Protein AF-A0A223MAS4-F1 (afdb_monomer_lite)

Foldseek 3Di:
DPLPVPDPVVVDDPCVVVVVVVLCVVQVPFDLVCQLQVVVVQQPRPSSCVNCVVSVVPLLFDPVDPDPVNRPPSDPVCCVPPVTDDPVVSVPDPPCSVVSNVCVVVVPDPDPDDDDDDDDDPPDPDDDPPVVVLVVVLVVLVVVCVVPQDDPNDRPSVCSCVVCVVVDDDDPPVPPQPLFFQQLQAKAWFPLLCVLVVADADPDDRDGTSVVNVVVQVVDDCSQWDADPNRTHGHHYHDDDLLCQQPDPDPVPSFDPSPVDIDIDGDPSNVVVVCVVCVVDDDDDDDDDDDDPPDDPVVVQVVVLVVCCVPPNVDSDRPDDDQLGQDPPCSSSNSSVNVVVVVVVVCVVVCVVVVVVVVVLVLLLLLLVLLVVCLVCLQVVLVCVVVPDDLVNVLVVCLVVLLCCLVVVLQVVVVCVLVVVVVVCVVVVSRGRDDDPSNDDDVVVSVCSRPVSSVVSSVSSSVSSCVPVVDHSVCSNVSPLLQDPDPVLVVQLVVCVPPDPVVSVVSRVCSSCVSVVVSVVSVVVVVVVVVCVVVVPPCPVVVVVCVVCVPVQAPDDDPPPDPPPDDDDDDPDPPVCVVRHDDDDPDDDDDDDDDDDDDDDPPCVVPPPDDDPPDDDDDDDDDDDDDDDDD

Organism: Mesomycoplasma hyopneumoniae (NCBI:txid2099)

InterPro domains:
  IPR003838 ABC3 transporter permease, C-terminal [PF02687] (354-472)

Secondary structure (DSSP, 8-state):
---TTS-GGGTT-HHHHHHHHHHHHHH-S--HHHHHTTGGGGTTSHHHHHH-THHHHHHHS-TT--SHHHHT--SHHHIIIIISPPHHHHHH--STHHHHHHHHHH-----TT--------TT-S---HHHHHHHHHHHHHHHHHTT-S-BTTB-HHHHHHHHHHHH-----------TTBGGGGEEEE-HHHHHHTT-----SPPPSBHHHHHHHHHHS-GGGEEEETTEEEEEEEE---GGGSS---BTTBSS--TTT---EE--HHHHHHHHHH-TTSPP------PPPTT--HHHHHHHHHHHHHHHT-SS-------TTSPPSS-HHHHHHHHHHHHHHHHHHHHHHHHHHHHHHHHHHHHHHHHHHHHHHTHHHHHHHHHTT--HHHHHHHHHHHHHHIIIIIHHHHHHHHHHHHHHHHHHHGGG------TT---HHHHHHHHHHHHHHHHHHHHHHHHHHH-S-HHHHHS-GGGS---HHHHHHHHHTTTS-HHHHHHHHHHHHTHHHHHHHHHHHHHHHHHHHHHHHHTTHHHHHHHHHHHT---S-----S-S-S---------TTTGGGTS---SS--------------TTSTTT-SSS-S------------------

Sequence (631 aa):
MENFLLNPKFSDSAFKKRFLSLLVQEFASINPLLSGLNLESLGLSQFFAAQLVQIPLWFTTNPEAKSEEGQNNFNLAFILQNRLPKISQIVSDSSNKSTEFIKLLVNRRPNKNYIPPFWFNKNVNEVSLDYYRLRSISDFLSEKGKENPEFFGINVAKFYDQFFSKIIVARLANNSINLNNASGYVVKVNKSYLEKNKKEVYQGKIPDSASDIEKLIELLDPKYILNAGGLKYIIVGTDFSIDYLYPVIDEKNVKLDGQNQVLAYVNKFGFDKARFSYQSNPIKNYFLIRLKPGTNREKFRADIDNFIAKNFASNSSQHTFFTNEIDHLNPERALRIQVGTNIIETFSKTNIYLSLFLSILVLFAIAFIIKRYISTNNKVLGILRAQGYSLFEIASSFLSIGFIIAFLGGSLGFLAGFFGKIPLYNLISQFWEFDINIYNFEPISFIFSLIIPFFVISVLIYLVIFWNLRQKPYHLLSGINEINTSKFAQKVAKLFWKSKIVNKFSISLVINSIWKIISLIIAIVIVQFVLIFSLSSYNIFQNSIKKTYQNRHYAYKINLFSPTKEGAHLLFIMQKILGKIFMFPPGKILKLIIIPLIISVPEIQAFLGLIPKTAWSIQKLEIRLSFRVQV

pLDDT: mean 70.6, std 21.09, range [19.83, 96.0]

Radius of gyration: 47.37 Å; chains: 1; bounding box: 133×71×114 Å

Structure (mmCIF, N/CA/C/O backbone):
data_AF-A0A223MAS4-F1
#
_entry.id   AF-A0A223MAS4-F1
#
loop_
_atom_site.group_PDB
_atom_site.id
_atom_site.type_symbol
_atom_site.label_atom_id
_atom_site.label_alt_id
_atom_site.label_comp_id
_atom_site.label_asym_id
_atom_site.label_entity_id
_atom_site.label_seq_id
_atom_site.pdbx_PDB_ins_code
_atom_site.Cartn_x
_atom_site.Cartn_y
_atom_site.Cartn_z
_atom_site.occupancy
_atom_site.B_iso_or_equiv
_atom_site.auth_seq_id
_atom_site.auth_comp_id
_atom_site.auth_asym_id
_atom_site.auth_atom_id
_atom_site.pdbx_PDB_model_num
ATOM 1 N N . MET A 1 1 ? 94.299 6.447 -38.149 1.00 34.16 1 MET A N 1
ATOM 2 C CA . MET A 1 1 ? 94.220 6.192 -39.602 1.00 34.16 1 MET A CA 1
ATOM 3 C C . MET A 1 1 ? 94.296 7.536 -40.294 1.00 34.16 1 MET A C 1
ATOM 5 O O . MET A 1 1 ? 93.450 8.376 -40.019 1.00 34.16 1 MET A O 1
ATOM 9 N N . GLU A 1 2 ? 95.326 7.783 -41.101 1.00 36.59 2 GLU A N 1
ATOM 10 C CA . GLU A 1 2 ? 95.356 8.967 -41.965 1.00 36.59 2 GLU A CA 1
ATOM 11 C C . GLU A 1 2 ? 94.114 8.944 -42.864 1.00 36.59 2 GLU A C 1
ATOM 13 O O . GLU A 1 2 ? 93.834 7.934 -43.512 1.00 36.59 2 GLU A O 1
ATOM 18 N N . ASN A 1 3 ? 93.334 10.030 -42.865 1.00 45.28 3 ASN A N 1
ATOM 19 C CA . ASN A 1 3 ? 92.152 10.169 -43.712 1.00 45.28 3 ASN A CA 1
ATOM 20 C C . ASN A 1 3 ? 92.591 10.197 -45.182 1.00 45.28 3 ASN A C 1
ATOM 22 O O . ASN A 1 3 ? 92.841 11.259 -45.753 1.00 45.28 3 ASN A O 1
ATOM 26 N N . PHE A 1 4 ? 92.660 9.014 -45.794 1.00 46.56 4 PHE A N 1
ATOM 27 C CA . PHE A 1 4 ? 93.111 8.784 -47.170 1.00 46.56 4 PHE A CA 1
ATOM 28 C C . PHE A 1 4 ? 92.369 9.648 -48.212 1.00 46.56 4 PHE A C 1
ATOM 30 O O . PHE A 1 4 ? 92.889 9.899 -49.294 1.00 46.56 4 PHE A O 1
ATOM 37 N N . LEU A 1 5 ? 91.172 10.148 -47.881 1.00 45.12 5 LEU A N 1
ATOM 38 C CA . LEU A 1 5 ? 90.309 10.938 -48.765 1.00 45.12 5 LEU A CA 1
ATOM 39 C C . LEU A 1 5 ? 90.515 12.464 -48.689 1.00 45.12 5 LEU A C 1
ATOM 41 O O . LEU A 1 5 ? 90.049 13.173 -49.584 1.00 45.12 5 LEU A O 1
ATOM 45 N N . LEU A 1 6 ? 91.210 12.977 -47.665 1.00 47.38 6 LEU A N 1
ATOM 46 C CA . LEU A 1 6 ? 91.422 14.421 -47.447 1.00 47.38 6 LEU A CA 1
ATOM 47 C C . LEU A 1 6 ? 92.856 14.884 -47.759 1.00 47.38 6 LEU A C 1
ATOM 49 O O . LEU A 1 6 ? 93.184 16.049 -47.548 1.00 47.38 6 LEU A O 1
ATOM 53 N N . ASN A 1 7 ? 93.711 14.002 -48.284 1.00 50.34 7 ASN A N 1
ATOM 54 C CA . ASN A 1 7 ? 95.076 14.358 -48.660 1.00 50.34 7 ASN A CA 1
ATOM 55 C C . ASN A 1 7 ? 95.081 15.193 -49.965 1.00 50.34 7 ASN A C 1
ATOM 57 O O . ASN A 1 7 ? 94.622 14.696 -51.002 1.00 50.34 7 ASN A O 1
ATOM 61 N N . PRO A 1 8 ? 95.605 16.436 -49.967 1.00 50.44 8 PRO A N 1
ATOM 62 C CA . PRO A 1 8 ? 95.578 17.315 -51.139 1.00 50.44 8 PRO A CA 1
ATOM 63 C C . PRO A 1 8 ? 96.387 16.782 -52.333 1.00 50.44 8 PRO A C 1
ATOM 65 O O . PRO A 1 8 ? 96.134 17.195 -53.458 1.00 50.44 8 PRO A O 1
ATOM 68 N N . LYS A 1 9 ? 97.293 15.809 -52.137 1.00 49.47 9 LYS A N 1
ATOM 69 C CA . LYS A 1 9 ? 98.032 15.161 -53.240 1.00 49.47 9 LYS A CA 1
ATOM 70 C C . LYS A 1 9 ? 97.175 14.238 -54.128 1.00 49.47 9 LYS A C 1
ATOM 72 O O . LYS A 1 9 ? 97.653 13.790 -55.163 1.00 49.47 9 LYS A O 1
ATOM 77 N N . PHE A 1 10 ? 95.923 13.962 -53.753 1.00 48.50 10 PHE A N 1
ATOM 78 C CA . PHE A 1 10 ? 94.989 13.095 -54.493 1.00 48.50 10 PHE A CA 1
ATOM 79 C C . PHE A 1 10 ? 93.880 13.867 -55.250 1.00 48.50 10 PHE A C 1
ATOM 81 O O . PHE A 1 10 ? 92.895 13.258 -55.681 1.00 48.50 10 PHE A O 1
ATOM 88 N N . SER A 1 11 ? 93.993 15.197 -55.400 1.00 47.25 11 SER A N 1
ATOM 89 C CA . SER A 1 11 ? 92.884 16.070 -55.833 1.00 47.25 11 SER A CA 1
ATOM 90 C C . SER A 1 11 ? 92.370 15.845 -57.260 1.00 47.25 11 SER A C 1
ATOM 92 O O . SER A 1 11 ? 91.169 16.006 -57.463 1.00 47.25 11 SER A O 1
ATOM 94 N N . ASP A 1 12 ? 93.201 15.397 -58.209 1.00 53.41 12 ASP A N 1
ATOM 95 C CA . ASP A 1 12 ? 92.856 15.426 -59.647 1.00 53.41 12 ASP A CA 1
ATOM 96 C C . ASP A 1 12 ? 92.832 14.066 -60.368 1.00 53.41 12 ASP A C 1
ATOM 98 O O . ASP A 1 12 ? 92.763 13.999 -61.596 1.00 53.41 12 ASP A O 1
ATOM 102 N N . SER A 1 13 ? 92.831 12.945 -59.639 1.00 57.94 13 SER A N 1
ATOM 103 C CA . SER A 1 13 ? 92.795 11.623 -60.286 1.00 57.94 13 SER A CA 1
ATOM 104 C C . SER A 1 13 ? 91.407 11.278 -60.864 1.00 57.94 13 SER A C 1
ATOM 106 O O . SER A 1 13 ? 90.377 11.395 -60.194 1.00 57.94 13 SER A O 1
ATOM 108 N N . ALA A 1 14 ? 91.365 10.768 -62.103 1.00 56.75 14 ALA A N 1
ATOM 109 C CA . ALA A 1 14 ? 90.142 10.252 -62.741 1.00 56.75 14 ALA A CA 1
ATOM 110 C C . ALA A 1 14 ? 89.480 9.116 -61.932 1.00 56.75 14 ALA A C 1
ATOM 112 O O . ALA A 1 14 ? 88.259 8.950 -61.954 1.00 56.75 14 ALA A O 1
ATOM 113 N N . PHE A 1 15 ? 90.283 8.385 -61.152 1.00 59.38 15 PHE A N 1
ATOM 114 C CA . PHE A 1 15 ? 89.825 7.376 -60.204 1.00 59.38 15 PHE A CA 1
ATOM 115 C C . PHE A 1 15 ? 88.912 7.970 -59.123 1.00 59.38 15 PHE A C 1
ATOM 117 O O . PHE A 1 15 ? 87.847 7.416 -58.877 1.00 59.38 15 PHE A O 1
ATOM 124 N N . LYS A 1 16 ? 89.248 9.136 -58.546 1.00 59.47 16 LYS A N 1
ATOM 125 C CA . LYS A 1 16 ? 88.410 9.805 -57.535 1.00 59.47 16 LYS A CA 1
ATOM 126 C C . LYS A 1 16 ? 87.048 10.204 -58.098 1.00 59.47 16 LYS A C 1
ATOM 128 O O . LYS A 1 16 ? 86.040 9.947 -57.452 1.00 59.47 16 LYS A O 1
ATOM 133 N N . LYS A 1 17 ? 86.995 10.781 -59.306 1.00 55.88 17 LYS A N 1
ATOM 134 C CA . LYS A 1 17 ? 85.723 11.173 -59.947 1.00 55.88 17 LYS A CA 1
ATOM 135 C C . LYS A 1 17 ? 84.840 9.959 -60.251 1.00 55.88 17 LYS A C 1
ATOM 137 O O . LYS A 1 17 ? 83.646 10.014 -59.979 1.00 55.88 17 LYS A O 1
ATOM 142 N N . ARG A 1 18 ? 85.428 8.855 -60.733 1.00 59.91 18 ARG A N 1
ATOM 143 C CA . ARG A 1 18 ? 84.712 7.595 -61.002 1.00 59.91 18 ARG A CA 1
ATOM 144 C C . ARG A 1 18 ? 84.276 6.873 -59.721 1.00 59.91 18 ARG A C 1
ATOM 146 O O . ARG A 1 18 ? 83.180 6.329 -59.666 1.00 59.91 18 ARG A O 1
ATOM 153 N N . PHE A 1 19 ? 85.106 6.889 -58.683 1.00 62.75 19 PHE A N 1
ATOM 154 C CA . PHE A 1 19 ? 84.788 6.321 -57.373 1.00 62.75 19 PHE A CA 1
ATOM 155 C C . PHE A 1 19 ? 83.674 7.114 -56.674 1.00 62.75 19 PHE A C 1
ATOM 157 O O . PHE A 1 19 ? 82.715 6.522 -56.189 1.00 62.75 19 PHE A O 1
ATOM 164 N N . LEU A 1 20 ? 83.732 8.452 -56.702 1.00 60.16 20 LEU A N 1
ATOM 165 C CA . LEU A 1 20 ? 82.648 9.307 -56.208 1.00 60.16 20 LEU A CA 1
ATOM 166 C C . LEU A 1 20 ? 81.366 9.145 -57.026 1.00 60.16 20 LEU A C 1
ATOM 168 O O . LEU A 1 20 ? 80.302 9.095 -56.425 1.00 60.16 20 LEU A O 1
ATOM 172 N N . SER A 1 21 ? 81.431 9.028 -58.357 1.00 59.34 21 SER A N 1
ATOM 173 C CA . SER A 1 21 ? 80.222 8.815 -59.162 1.00 59.34 21 SER A CA 1
ATOM 174 C C . SER A 1 21 ? 79.576 7.457 -58.890 1.00 59.34 21 SER A C 1
ATOM 176 O O . SER A 1 21 ? 78.355 7.384 -58.844 1.00 59.34 21 SER A O 1
ATOM 178 N N . LEU A 1 22 ? 80.373 6.403 -58.664 1.00 61.56 22 LEU A N 1
ATOM 179 C CA . LEU A 1 22 ? 79.868 5.082 -58.274 1.00 61.56 22 LEU A CA 1
ATOM 180 C C . LEU A 1 22 ? 79.261 5.106 -56.866 1.00 61.56 22 LEU A C 1
ATOM 182 O O . LEU A 1 22 ? 78.155 4.615 -56.692 1.00 61.56 22 LEU A O 1
ATOM 186 N N . LEU A 1 23 ? 79.906 5.760 -55.892 1.00 58.69 23 LEU A N 1
ATOM 187 C CA . LEU A 1 23 ? 79.343 5.929 -54.546 1.00 58.69 23 LEU A CA 1
ATOM 188 C C . LEU A 1 23 ? 78.060 6.765 -54.543 1.00 58.69 23 LEU A C 1
ATOM 190 O O . LEU A 1 23 ? 77.120 6.437 -53.829 1.00 58.69 23 LEU A O 1
ATOM 194 N N . VAL A 1 24 ? 77.997 7.841 -55.332 1.00 61.44 24 VAL A N 1
ATOM 195 C CA . VAL A 1 24 ? 76.760 8.612 -55.503 1.00 61.44 24 VAL A CA 1
ATOM 196 C C . VAL A 1 24 ? 75.696 7.733 -56.155 1.00 61.44 24 VAL A C 1
ATOM 198 O O . VAL A 1 24 ? 74.573 7.715 -55.682 1.00 61.44 24 VAL A O 1
ATOM 201 N N . GLN A 1 25 ? 76.025 6.954 -57.185 1.00 62.78 25 GLN A N 1
ATOM 202 C CA . GLN A 1 25 ? 75.059 6.073 -57.844 1.00 62.78 25 GLN A CA 1
ATOM 203 C C . GLN A 1 25 ? 74.547 4.949 -56.924 1.00 62.78 25 GLN A C 1
ATOM 205 O O . GLN A 1 25 ? 73.371 4.599 -56.994 1.00 62.78 25 GLN A O 1
ATOM 210 N N . GLU A 1 26 ? 75.401 4.411 -56.054 1.00 59.41 26 GLU A N 1
ATOM 211 C CA . GLU A 1 26 ? 75.083 3.299 -55.151 1.00 59.41 26 GLU A CA 1
ATOM 212 C C . GLU A 1 26 ? 74.383 3.759 -53.858 1.00 59.41 26 GLU A C 1
ATOM 214 O O . GLU A 1 26 ? 73.524 3.048 -53.342 1.00 59.41 26 GLU A O 1
ATOM 219 N N . PHE A 1 27 ? 74.672 4.975 -53.371 1.00 57.72 27 PHE A N 1
ATOM 220 C CA . PHE A 1 27 ? 74.132 5.518 -52.113 1.00 57.72 27 PHE A CA 1
ATOM 221 C C . PHE A 1 27 ? 73.220 6.753 -52.274 1.00 57.72 27 PHE A C 1
ATOM 223 O O . PHE A 1 27 ? 72.847 7.368 -51.273 1.00 57.72 27 PHE A O 1
ATOM 230 N N . ALA A 1 28 ? 72.821 7.127 -53.499 1.00 56.38 28 ALA A N 1
ATOM 231 C CA . ALA A 1 28 ? 71.838 8.197 -53.746 1.00 56.38 28 ALA A CA 1
ATOM 232 C C . ALA A 1 28 ? 70.390 7.799 -53.418 1.00 56.38 28 ALA A C 1
ATOM 234 O O . ALA A 1 28 ? 69.512 8.665 -53.394 1.00 56.38 28 ALA A O 1
ATOM 235 N N . SER A 1 29 ? 70.104 6.517 -53.169 1.00 58.31 29 SER A N 1
ATOM 236 C CA . SER A 1 29 ? 68.770 6.100 -52.741 1.00 58.31 29 SER A CA 1
ATOM 237 C C . SER A 1 29 ? 68.496 6.582 -51.317 1.00 58.31 29 SER A C 1
ATOM 239 O O . SER A 1 29 ? 69.119 6.127 -50.359 1.00 58.31 29 SER A O 1
ATOM 241 N N . ILE A 1 30 ? 67.540 7.497 -51.185 1.00 59.22 30 ILE A N 1
ATOM 242 C CA . ILE A 1 30 ? 67.088 8.053 -49.908 1.00 59.22 30 ILE A CA 1
ATOM 243 C C . ILE A 1 30 ? 66.493 6.918 -49.071 1.00 59.22 30 ILE A C 1
ATOM 245 O O . ILE A 1 30 ? 65.546 6.255 -49.501 1.00 59.22 30 ILE A O 1
ATOM 249 N N . ASN A 1 31 ? 67.043 6.679 -47.878 1.00 65.81 31 ASN A N 1
ATOM 250 C CA . ASN A 1 31 ? 66.487 5.679 -46.976 1.00 65.81 31 ASN A CA 1
ATOM 251 C C . ASN A 1 31 ? 65.218 6.268 -46.344 1.00 65.81 31 ASN A C 1
ATOM 253 O O . ASN A 1 31 ? 65.321 7.214 -45.557 1.00 65.81 31 ASN A O 1
ATOM 257 N N . PRO A 1 32 ? 64.028 5.696 -46.602 1.00 62.03 32 PRO A N 1
ATOM 258 C CA . PRO A 1 32 ? 62.778 6.283 -46.135 1.00 62.03 32 PRO A CA 1
ATOM 259 C C . PRO A 1 32 ? 62.740 6.450 -44.611 1.00 62.03 32 PRO A C 1
ATOM 261 O O . PRO A 1 32 ? 62.094 7.369 -44.118 1.00 62.03 32 PRO A O 1
ATOM 264 N N . LEU A 1 33 ? 63.441 5.586 -43.853 1.00 63.94 33 LEU A N 1
ATOM 265 C CA . LEU A 1 33 ? 63.500 5.651 -42.382 1.00 63.94 33 LEU A CA 1
ATOM 266 C C . LEU A 1 33 ? 64.269 6.874 -41.901 1.00 63.94 33 LEU A C 1
ATOM 268 O O . LEU A 1 33 ? 63.837 7.535 -40.959 1.00 63.94 33 LEU A O 1
ATOM 272 N N . LEU A 1 34 ? 65.386 7.185 -42.555 1.00 69.38 34 LEU A N 1
ATOM 273 C CA . LEU A 1 34 ? 66.193 8.351 -42.216 1.00 69.38 34 LEU A CA 1
ATOM 274 C C . LEU A 1 34 ? 65.465 9.637 -42.613 1.00 69.38 34 LEU A C 1
ATOM 276 O O . LEU A 1 34 ? 65.485 10.606 -41.857 1.00 69.38 34 LEU A O 1
ATOM 280 N N . SER A 1 35 ? 64.764 9.622 -43.747 1.00 66.75 35 SER A N 1
ATOM 281 C CA . SER A 1 35 ? 63.985 10.763 -44.226 1.00 66.75 35 SER A CA 1
ATOM 282 C C . SER A 1 35 ? 62.738 11.031 -43.369 1.00 66.75 35 SER A C 1
ATOM 284 O O . SER A 1 35 ? 62.521 12.153 -42.910 1.00 66.75 35 SER A O 1
ATOM 286 N N . GLY A 1 36 ? 61.955 9.991 -43.050 1.00 65.00 36 GLY A N 1
ATOM 287 C CA . GLY A 1 36 ? 60.736 10.095 -42.235 1.00 65.00 36 GLY A CA 1
ATOM 288 C C . GLY A 1 36 ? 60.991 10.489 -40.775 1.00 65.00 36 GLY A C 1
ATOM 289 O O . GLY A 1 36 ? 60.147 11.131 -40.156 1.00 65.00 36 GLY A O 1
ATOM 290 N N . LEU A 1 37 ? 62.169 10.162 -40.233 1.00 67.44 37 LEU A N 1
ATOM 291 C CA . LEU A 1 37 ? 62.626 10.613 -38.912 1.00 67.44 37 LEU A CA 1
ATOM 292 C C . LEU A 1 37 ? 63.456 11.908 -38.971 1.00 67.44 37 LEU A C 1
ATOM 294 O O . LEU A 1 37 ? 64.033 12.309 -37.965 1.00 67.44 37 LEU A O 1
ATOM 298 N N . ASN A 1 38 ? 63.542 12.561 -40.135 1.00 66.06 38 ASN A N 1
ATOM 299 C CA . ASN A 1 38 ? 64.329 13.775 -40.387 1.00 66.06 38 ASN A CA 1
ATOM 300 C C . ASN A 1 38 ? 65.838 13.658 -40.052 1.00 66.06 38 ASN A C 1
ATOM 302 O O . ASN A 1 38 ? 66.533 14.666 -39.920 1.00 66.06 38 ASN A O 1
ATOM 306 N N . LEU A 1 39 ? 66.368 12.440 -39.945 1.00 70.94 39 LEU A N 1
ATOM 307 C CA . LEU A 1 39 ? 67.757 12.149 -39.576 1.00 70.94 39 LEU A CA 1
ATOM 308 C C . LEU A 1 39 ? 68.753 12.476 -40.696 1.00 70.94 39 LEU A C 1
ATOM 310 O O . LEU A 1 39 ? 69.929 12.708 -40.433 1.00 70.94 39 LEU A O 1
ATOM 314 N N . GLU A 1 40 ? 68.290 12.564 -41.943 1.00 67.12 40 GLU A N 1
ATOM 315 C CA . GLU A 1 40 ? 69.118 12.982 -43.084 1.00 67.12 40 GLU A CA 1
ATOM 316 C C . GLU A 1 40 ? 69.646 14.410 -42.921 1.00 67.12 40 GLU A C 1
ATOM 318 O O . GLU A 1 40 ? 70.812 14.674 -43.212 1.00 67.12 40 GLU A O 1
ATOM 323 N N . SER A 1 41 ? 68.817 15.308 -42.377 1.00 64.75 41 SER A N 1
ATOM 324 C CA . SER A 1 41 ? 69.192 16.700 -42.086 1.00 64.75 41 SER A CA 1
ATOM 325 C C . SER A 1 41 ? 70.270 16.826 -41.000 1.00 64.75 41 SER A C 1
ATOM 327 O O . SER A 1 41 ? 70.948 17.846 -40.924 1.00 64.75 41 SER A O 1
ATOM 329 N N . LEU A 1 42 ? 70.473 15.768 -40.208 1.00 66.06 42 LEU A N 1
ATOM 330 C CA . LEU A 1 42 ? 71.521 15.657 -39.190 1.00 66.06 42 LEU A CA 1
ATOM 331 C C . LEU A 1 42 ? 72.816 15.027 -39.738 1.00 66.06 42 LEU A C 1
ATOM 333 O O . LEU A 1 42 ? 73.702 14.673 -38.966 1.00 66.06 42 LEU A O 1
ATOM 337 N N . GLY A 1 43 ? 72.936 14.870 -41.062 1.00 65.25 43 GLY A N 1
ATOM 338 C CA . GLY A 1 43 ? 74.135 14.337 -41.717 1.00 65.25 43 GLY A CA 1
ATOM 339 C C . GLY A 1 43 ? 74.241 12.810 -41.706 1.00 65.25 43 GLY A C 1
ATOM 340 O O . GLY A 1 43 ? 75.289 12.274 -42.052 1.00 65.25 43 GLY A O 1
ATOM 341 N N . LEU A 1 44 ? 73.169 12.096 -41.340 1.00 71.94 44 LEU A N 1
ATOM 342 C CA . LEU A 1 44 ? 73.142 10.627 -41.272 1.00 71.94 44 LEU A CA 1
ATOM 343 C C . LEU A 1 44 ? 72.696 9.949 -42.570 1.00 71.94 44 LEU A C 1
ATOM 345 O O . LEU A 1 44 ? 72.406 8.754 -42.557 1.00 71.94 44 LEU A O 1
ATOM 349 N N . SER A 1 45 ? 72.612 10.675 -43.689 1.00 72.31 45 SER A N 1
ATOM 350 C CA . SER A 1 45 ? 72.308 10.036 -44.973 1.00 72.31 45 SER A CA 1
ATOM 351 C C . SER A 1 45 ? 73.368 8.979 -45.304 1.00 72.31 45 SER A C 1
ATOM 353 O O . SER A 1 45 ? 74.528 9.112 -44.912 1.00 72.31 45 SER A O 1
ATOM 355 N N . GLN A 1 46 ? 72.988 7.927 -46.036 1.00 67.56 46 GLN A N 1
ATOM 356 C CA . GLN A 1 46 ? 73.907 6.830 -46.376 1.00 67.56 46 GLN A CA 1
ATOM 357 C C . GLN A 1 46 ? 75.185 7.331 -47.066 1.00 67.56 46 GLN A C 1
ATOM 359 O O . GLN A 1 46 ? 76.272 6.829 -46.792 1.00 67.56 46 GLN A O 1
ATOM 364 N N . PHE A 1 47 ? 75.069 8.380 -47.881 1.00 69.25 47 PHE A N 1
ATOM 365 C CA . PHE A 1 47 ? 76.202 9.036 -48.521 1.00 69.25 47 PHE A CA 1
ATOM 366 C C . PHE A 1 47 ? 77.122 9.776 -47.527 1.00 69.25 47 PHE A C 1
ATOM 368 O O . PHE A 1 47 ? 78.336 9.568 -47.544 1.00 69.25 47 PHE A O 1
ATOM 375 N N . PHE A 1 48 ? 76.572 10.609 -46.631 1.00 68.06 48 PHE A N 1
ATOM 376 C CA . PHE A 1 48 ? 77.380 11.364 -45.660 1.00 68.06 48 PHE A CA 1
ATOM 377 C C . PHE A 1 48 ? 77.981 10.467 -44.574 1.00 68.06 48 PHE A C 1
ATOM 379 O O . PHE A 1 48 ? 79.139 10.654 -44.208 1.00 68.06 48 PHE A O 1
ATOM 386 N N . ALA A 1 49 ? 77.245 9.452 -44.121 1.00 68.00 49 ALA A N 1
ATOM 387 C CA . ALA A 1 49 ? 77.727 8.466 -43.160 1.00 68.00 49 ALA A CA 1
ATOM 388 C C . ALA A 1 49 ? 78.926 7.660 -43.694 1.00 68.00 49 ALA A C 1
ATOM 390 O O . ALA A 1 49 ? 79.830 7.336 -42.925 1.00 68.00 49 ALA A O 1
ATOM 391 N N . ALA A 1 50 ? 78.959 7.370 -45.002 1.00 67.31 50 ALA A N 1
ATOM 392 C CA . ALA A 1 50 ? 80.060 6.647 -45.641 1.00 67.31 50 ALA A CA 1
ATOM 393 C C . ALA A 1 50 ? 81.331 7.501 -45.805 1.00 67.31 50 ALA A C 1
ATOM 395 O O . ALA A 1 50 ? 82.439 6.977 -45.717 1.00 67.31 50 ALA A O 1
ATOM 396 N N . GLN A 1 51 ? 81.191 8.813 -46.034 1.00 65.25 51 GLN A N 1
ATOM 397 C CA . GLN A 1 51 ? 82.336 9.723 -46.187 1.00 65.25 51 GLN A CA 1
ATOM 398 C C . GLN A 1 51 ? 82.852 10.282 -44.857 1.00 65.25 51 GLN A C 1
ATOM 400 O O . GLN A 1 51 ? 84.044 10.557 -44.724 1.00 65.25 51 GLN A O 1
ATOM 405 N N . LEU A 1 52 ? 81.962 10.467 -43.883 1.00 72.62 52 LEU A N 1
ATOM 406 C CA . LEU A 1 52 ? 82.239 11.102 -42.599 1.00 72.62 52 LEU A CA 1
ATOM 407 C C . LEU A 1 52 ? 81.759 10.184 -41.474 1.00 72.62 52 LEU A C 1
ATOM 409 O O . LEU A 1 52 ? 80.791 10.482 -40.774 1.00 72.62 52 LEU A O 1
ATOM 413 N N . VAL A 1 53 ? 82.464 9.065 -41.288 1.00 70.31 53 VAL A N 1
ATOM 414 C CA . VAL A 1 53 ? 82.157 8.028 -40.281 1.00 70.31 53 VAL A CA 1
ATOM 415 C C . VAL A 1 53 ? 82.046 8.608 -38.862 1.00 70.31 53 VAL A C 1
ATOM 417 O O . VAL A 1 53 ? 81.304 8.096 -38.025 1.00 70.31 53 VAL A O 1
ATOM 420 N N . GLN A 1 54 ? 82.716 9.732 -38.600 1.00 71.62 54 GLN A N 1
ATOM 421 C CA . GLN A 1 54 ? 82.619 10.478 -37.349 1.00 71.62 54 GLN A CA 1
ATOM 422 C C . GLN A 1 54 ? 81.214 11.028 -37.043 1.00 71.62 54 GLN A C 1
ATOM 424 O O . GLN A 1 54 ? 80.902 11.204 -35.871 1.00 71.62 54 GLN A O 1
ATOM 429 N N . ILE A 1 55 ? 80.357 11.283 -38.042 1.00 73.50 55 ILE A N 1
ATOM 430 C CA . ILE A 1 55 ? 79.004 11.833 -37.833 1.00 73.50 55 ILE A CA 1
ATOM 431 C C . ILE A 1 55 ? 78.064 10.778 -37.222 1.00 73.50 55 ILE A C 1
ATOM 433 O O . ILE A 1 55 ? 77.490 11.050 -36.165 1.00 73.50 55 ILE A O 1
ATOM 437 N N . PRO A 1 56 ? 77.933 9.560 -37.789 1.00 72.00 56 PRO A N 1
ATOM 438 C CA . PRO A 1 56 ? 77.245 8.461 -37.116 1.00 72.00 56 PRO A CA 1
ATOM 439 C C . PRO A 1 56 ? 77.812 8.168 -35.726 1.00 72.00 56 PRO A C 1
ATOM 441 O O . PRO A 1 56 ? 77.043 7.985 -34.786 1.00 72.00 56 PRO A O 1
ATOM 444 N N . LEU A 1 57 ? 79.143 8.191 -35.575 1.00 71.38 57 LEU A N 1
ATOM 445 C CA . LEU A 1 57 ? 79.794 7.932 -34.291 1.00 71.38 57 LEU A CA 1
ATOM 446 C C . LEU A 1 57 ? 79.416 8.989 -33.238 1.00 71.38 57 LEU A C 1
ATOM 448 O O . LEU A 1 57 ? 79.029 8.637 -32.125 1.00 71.38 57 LEU A O 1
ATOM 452 N N . TRP A 1 58 ? 79.446 10.275 -33.607 1.00 76.25 58 TRP A N 1
ATOM 453 C CA . TRP A 1 58 ? 78.988 11.397 -32.779 1.00 76.25 58 TRP A CA 1
ATOM 454 C C . TRP A 1 58 ? 77.505 11.273 -32.422 1.00 76.25 58 TRP A C 1
ATOM 456 O O . TRP A 1 58 ? 77.124 11.511 -31.283 1.00 76.25 58 TRP A O 1
ATOM 466 N N . PHE A 1 59 ? 76.662 10.844 -33.365 1.00 75.94 59 PHE A N 1
ATOM 467 C CA . PHE A 1 59 ? 75.227 10.683 -33.128 1.00 75.94 59 PHE A CA 1
ATOM 468 C C . PHE A 1 59 ? 74.914 9.562 -32.128 1.00 75.94 59 PHE A C 1
ATOM 470 O O . PHE A 1 59 ? 73.993 9.685 -31.320 1.00 75.94 59 PHE A O 1
ATOM 477 N N . THR A 1 60 ? 75.695 8.480 -32.164 1.00 71.56 60 THR A N 1
ATOM 478 C CA . THR A 1 60 ? 75.576 7.358 -31.221 1.00 71.56 60 THR A CA 1
ATOM 479 C C . THR A 1 60 ? 76.247 7.617 -29.875 1.00 71.56 60 THR A C 1
ATOM 481 O O . THR A 1 60 ? 76.052 6.840 -28.943 1.00 71.56 60 THR A O 1
ATOM 484 N N . THR A 1 61 ? 77.019 8.701 -29.758 1.00 70.06 61 THR A N 1
ATOM 485 C CA . THR A 1 61 ? 77.762 9.036 -28.544 1.00 70.06 61 THR A CA 1
ATOM 486 C C . THR A 1 61 ? 77.252 10.325 -27.888 1.00 70.06 61 THR A C 1
ATOM 488 O O . THR A 1 61 ? 76.559 11.150 -28.488 1.00 70.06 61 THR A O 1
ATOM 491 N N . ASN A 1 62 ? 77.554 10.499 -26.603 1.00 72.75 62 ASN A N 1
ATOM 492 C CA . ASN A 1 62 ? 77.306 11.720 -25.840 1.00 72.75 62 ASN A CA 1
ATOM 493 C C . ASN A 1 62 ? 78.619 12.492 -25.575 1.00 72.75 62 ASN A C 1
ATOM 495 O O . ASN A 1 62 ? 79.142 12.458 -24.460 1.00 72.75 62 ASN A O 1
ATOM 499 N N . PRO A 1 63 ? 79.182 13.183 -26.582 1.00 65.50 63 PRO A N 1
ATOM 500 C CA . PRO A 1 63 ? 80.471 13.869 -26.457 1.00 65.50 63 PRO A CA 1
ATOM 501 C C . PRO A 1 63 ? 80.428 15.116 -25.561 1.00 65.50 63 PRO A C 1
ATOM 503 O O . PRO A 1 63 ? 81.473 15.661 -25.226 1.00 65.50 63 PRO A O 1
ATOM 506 N N . GLU A 1 64 ? 79.237 15.572 -25.162 1.00 66.25 64 GLU A N 1
ATOM 507 C CA . GLU A 1 64 ? 79.032 16.746 -24.299 1.00 66.25 64 GLU A CA 1
ATOM 508 C C . GLU A 1 64 ? 78.923 16.379 -22.805 1.00 66.25 64 GLU A C 1
ATOM 510 O O . GLU A 1 64 ? 78.714 17.248 -21.953 1.00 66.25 64 GLU A O 1
ATOM 515 N N . ALA A 1 65 ? 79.060 15.093 -22.463 1.00 68.75 65 ALA A N 1
ATOM 516 C CA . ALA A 1 65 ? 78.992 14.617 -21.089 1.00 68.75 65 ALA A CA 1
ATOM 517 C C . ALA A 1 65 ? 80.166 15.137 -20.243 1.00 68.75 65 ALA A C 1
ATOM 519 O O . ALA A 1 65 ? 81.333 14.911 -20.558 1.00 68.75 65 ALA A O 1
ATOM 520 N N . LYS A 1 66 ? 79.843 15.793 -19.121 1.00 66.44 66 LYS A N 1
ATOM 521 C CA . LYS A 1 66 ? 80.825 16.330 -18.162 1.00 66.44 66 LYS A CA 1
ATOM 522 C C . LYS A 1 66 ? 81.195 15.352 -17.029 1.00 66.44 66 LYS A C 1
ATOM 524 O O . LYS A 1 66 ? 82.011 15.710 -16.188 1.00 66.44 66 LYS A O 1
ATOM 529 N N . SER A 1 67 ? 80.602 14.154 -16.985 1.00 65.25 67 SER A N 1
ATOM 530 C CA . SER A 1 67 ? 80.833 13.111 -15.965 1.00 65.25 67 SER A CA 1
ATOM 531 C C . SER A 1 67 ? 81.049 11.726 -16.599 1.00 65.25 67 SER A C 1
ATOM 533 O O . SER A 1 67 ? 80.511 11.456 -17.674 1.00 65.25 67 SER A O 1
ATOM 535 N N . GLU A 1 68 ? 81.798 10.836 -15.931 1.00 58.66 68 GLU A N 1
ATOM 536 C CA . GLU A 1 68 ? 82.112 9.476 -16.428 1.00 58.66 68 GLU A CA 1
ATOM 537 C C . GLU A 1 68 ? 80.860 8.597 -16.633 1.00 58.66 68 GLU A C 1
ATOM 539 O O . GLU A 1 68 ? 80.757 7.888 -17.633 1.00 58.66 68 GLU A O 1
ATOM 544 N N . GLU A 1 69 ? 79.846 8.699 -15.763 1.00 59.81 69 GLU A N 1
ATOM 545 C CA . GLU A 1 69 ? 78.554 8.013 -15.962 1.00 59.81 69 GLU A CA 1
ATOM 546 C C . GLU A 1 69 ? 77.777 8.549 -17.176 1.00 59.81 69 GLU A C 1
ATOM 548 O O . GLU A 1 69 ? 77.086 7.797 -17.863 1.00 59.81 69 GLU A O 1
ATOM 553 N N . GLY A 1 70 ? 77.902 9.848 -17.473 1.00 60.88 70 GLY A N 1
ATOM 554 C CA . GLY A 1 70 ? 77.290 10.465 -18.649 1.00 60.88 70 GLY A CA 1
ATOM 555 C C . GLY A 1 70 ? 78.005 10.098 -19.950 1.00 60.88 70 GLY A C 1
ATOM 556 O O . GLY A 1 70 ? 77.353 10.038 -20.995 1.00 60.88 70 GLY A O 1
ATOM 557 N N . GLN A 1 71 ? 79.316 9.832 -19.876 1.00 55.78 71 GLN A N 1
ATOM 558 C CA . GLN A 1 71 ? 80.098 9.308 -20.992 1.00 55.78 71 GLN A CA 1
ATOM 559 C C . GLN A 1 71 ? 79.652 7.884 -21.323 1.00 55.78 71 GLN A C 1
ATOM 561 O O . GLN A 1 71 ? 79.322 7.639 -22.465 1.00 55.78 71 GLN A O 1
ATOM 566 N N . ASN A 1 72 ? 79.470 6.971 -20.366 1.00 55.00 72 ASN A N 1
ATOM 567 C CA . ASN A 1 72 ? 79.044 5.592 -20.680 1.00 55.00 72 ASN A CA 1
ATOM 568 C C . ASN A 1 72 ? 77.582 5.424 -21.153 1.00 55.00 72 ASN A C 1
ATOM 570 O O . ASN A 1 72 ? 77.136 4.306 -21.424 1.00 55.00 72 ASN A O 1
ATOM 574 N N . ASN A 1 73 ? 76.823 6.511 -21.306 1.00 61.91 73 ASN A N 1
ATOM 575 C CA . ASN A 1 73 ? 75.420 6.485 -21.713 1.00 61.91 73 ASN A CA 1
ATOM 576 C C . ASN A 1 73 ? 75.268 6.511 -23.251 1.00 61.91 73 ASN A C 1
ATOM 578 O O . ASN A 1 73 ? 74.662 7.410 -23.829 1.00 61.91 73 ASN A O 1
ATOM 582 N N . PHE A 1 74 ? 75.846 5.514 -23.927 1.00 63.81 74 PHE A N 1
ATOM 583 C CA . PHE A 1 74 ? 75.849 5.372 -25.395 1.00 63.81 74 PHE A CA 1
ATOM 584 C C . PHE A 1 74 ? 74.843 4.324 -25.910 1.00 63.81 74 PHE A C 1
ATOM 586 O O . PHE A 1 74 ? 75.022 3.725 -26.970 1.00 63.81 74 PHE A O 1
ATOM 593 N N . ASN A 1 75 ? 73.793 4.034 -25.138 1.00 63.09 75 ASN A N 1
ATOM 594 C CA . ASN A 1 75 ? 72.820 2.995 -25.477 1.00 63.09 75 ASN A CA 1
ATOM 595 C C . ASN A 1 75 ? 71.643 3.540 -26.311 1.00 63.09 75 ASN A C 1
ATOM 597 O O . ASN A 1 75 ? 71.424 4.745 -26.444 1.00 63.09 75 ASN A O 1
ATOM 601 N N . LEU A 1 76 ? 70.833 2.630 -26.861 1.00 61.06 76 LEU A N 1
ATOM 602 C CA . LEU A 1 76 ? 69.657 2.982 -27.662 1.00 61.06 76 LEU A CA 1
ATOM 603 C C . LEU A 1 76 ? 68.667 3.881 -26.895 1.00 61.06 76 LEU A C 1
ATOM 605 O O . LEU A 1 76 ? 68.019 4.729 -27.504 1.00 61.06 76 LEU A O 1
ATOM 609 N N . ALA A 1 77 ? 68.578 3.751 -25.566 1.00 63.38 77 ALA A N 1
ATOM 610 C CA . ALA A 1 77 ? 67.694 4.581 -24.752 1.00 63.38 77 ALA A CA 1
ATOM 611 C C . ALA A 1 77 ? 68.089 6.068 -24.804 1.00 63.38 77 ALA A C 1
ATOM 613 O O . ALA A 1 77 ? 67.206 6.918 -24.921 1.00 63.38 77 ALA A O 1
ATOM 614 N N . PHE A 1 78 ? 69.389 6.386 -24.820 1.00 72.50 78 PHE A N 1
ATOM 615 C CA . PHE A 1 78 ? 69.868 7.758 -25.010 1.00 72.50 78 PHE A CA 1
ATOM 616 C C . PHE A 1 78 ? 69.444 8.329 -26.371 1.00 72.50 78 PHE A C 1
ATOM 618 O O . PHE A 1 78 ? 68.925 9.447 -26.438 1.00 72.50 78 PHE A O 1
ATOM 625 N N . ILE A 1 79 ? 69.597 7.548 -27.447 1.00 72.25 79 ILE A N 1
ATOM 626 C CA . ILE A 1 79 ? 69.217 7.959 -28.808 1.00 72.25 79 ILE A CA 1
ATOM 627 C C . ILE A 1 79 ? 67.705 8.219 -28.889 1.00 72.25 79 ILE A C 1
ATOM 629 O O . ILE A 1 79 ? 67.284 9.268 -29.382 1.00 72.25 79 ILE A O 1
ATOM 633 N N . LEU A 1 80 ? 66.890 7.302 -28.356 1.00 67.94 80 LEU A N 1
ATOM 634 C CA . LEU A 1 80 ? 65.426 7.395 -28.376 1.00 67.94 80 LEU A CA 1
ATOM 635 C C . LEU A 1 80 ? 64.890 8.595 -27.583 1.00 67.94 80 LEU A C 1
ATOM 637 O O . LEU A 1 80 ? 63.875 9.171 -27.968 1.00 67.94 80 LEU A O 1
ATOM 641 N N . GLN A 1 81 ? 65.547 8.966 -26.482 1.00 68.25 81 GLN A N 1
ATOM 642 C CA . GLN A 1 81 ? 65.084 10.050 -25.612 1.00 68.25 81 GLN A CA 1
ATOM 643 C C . GLN A 1 81 ? 65.593 11.431 -26.040 1.00 68.25 81 GLN A C 1
ATOM 645 O O . GLN A 1 81 ? 64.857 12.408 -25.902 1.00 68.25 81 GLN A O 1
ATOM 650 N N . ASN A 1 82 ? 66.828 11.518 -26.550 1.00 69.00 82 ASN A N 1
ATOM 651 C CA . ASN A 1 82 ? 67.523 12.800 -26.717 1.00 69.00 82 ASN A CA 1
ATOM 652 C C . ASN A 1 82 ? 67.916 13.141 -28.162 1.00 69.00 82 ASN A C 1
ATOM 654 O O . ASN A 1 82 ? 68.144 14.314 -28.451 1.00 69.00 82 ASN A O 1
ATOM 658 N N . ARG A 1 83 ? 68.029 12.157 -29.068 1.00 72.19 83 ARG A N 1
ATOM 659 C CA . ARG A 1 83 ? 68.521 12.379 -30.444 1.00 72.19 83 ARG A CA 1
ATOM 660 C C . ARG A 1 83 ? 67.456 12.193 -31.525 1.00 72.19 83 ARG A C 1
ATOM 662 O O . ARG A 1 83 ? 67.611 12.747 -32.611 1.00 72.19 83 ARG A O 1
ATOM 669 N N . LEU A 1 84 ? 66.377 11.457 -31.248 1.00 71.69 84 LEU A N 1
ATOM 670 C CA . LEU A 1 84 ? 65.231 11.369 -32.155 1.00 71.69 84 LEU A CA 1
ATOM 671 C C . LEU A 1 84 ? 64.264 12.552 -31.974 1.00 71.69 84 LEU A C 1
ATOM 673 O O . LEU A 1 84 ? 64.012 12.976 -30.843 1.00 71.69 84 LEU A O 1
ATOM 677 N N . PRO A 1 85 ? 63.668 13.066 -33.065 1.00 64.31 85 PRO A N 1
ATOM 678 C CA . PRO A 1 85 ? 62.643 14.096 -32.965 1.00 64.31 85 PRO A CA 1
ATOM 679 C C . PRO A 1 85 ? 61.394 13.570 -32.250 1.00 64.31 85 PRO A C 1
ATOM 681 O O . PRO A 1 85 ? 60.958 12.434 -32.453 1.00 64.31 85 PRO A O 1
ATOM 684 N N . LYS A 1 86 ? 60.780 14.418 -31.416 1.00 64.06 86 LYS A N 1
ATOM 685 C CA . LYS A 1 86 ? 59.547 14.060 -30.701 1.00 64.06 86 LYS A CA 1
ATOM 686 C C . LYS A 1 86 ? 58.395 13.932 -31.696 1.00 64.06 86 LYS A C 1
ATOM 688 O O . LYS A 1 86 ? 58.252 14.757 -32.593 1.00 64.06 86 LYS A O 1
ATOM 693 N N . ILE A 1 87 ? 57.507 12.959 -31.487 1.00 61.19 87 ILE A N 1
ATOM 694 C CA . ILE A 1 87 ? 56.347 12.706 -32.366 1.00 61.19 87 ILE A CA 1
ATOM 695 C C . ILE A 1 87 ? 55.492 13.967 -32.560 1.00 61.19 87 ILE A C 1
ATOM 697 O O . ILE A 1 87 ? 55.038 14.238 -33.667 1.00 61.19 87 ILE A O 1
ATOM 701 N N . SER A 1 88 ? 55.336 14.791 -31.520 1.00 58.41 88 SER A N 1
ATOM 702 C CA . SER A 1 88 ? 54.611 16.063 -31.611 1.00 58.41 88 SER A CA 1
ATOM 703 C C . SER A 1 88 ? 55.221 17.038 -32.625 1.00 58.41 88 SER A C 1
ATOM 705 O O . SER A 1 88 ? 54.478 17.776 -33.256 1.00 58.41 88 SER A O 1
ATOM 707 N N . GLN A 1 89 ? 56.549 17.024 -32.798 1.00 63.03 89 GLN A N 1
ATOM 708 C CA . GLN A 1 89 ? 57.261 17.862 -33.769 1.00 63.03 89 GLN A CA 1
ATOM 709 C C . GLN A 1 89 ? 57.087 17.332 -35.197 1.00 63.03 89 GLN A C 1
ATOM 711 O O . GLN A 1 89 ? 56.885 18.124 -36.111 1.00 63.03 89 GLN A O 1
ATOM 716 N N . ILE A 1 90 ? 57.085 16.004 -35.377 1.00 61.22 90 ILE A N 1
ATOM 717 C CA . ILE A 1 90 ? 56.847 15.344 -36.676 1.00 61.22 90 ILE A CA 1
ATOM 718 C C . ILE A 1 90 ? 55.412 15.598 -37.164 1.00 61.22 90 ILE A C 1
ATOM 720 O O . ILE A 1 90 ? 55.189 15.811 -38.350 1.00 61.22 90 ILE A O 1
ATOM 724 N N . VAL A 1 91 ? 54.436 15.603 -36.250 1.00 58.69 91 VAL A N 1
ATOM 725 C CA . VAL A 1 91 ? 53.022 15.873 -36.567 1.00 58.69 91 VAL A CA 1
ATOM 726 C C . VAL A 1 91 ? 52.780 17.347 -36.918 1.00 58.69 91 VAL A C 1
ATOM 728 O O . VAL A 1 91 ? 51.877 17.643 -37.695 1.00 58.69 91 VAL A O 1
ATOM 731 N N . SER A 1 92 ? 53.579 18.268 -36.371 1.00 58.50 92 SER A N 1
ATOM 732 C CA . SER A 1 92 ? 53.461 19.709 -36.636 1.00 58.50 92 SER A CA 1
ATOM 733 C C . SER A 1 92 ? 54.259 20.215 -37.847 1.00 58.50 92 SER A C 1
ATOM 735 O O . SER A 1 92 ? 54.094 21.373 -38.220 1.00 58.50 92 SER A O 1
ATOM 737 N N . ASP A 1 93 ? 55.143 19.398 -38.433 1.00 60.62 93 ASP A N 1
ATOM 738 C CA . ASP A 1 93 ? 55.984 19.790 -39.575 1.00 60.62 93 ASP A CA 1
ATOM 739 C C . ASP A 1 93 ? 55.144 19.802 -40.872 1.00 60.62 93 ASP A C 1
ATOM 741 O O . ASP A 1 93 ? 54.505 18.810 -41.226 1.00 60.62 93 ASP A O 1
ATOM 745 N N . SER A 1 94 ? 55.116 20.945 -41.567 1.00 53.56 94 SER A N 1
ATOM 746 C CA . SER A 1 94 ? 54.333 21.171 -42.794 1.00 53.56 94 SER A CA 1
ATOM 747 C C . SER A 1 94 ? 54.988 20.596 -44.053 1.00 53.56 94 SER A C 1
ATOM 749 O O . SER A 1 94 ? 54.380 20.586 -45.125 1.00 53.56 94 SER A O 1
ATOM 751 N N . SER A 1 95 ? 56.224 20.105 -43.942 1.00 57.59 95 SER A N 1
ATOM 752 C CA . SER A 1 95 ? 56.873 19.336 -44.998 1.00 57.59 95 SER A CA 1
ATOM 753 C C . SER A 1 95 ? 56.332 17.896 -45.015 1.00 57.59 95 SER A C 1
ATOM 755 O O . SER A 1 95 ? 56.023 17.336 -43.969 1.00 57.59 95 SER A O 1
ATOM 757 N N . ASN A 1 96 ? 56.214 17.263 -46.192 1.00 56.94 96 ASN A N 1
ATOM 758 C CA . ASN A 1 96 ? 55.627 15.922 -46.437 1.00 56.94 96 ASN A CA 1
ATOM 759 C C . ASN A 1 96 ? 56.243 14.727 -45.646 1.00 56.94 96 ASN A C 1
ATOM 761 O O . ASN A 1 96 ? 55.987 13.565 -45.965 1.00 56.94 96 ASN A O 1
ATOM 765 N N . LYS A 1 97 ? 57.051 14.978 -44.613 1.00 58.84 97 LYS A N 1
ATOM 766 C CA . LYS A 1 97 ? 57.771 14.008 -43.781 1.00 58.84 97 LYS A CA 1
ATOM 767 C C . LYS A 1 97 ? 56.854 13.165 -42.899 1.00 58.84 97 LYS A C 1
ATOM 769 O O . LYS A 1 97 ? 57.114 11.978 -42.732 1.00 58.84 97 LYS A O 1
ATOM 774 N N . SER A 1 98 ? 55.756 13.731 -42.392 1.00 58.66 98 SER A N 1
ATOM 775 C CA . SER A 1 98 ? 54.734 12.960 -41.667 1.00 58.66 98 SER A CA 1
ATOM 776 C C . SER A 1 98 ? 54.111 11.892 -42.574 1.00 58.66 98 SER A C 1
ATOM 778 O O . SER A 1 98 ? 53.961 10.739 -42.176 1.00 58.66 98 SER A O 1
ATOM 780 N N . THR A 1 99 ? 53.855 12.235 -43.837 1.00 59.03 99 THR A N 1
ATOM 781 C CA . THR A 1 99 ? 53.361 11.311 -44.861 1.00 59.03 99 THR A CA 1
ATOM 782 C C . THR A 1 99 ? 54.382 10.220 -45.192 1.00 59.03 99 THR A C 1
ATOM 784 O O . THR A 1 99 ? 53.997 9.061 -45.315 1.00 59.03 99 THR A O 1
ATOM 787 N N . GLU A 1 100 ? 55.676 10.539 -45.298 1.00 59.69 100 GLU A N 1
ATOM 788 C CA . GLU A 1 100 ? 56.738 9.536 -45.503 1.00 59.69 100 GLU A CA 1
ATOM 789 C C . GLU A 1 100 ? 56.910 8.601 -44.294 1.00 59.69 100 GLU A C 1
ATOM 791 O O . GLU A 1 100 ? 57.030 7.384 -44.455 1.00 59.69 100 GLU A O 1
ATOM 796 N N . PHE A 1 101 ? 56.804 9.131 -43.072 1.00 58.47 101 PHE A N 1
ATOM 797 C CA . PHE A 1 101 ? 56.795 8.326 -41.849 1.00 58.47 101 PHE A CA 1
ATOM 798 C C . PHE A 1 101 ? 55.586 7.372 -41.787 1.00 58.47 101 PHE A C 1
ATOM 800 O O . PHE A 1 101 ? 55.725 6.198 -41.439 1.00 58.47 101 PHE A O 1
ATOM 807 N N . ILE A 1 102 ? 54.397 7.832 -42.194 1.00 57.06 102 ILE A N 1
ATOM 808 C CA . ILE A 1 102 ? 53.191 6.992 -42.272 1.00 57.06 102 ILE A CA 1
ATOM 809 C C . ILE A 1 102 ? 53.296 5.957 -43.400 1.00 57.06 102 ILE A C 1
ATOM 811 O O . ILE A 1 102 ? 52.964 4.790 -43.187 1.00 57.06 102 ILE A O 1
ATOM 815 N N . LYS A 1 103 ? 53.811 6.329 -44.580 1.00 57.56 103 LYS A N 1
ATOM 816 C CA . LYS A 1 103 ? 54.072 5.385 -45.680 1.00 57.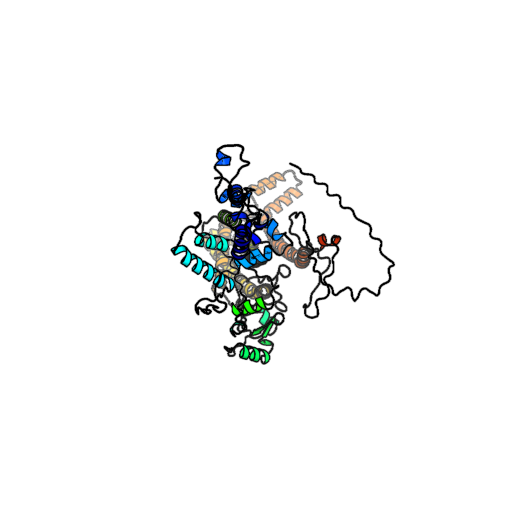56 103 LYS A CA 1
ATOM 817 C C . LYS A 1 103 ? 54.993 4.252 -45.234 1.00 57.56 103 LYS A C 1
ATOM 819 O O . LYS A 1 103 ? 54.774 3.115 -45.628 1.00 57.56 103 LYS A O 1
ATOM 824 N N . LEU A 1 104 ? 55.965 4.515 -44.368 1.00 56.09 104 LEU A N 1
ATOM 825 C CA . LEU A 1 104 ? 56.829 3.483 -43.795 1.00 56.09 104 LEU A CA 1
ATOM 826 C C . LEU A 1 104 ? 56.100 2.453 -42.932 1.00 56.09 104 LEU A C 1
ATOM 828 O O . LEU A 1 104 ? 56.374 1.258 -43.050 1.00 56.09 104 LEU A O 1
ATOM 832 N N . LEU A 1 105 ? 55.178 2.908 -42.081 1.00 54.06 105 LEU A N 1
ATOM 833 C CA . LEU A 1 105 ? 54.365 2.025 -41.240 1.00 54.06 105 LEU A CA 1
ATOM 834 C C . LEU A 1 105 ? 53.394 1.184 -42.078 1.00 54.06 105 LEU A C 1
ATOM 836 O O . LEU A 1 105 ? 53.065 0.060 -41.708 1.00 54.06 105 LEU A O 1
ATOM 840 N N . VAL A 1 106 ? 52.959 1.721 -43.219 1.00 54.91 106 VAL A N 1
ATOM 841 C CA . VAL A 1 106 ? 51.954 1.103 -44.090 1.00 54.91 106 VAL A CA 1
ATOM 842 C C . VAL A 1 106 ? 52.579 0.181 -45.150 1.00 54.91 106 VAL A C 1
ATOM 844 O O . VAL A 1 106 ? 51.979 -0.831 -45.506 1.00 54.91 106 VAL A O 1
ATOM 847 N N . ASN A 1 107 ? 53.781 0.477 -45.654 1.00 47.88 107 ASN A N 1
ATOM 848 C CA . ASN A 1 107 ? 54.284 -0.099 -46.909 1.00 47.88 107 ASN A CA 1
ATOM 849 C C . ASN A 1 107 ? 55.250 -1.293 -46.757 1.00 47.88 107 ASN A C 1
ATOM 851 O O . ASN A 1 107 ? 56.019 -1.590 -47.668 1.00 47.88 107 ASN A O 1
ATOM 855 N N . ARG A 1 108 ? 55.211 -2.024 -45.635 1.00 47.78 108 ARG A N 1
ATOM 856 C CA . ARG A 1 108 ? 55.938 -3.303 -45.484 1.00 47.78 108 ARG A CA 1
ATOM 857 C C . ARG A 1 108 ? 55.016 -4.527 -45.550 1.00 47.78 108 ARG A C 1
ATOM 859 O O . ARG A 1 108 ? 55.040 -5.374 -44.660 1.00 47.78 108 ARG A O 1
ATOM 866 N N . ARG A 1 109 ? 54.250 -4.677 -46.637 1.00 44.09 109 ARG A N 1
ATOM 867 C CA . ARG A 1 109 ? 53.782 -6.005 -47.081 1.00 44.09 109 ARG A CA 1
ATOM 868 C C . ARG A 1 109 ? 54.072 -6.231 -48.568 1.00 44.09 109 ARG A C 1
ATOM 870 O O . ARG A 1 109 ? 53.743 -5.365 -49.377 1.00 44.09 109 ARG A O 1
ATOM 877 N N . PRO A 1 110 ? 54.651 -7.389 -48.936 1.00 44.62 110 PRO A N 1
ATOM 878 C CA . PRO A 1 110 ? 54.732 -7.808 -50.323 1.00 44.62 110 PRO A CA 1
ATOM 879 C C . PRO A 1 110 ? 53.344 -8.285 -50.787 1.00 44.62 110 PRO A C 1
ATOM 881 O O . PRO A 1 110 ? 52.620 -8.939 -50.042 1.00 44.62 110 PRO A O 1
ATOM 884 N N . ASN A 1 111 ? 53.016 -7.974 -52.040 1.00 42.66 111 ASN A N 1
ATOM 885 C CA . ASN A 1 111 ? 51.845 -8.403 -52.814 1.00 42.66 111 ASN A CA 1
ATOM 886 C C . ASN A 1 111 ? 50.454 -7.842 -52.455 1.00 42.66 111 ASN A C 1
ATOM 888 O O . ASN A 1 111 ? 49.850 -8.118 -51.423 1.00 42.66 111 ASN A O 1
ATOM 892 N N . LYS A 1 112 ? 49.892 -7.131 -53.441 1.00 44.97 112 LYS A N 1
ATOM 893 C CA . LYS A 1 112 ? 48.588 -6.447 -53.451 1.00 44.97 112 LYS A CA 1
ATOM 894 C C . LYS A 1 112 ? 47.342 -7.357 -53.442 1.00 44.97 112 LYS A C 1
ATOM 896 O O . LYS A 1 112 ? 46.243 -6.818 -53.460 1.00 44.97 112 LYS A O 1
ATOM 901 N N . ASN A 1 113 ? 47.460 -8.689 -53.386 1.00 41.69 113 ASN A N 1
ATOM 902 C CA . ASN A 1 113 ? 46.345 -9.584 -53.757 1.00 41.69 113 ASN A CA 1
ATOM 903 C C . ASN A 1 113 ? 45.837 -10.562 -52.679 1.00 41.69 113 ASN A C 1
ATOM 905 O O . ASN A 1 113 ? 45.086 -11.470 -53.018 1.00 41.69 113 ASN A O 1
ATOM 909 N N . TYR A 1 114 ? 46.172 -10.402 -51.394 1.00 42.78 114 TYR A N 1
ATOM 910 C CA . TYR A 1 114 ? 45.615 -11.276 -50.348 1.00 42.78 114 TYR A CA 1
ATOM 911 C C . TYR A 1 114 ? 44.707 -10.505 -49.383 1.00 42.78 114 TYR A C 1
ATOM 913 O O . TYR A 1 114 ? 45.161 -9.928 -48.394 1.00 42.78 114 TYR A O 1
ATOM 921 N N . ILE A 1 115 ? 43.405 -10.496 -49.676 1.00 44.66 115 ILE A N 1
ATOM 922 C CA . ILE A 1 115 ? 42.371 -10.245 -48.667 1.00 44.66 115 ILE A CA 1
ATOM 923 C C . ILE A 1 115 ? 42.079 -11.620 -48.049 1.00 44.66 115 ILE A C 1
ATOM 925 O O . ILE A 1 115 ? 41.602 -12.493 -48.774 1.00 44.66 115 ILE A O 1
ATOM 929 N N . PRO A 1 116 ? 42.395 -11.873 -46.767 1.00 41.34 116 PRO A N 1
ATOM 930 C CA . PRO A 1 116 ? 42.091 -13.166 -46.167 1.00 41.34 116 PRO A CA 1
ATOM 931 C C . PRO A 1 116 ? 40.567 -13.396 -46.174 1.00 41.34 116 PRO A C 1
ATOM 933 O O . PRO A 1 116 ? 39.810 -12.445 -45.946 1.00 41.34 116 PRO A O 1
ATOM 936 N N . PRO A 1 117 ? 40.093 -14.623 -46.455 1.00 40.31 117 PRO A N 1
ATOM 937 C CA . PRO A 1 117 ? 38.667 -14.913 -46.528 1.00 40.31 117 PRO A CA 1
ATOM 938 C C . PRO A 1 117 ? 37.997 -14.726 -45.161 1.00 40.31 117 PRO A C 1
ATOM 940 O O . PRO A 1 117 ? 38.479 -15.218 -44.138 1.00 40.31 117 PRO A O 1
ATOM 943 N N . PHE A 1 118 ? 36.858 -14.029 -45.156 1.00 45.41 118 PHE A N 1
ATOM 944 C CA . PHE A 1 118 ? 36.008 -13.857 -43.981 1.00 45.41 118 PHE A CA 1
ATOM 945 C C . PHE A 1 118 ? 35.483 -15.217 -43.508 1.00 45.41 118 PHE A C 1
ATOM 947 O O . PHE A 1 118 ? 34.676 -15.850 -44.186 1.00 45.41 118 PHE A O 1
ATOM 954 N N . TRP A 1 119 ? 35.906 -15.657 -42.324 1.00 37.00 119 TRP A N 1
ATOM 955 C CA . TRP A 1 119 ? 35.299 -16.807 -41.659 1.00 37.00 119 TRP A CA 1
ATOM 956 C C . TRP A 1 119 ? 34.087 -16.348 -40.848 1.00 37.00 119 TRP A C 1
ATOM 958 O O . TRP A 1 119 ? 34.219 -15.822 -39.744 1.00 37.00 119 TRP A O 1
ATOM 968 N N . PHE A 1 120 ? 32.891 -16.558 -41.401 1.00 37.09 120 PHE A N 1
ATOM 969 C CA . PHE A 1 120 ? 31.647 -16.469 -40.641 1.00 37.09 120 PHE A CA 1
ATOM 970 C C . PHE A 1 120 ? 31.584 -17.651 -39.671 1.00 37.09 120 PHE A C 1
ATOM 972 O O . PHE A 1 120 ? 31.297 -18.783 -40.062 1.00 37.09 120 PHE A O 1
ATOM 979 N N . ASN A 1 121 ? 31.853 -17.405 -38.391 1.00 39.00 121 ASN A N 1
ATOM 980 C CA . ASN A 1 121 ? 31.551 -18.391 -37.365 1.00 39.00 121 ASN A CA 1
ATOM 981 C C . ASN A 1 121 ? 30.043 -18.340 -37.080 1.00 39.00 121 ASN A C 1
ATOM 983 O O . ASN A 1 121 ? 29.558 -17.359 -36.523 1.00 39.00 121 ASN A O 1
ATOM 987 N N . LYS A 1 122 ? 29.301 -19.397 -37.438 1.00 42.56 122 LYS A N 1
ATOM 988 C CA . LYS A 1 122 ? 27.849 -19.501 -37.183 1.00 42.56 122 LYS A CA 1
ATOM 989 C C . LYS A 1 122 ? 27.475 -19.385 -35.695 1.00 42.56 122 LYS A C 1
ATOM 991 O O . LYS A 1 122 ? 26.312 -19.146 -35.394 1.00 42.56 122 LYS A O 1
ATOM 996 N N . ASN A 1 123 ? 28.443 -19.516 -34.784 1.00 37.91 123 ASN A N 1
ATOM 997 C CA . ASN A 1 123 ? 28.221 -19.488 -33.339 1.00 37.91 123 ASN A CA 1
ATOM 998 C C . ASN A 1 123 ? 28.555 -18.142 -32.670 1.00 37.91 123 ASN A C 1
ATOM 1000 O O . ASN A 1 123 ? 28.453 -18.045 -31.449 1.00 37.91 123 ASN A O 1
ATOM 1004 N N . VAL A 1 124 ? 28.965 -17.110 -33.420 1.00 38.25 124 VAL A N 1
ATOM 1005 C CA . VAL A 1 124 ? 29.328 -15.803 -32.846 1.00 38.25 124 VAL A CA 1
ATOM 1006 C C . VAL A 1 124 ? 28.476 -14.708 -33.485 1.00 38.25 124 VAL A C 1
ATOM 1008 O O . VAL A 1 124 ? 28.602 -14.420 -34.670 1.00 38.25 124 VAL A O 1
ATOM 1011 N N . ASN A 1 125 ? 27.615 -14.079 -32.680 1.00 37.62 125 ASN A N 1
ATOM 1012 C CA . ASN A 1 125 ? 26.702 -12.998 -33.091 1.00 37.62 125 ASN A CA 1
ATOM 1013 C C . ASN A 1 125 ? 27.394 -11.634 -33.293 1.00 37.62 125 ASN A C 1
ATOM 1015 O O . ASN A 1 125 ? 26.721 -10.616 -33.450 1.00 37.62 125 ASN A O 1
ATOM 1019 N N . GLU A 1 126 ? 28.724 -11.590 -33.270 1.00 41.41 126 GLU A N 1
ATOM 1020 C CA . GLU A 1 126 ? 29.508 -10.359 -33.290 1.00 41.41 126 GLU A CA 1
ATOM 1021 C C . GLU A 1 126 ? 30.630 -10.466 -34.325 1.00 41.41 126 GLU A C 1
ATOM 1023 O O . GLU A 1 126 ? 31.484 -11.350 -34.260 1.00 41.41 126 GLU A O 1
ATOM 1028 N N . VAL A 1 127 ? 30.632 -9.540 -35.285 1.00 42.50 127 VAL A N 1
ATOM 1029 C CA . VAL A 1 127 ? 31.704 -9.376 -36.270 1.00 42.50 127 VAL A CA 1
ATOM 1030 C C . VAL A 1 127 ? 32.413 -8.066 -35.953 1.00 42.50 127 VAL A C 1
ATOM 1032 O O . VAL A 1 127 ? 31.883 -6.988 -36.207 1.00 42.50 127 VAL A O 1
ATOM 1035 N N . SER A 1 128 ? 33.619 -8.146 -35.390 1.00 50.97 128 SER A N 1
ATOM 1036 C CA . SER A 1 128 ? 34.476 -6.972 -35.222 1.00 50.97 128 SER A CA 1
ATOM 1037 C C . SER A 1 128 ? 35.442 -6.874 -36.401 1.00 50.97 128 SER A C 1
ATOM 1039 O O . SER A 1 128 ? 36.453 -7.577 -36.459 1.00 50.97 128 SER A O 1
ATOM 1041 N N . LEU A 1 129 ? 35.101 -6.009 -37.359 1.00 50.28 129 LEU A N 1
ATOM 1042 C CA . LEU A 1 129 ? 35.893 -5.765 -38.571 1.00 50.28 129 LEU A CA 1
ATOM 1043 C C . LEU A 1 129 ? 37.302 -5.238 -38.238 1.00 50.28 129 LEU A C 1
ATOM 1045 O O . LEU A 1 129 ? 38.281 -5.651 -38.863 1.00 50.28 129 LEU A O 1
ATOM 1049 N N . ASP A 1 130 ? 37.407 -4.399 -37.205 1.00 51.62 130 ASP A N 1
ATOM 1050 C CA . ASP A 1 130 ? 38.671 -3.789 -36.780 1.00 51.62 130 ASP A CA 1
ATOM 1051 C C . ASP A 1 130 ? 39.525 -4.752 -35.946 1.00 51.62 130 ASP A C 1
ATOM 1053 O O . ASP A 1 130 ? 40.733 -4.873 -36.171 1.00 51.62 130 ASP A O 1
ATOM 1057 N N . TYR A 1 131 ? 38.905 -5.510 -35.032 1.00 56.12 131 TYR A N 1
ATOM 1058 C CA . TYR A 1 131 ? 39.623 -6.472 -34.192 1.00 56.12 131 TYR A CA 1
ATOM 1059 C C . TYR A 1 131 ? 40.179 -7.637 -35.011 1.00 56.12 131 TYR A C 1
ATOM 1061 O O . TYR A 1 131 ? 41.278 -8.104 -34.734 1.00 56.12 131 TYR A O 1
ATOM 1069 N N . TYR A 1 132 ? 39.476 -8.075 -36.062 1.00 56.88 132 TYR A N 1
ATOM 1070 C CA . TYR A 1 132 ? 39.968 -9.129 -36.950 1.00 56.88 132 TYR A CA 1
ATOM 1071 C C . TYR A 1 132 ? 41.268 -8.731 -37.666 1.00 56.88 132 TYR A C 1
ATOM 1073 O O . TYR A 1 132 ? 42.234 -9.497 -37.668 1.00 56.88 132 TYR A O 1
ATOM 1081 N N . ARG A 1 133 ? 41.336 -7.515 -38.231 1.00 57.78 133 ARG A N 1
ATOM 1082 C CA . ARG A 1 133 ? 42.556 -7.029 -38.899 1.00 57.78 133 ARG A CA 1
ATOM 1083 C C . ARG A 1 133 ? 43.722 -6.890 -37.927 1.00 57.78 133 ARG A C 1
ATOM 1085 O O . ARG A 1 133 ? 44.826 -7.320 -38.250 1.00 57.78 133 ARG A O 1
ATOM 1092 N N . LEU A 1 134 ? 43.483 -6.346 -36.741 1.00 61.00 134 LEU A N 1
ATOM 1093 C CA . LEU A 1 134 ? 44.520 -6.183 -35.720 1.00 61.00 134 LEU A CA 1
ATOM 1094 C C . LEU A 1 134 ? 44.990 -7.522 -35.150 1.00 61.00 134 LEU A C 1
ATOM 1096 O O . LEU A 1 134 ? 46.188 -7.723 -34.967 1.00 61.00 134 LEU A O 1
ATOM 1100 N N . ARG A 1 135 ? 44.073 -8.475 -34.970 1.00 60.94 135 ARG A N 1
ATOM 1101 C CA . ARG A 1 135 ? 44.407 -9.846 -34.584 1.00 60.94 135 ARG A CA 1
ATOM 1102 C C . ARG A 1 135 ? 45.256 -10.540 -35.643 1.00 60.94 135 ARG A C 1
ATOM 1104 O O . ARG A 1 135 ? 46.253 -11.141 -35.290 1.00 60.94 135 ARG A O 1
ATOM 1111 N N . SER A 1 136 ? 44.961 -10.357 -36.932 1.00 61.72 136 SER A N 1
ATOM 1112 C CA . SER A 1 136 ? 45.804 -10.908 -38.008 1.00 61.72 136 SER A CA 1
ATOM 1113 C C . SER A 1 136 ? 47.231 -10.336 -38.023 1.00 61.72 136 SER A C 1
ATOM 1115 O O . SER A 1 136 ? 48.164 -10.998 -38.471 1.00 61.72 136 SER A O 1
ATOM 1117 N N . ILE A 1 137 ? 47.416 -9.100 -37.540 1.00 62.03 137 ILE A N 1
ATOM 1118 C CA . ILE A 1 137 ? 48.737 -8.485 -37.370 1.00 62.03 137 ILE A CA 1
ATOM 1119 C C . ILE A 1 137 ? 49.417 -9.039 -36.112 1.00 62.03 137 ILE A C 1
ATOM 1121 O O . ILE A 1 137 ? 50.598 -9.361 -36.185 1.00 62.03 137 ILE A O 1
ATOM 1125 N N . SER A 1 138 ? 48.686 -9.200 -35.002 1.00 62.50 138 SER A N 1
ATOM 1126 C CA . SER A 1 138 ? 49.181 -9.858 -33.780 1.00 62.50 138 SER A CA 1
ATOM 1127 C C . SER A 1 138 ? 49.631 -11.296 -34.062 1.00 62.50 138 SER A C 1
ATOM 1129 O O . SER A 1 138 ? 50.764 -11.646 -33.748 1.00 62.50 138 SER A O 1
ATOM 1131 N N . ASP A 1 139 ? 48.819 -12.092 -34.761 1.00 63.81 139 ASP A N 1
ATOM 1132 C CA . ASP A 1 139 ? 49.137 -13.477 -35.121 1.00 63.81 139 ASP A CA 1
ATOM 1133 C C . ASP A 1 139 ? 50.393 -13.544 -36.012 1.00 63.81 139 ASP A C 1
ATOM 1135 O O . ASP A 1 139 ? 51.296 -14.335 -35.746 1.00 63.81 139 ASP A O 1
ATOM 1139 N N . PHE A 1 140 ? 50.520 -12.645 -36.998 1.00 65.12 140 PHE A N 1
ATOM 1140 C CA . PHE A 1 140 ? 51.723 -12.524 -37.835 1.00 65.12 140 PHE A CA 1
ATOM 1141 C C . PHE A 1 140 ? 52.973 -12.108 -37.037 1.00 65.12 140 PHE A C 1
ATOM 1143 O O . PHE A 1 140 ? 54.066 -12.629 -37.263 1.00 65.12 140 PHE A O 1
ATOM 1150 N N . LEU A 1 141 ? 52.837 -11.162 -36.102 1.00 61.72 141 LEU A N 1
ATOM 1151 C CA . LEU A 1 141 ? 53.931 -10.723 -35.230 1.00 61.72 141 LEU A CA 1
ATOM 1152 C C . LEU A 1 141 ? 54.324 -11.803 -34.217 1.00 61.72 141 LEU A C 1
ATOM 1154 O O . LEU A 1 141 ? 55.498 -11.917 -33.886 1.00 61.72 141 LEU A O 1
ATOM 1158 N N . SER A 1 142 ? 53.366 -12.602 -33.754 1.00 61.84 142 SER A N 1
ATOM 1159 C CA . SER A 1 142 ? 53.575 -13.746 -32.867 1.00 61.84 142 SER A CA 1
ATOM 1160 C C . SER A 1 142 ? 54.286 -14.887 -33.598 1.00 61.84 142 SER A C 1
ATOM 1162 O O . SER A 1 142 ? 55.222 -15.479 -33.065 1.00 61.84 142 SER A O 1
ATOM 1164 N N . GLU A 1 143 ? 53.925 -15.137 -34.858 1.00 63.25 143 GLU A N 1
ATOM 1165 C CA . GLU A 1 143 ? 54.587 -16.120 -35.718 1.00 63.25 143 GLU A CA 1
ATOM 1166 C C . GLU A 1 143 ? 56.036 -15.716 -36.033 1.00 63.25 143 GLU A C 1
ATOM 1168 O O . GLU A 1 143 ? 56.946 -16.516 -35.831 1.00 63.25 143 GLU A O 1
ATOM 1173 N N . LYS A 1 144 ? 56.286 -14.444 -36.380 1.00 55.97 144 LYS A N 1
ATOM 1174 C CA . LYS A 1 144 ? 57.653 -13.903 -36.517 1.00 55.97 144 LYS A CA 1
ATOM 1175 C C . LYS A 1 144 ? 58.415 -13.789 -35.192 1.00 55.97 144 LYS A C 1
ATOM 1177 O O . LYS A 1 144 ? 59.638 -13.886 -35.178 1.00 55.97 144 LYS A O 1
ATOM 1182 N N . GLY A 1 145 ? 57.712 -13.595 -34.078 1.00 55.28 145 GLY A N 1
ATOM 1183 C CA . GLY A 1 145 ? 58.282 -13.529 -32.731 1.00 55.28 145 GLY A CA 1
ATOM 1184 C C . GLY A 1 145 ? 58.771 -14.881 -32.205 1.00 55.28 145 GLY A C 1
ATOM 1185 O O . GLY A 1 145 ? 59.580 -14.909 -31.283 1.00 55.28 145 GLY A O 1
ATOM 1186 N N . LYS A 1 146 ? 58.348 -16.003 -32.804 1.00 57.78 146 LYS A N 1
ATOM 1187 C CA . LYS A 1 146 ? 58.923 -17.329 -32.517 1.00 57.78 146 LYS A CA 1
ATOM 1188 C C . LYS A 1 146 ? 60.352 -17.479 -33.046 1.00 57.78 146 LYS A C 1
ATOM 1190 O O . LYS A 1 146 ? 61.113 -18.252 -32.478 1.00 57.78 146 LYS A O 1
ATOM 1195 N N . GLU A 1 147 ? 60.718 -16.739 -34.093 1.00 56.62 147 GLU A N 1
ATOM 1196 C CA . GLU A 1 147 ? 62.063 -16.775 -34.689 1.00 56.62 147 GLU A CA 1
ATOM 1197 C C . GLU A 1 147 ? 63.047 -15.809 -34.005 1.00 56.62 147 GLU A C 1
ATOM 1199 O O . GLU A 1 147 ? 64.251 -16.036 -34.045 1.00 56.62 147 GLU A O 1
ATOM 1204 N N . ASN A 1 148 ? 62.554 -14.753 -33.346 1.00 53.88 148 ASN A N 1
ATOM 1205 C CA . ASN A 1 148 ? 63.343 -13.881 -32.470 1.00 53.88 148 ASN A CA 1
ATOM 1206 C C . ASN A 1 148 ? 62.436 -13.275 -31.380 1.00 53.88 148 ASN A C 1
ATOM 1208 O O . ASN A 1 148 ? 61.703 -12.320 -31.660 1.00 53.88 148 ASN A O 1
ATOM 1212 N N . PRO A 1 149 ? 62.460 -13.804 -30.142 1.00 52.97 149 PRO A N 1
ATOM 1213 C CA . PRO A 1 149 ? 61.481 -13.446 -29.117 1.00 52.97 149 PRO A CA 1
ATOM 1214 C C . PRO A 1 149 ? 61.689 -12.051 -28.525 1.00 52.97 149 PRO A C 1
ATOM 1216 O O . PRO A 1 149 ? 60.752 -11.493 -27.952 1.00 52.97 149 PRO A O 1
ATOM 1219 N N . GLU A 1 150 ? 62.877 -11.463 -28.671 1.00 51.88 150 GLU A N 1
ATOM 1220 C CA . GLU A 1 150 ? 63.195 -10.149 -28.119 1.00 51.88 150 GLU A CA 1
ATOM 1221 C C . GLU A 1 150 ? 64.050 -9.336 -29.089 1.00 51.88 150 GLU A C 1
ATOM 1223 O O . GLU A 1 150 ? 65.126 -9.751 -29.513 1.00 51.88 150 GLU A O 1
ATOM 1228 N N . PHE A 1 151 ? 63.569 -8.140 -29.418 1.00 44.16 151 PHE A N 1
ATOM 1229 C CA . PHE A 1 151 ? 64.331 -7.134 -30.144 1.00 44.16 151 PHE A CA 1
ATOM 1230 C C . PHE A 1 151 ? 64.675 -6.027 -29.144 1.00 44.16 151 PHE A C 1
ATOM 1232 O O . PHE A 1 151 ? 63.779 -5.349 -28.645 1.00 44.16 151 PHE A O 1
ATOM 1239 N N . PHE A 1 152 ? 65.960 -5.893 -28.790 1.00 44.41 152 PHE A N 1
ATOM 1240 C CA . PHE A 1 152 ? 66.440 -4.976 -27.740 1.00 44.41 152 PHE A CA 1
ATOM 1241 C C . PHE A 1 152 ? 65.746 -5.160 -26.370 1.00 44.41 152 PHE A C 1
ATOM 1243 O O . PHE A 1 152 ? 65.387 -4.185 -25.714 1.00 44.41 152 PHE A O 1
ATOM 1250 N N . GLY A 1 153 ? 65.528 -6.412 -25.940 1.00 49.22 153 GLY A N 1
ATOM 1251 C CA . GLY A 1 153 ? 64.898 -6.739 -24.647 1.00 49.22 153 GLY A CA 1
ATOM 1252 C C . GLY A 1 153 ? 63.387 -6.480 -24.589 1.00 49.22 153 GLY A C 1
ATOM 1253 O O . GLY A 1 153 ? 62.774 -6.583 -23.528 1.00 49.22 153 GLY A O 1
ATOM 1254 N N . ILE A 1 154 ? 62.771 -6.134 -25.725 1.00 51.34 154 ILE A N 1
ATOM 1255 C CA . ILE A 1 154 ? 61.328 -5.953 -25.850 1.00 51.34 154 ILE A CA 1
ATOM 1256 C C . ILE A 1 154 ? 60.780 -7.078 -26.720 1.00 51.34 154 ILE A C 1
ATOM 1258 O O . ILE A 1 154 ? 61.129 -7.223 -27.895 1.00 51.34 154 ILE A O 1
ATOM 1262 N N . ASN A 1 155 ? 59.869 -7.862 -26.149 1.00 67.88 155 ASN A N 1
ATOM 1263 C CA . ASN A 1 155 ? 59.076 -8.809 -26.915 1.00 67.88 155 ASN A CA 1
ATOM 1264 C C . ASN A 1 155 ? 58.010 -8.037 -27.706 1.00 67.88 155 ASN A C 1
ATOM 1266 O O . ASN A 1 155 ? 57.023 -7.554 -27.147 1.00 67.88 155 ASN A O 1
ATOM 1270 N N . VAL A 1 156 ? 58.244 -7.889 -29.011 1.00 61.94 156 VAL A N 1
ATOM 1271 C CA . VAL A 1 156 ? 57.432 -7.053 -29.908 1.00 61.94 156 VAL A CA 1
ATOM 1272 C C . VAL A 1 156 ? 55.983 -7.541 -29.982 1.00 61.94 156 VAL A C 1
ATOM 1274 O O . VAL A 1 156 ? 55.071 -6.717 -29.991 1.00 61.94 156 VAL A O 1
ATOM 1277 N N . ALA A 1 157 ? 55.757 -8.858 -29.964 1.00 64.25 157 ALA A N 1
ATOM 1278 C CA . ALA A 1 157 ? 54.413 -9.435 -29.959 1.00 64.25 157 ALA A CA 1
ATOM 1279 C C . ALA A 1 157 ? 53.663 -9.080 -28.663 1.00 64.25 157 ALA A C 1
ATOM 1281 O O . ALA A 1 157 ? 52.552 -8.555 -28.700 1.00 64.25 157 ALA A O 1
ATOM 1282 N N . LYS A 1 158 ? 54.320 -9.248 -27.509 1.00 66.56 158 LYS A N 1
ATOM 1283 C CA . LYS A 1 158 ? 53.754 -8.913 -26.196 1.00 66.56 158 LYS A CA 1
ATOM 1284 C C . LYS A 1 158 ? 53.495 -7.413 -26.039 1.00 66.56 158 LYS A C 1
ATOM 1286 O O . LYS A 1 158 ? 52.480 -7.028 -25.463 1.00 66.56 158 LYS A O 1
ATOM 1291 N N . PHE A 1 159 ? 54.386 -6.565 -26.554 1.00 68.12 159 PHE A N 1
ATOM 1292 C CA . PHE A 1 159 ? 54.190 -5.115 -26.582 1.00 68.12 159 PHE A CA 1
ATOM 1293 C C . PHE A 1 159 ? 52.984 -4.731 -27.446 1.00 68.12 159 PHE A C 1
ATOM 1295 O O . PHE A 1 159 ? 52.150 -3.944 -27.002 1.00 68.12 159 PHE A O 1
ATOM 1302 N N . TYR A 1 160 ? 52.867 -5.309 -28.646 1.00 69.12 160 TYR A N 1
ATOM 1303 C CA . TYR A 1 160 ? 51.750 -5.062 -29.558 1.00 69.12 160 TYR A CA 1
ATOM 1304 C C . TYR A 1 160 ? 50.409 -5.424 -28.909 1.00 69.12 160 TYR A C 1
ATOM 1306 O O . TYR A 1 160 ? 49.502 -4.590 -28.866 1.00 69.12 160 TYR A O 1
ATOM 1314 N N . ASP A 1 161 ? 50.316 -6.618 -28.317 1.00 65.62 161 ASP A N 1
ATOM 1315 C CA . ASP A 1 161 ? 49.105 -7.071 -27.631 1.00 65.62 161 ASP A CA 1
ATOM 1316 C C . ASP A 1 161 ? 48.738 -6.153 -26.459 1.00 65.62 161 ASP A C 1
ATOM 1318 O O . ASP A 1 161 ? 47.593 -5.718 -26.352 1.00 65.62 161 ASP A O 1
ATOM 1322 N N . GLN A 1 162 ? 49.708 -5.794 -25.610 1.00 68.44 162 GLN A N 1
ATOM 1323 C CA . GLN A 1 162 ? 49.468 -4.933 -24.446 1.00 68.44 162 GLN A CA 1
ATOM 1324 C C . GLN A 1 162 ? 49.121 -3.485 -24.815 1.00 68.44 162 GLN A C 1
ATOM 1326 O O . GLN A 1 162 ? 48.355 -2.832 -24.100 1.00 68.44 162 GLN A O 1
ATOM 1331 N N . PHE A 1 163 ? 49.696 -2.960 -25.895 1.00 68.06 163 PHE A N 1
ATOM 1332 C CA . PHE A 1 163 ? 49.429 -1.609 -26.380 1.00 68.06 163 PHE A CA 1
ATOM 1333 C C . PHE A 1 163 ? 48.001 -1.507 -26.921 1.00 68.06 163 PHE A C 1
ATOM 1335 O O . PHE A 1 163 ? 47.221 -0.658 -26.483 1.00 68.06 163 PHE A O 1
ATOM 1342 N N . PHE A 1 164 ? 47.617 -2.422 -27.813 1.00 62.62 164 PHE A N 1
ATOM 1343 C CA . PHE A 1 164 ? 46.294 -2.391 -28.426 1.00 62.62 164 PHE A CA 1
ATOM 1344 C C . PHE A 1 164 ? 45.186 -2.841 -27.476 1.00 62.62 164 PHE A C 1
ATOM 1346 O O . PHE A 1 164 ? 44.113 -2.245 -27.510 1.00 62.62 164 PHE A O 1
ATOM 1353 N N . SER A 1 165 ? 45.436 -3.783 -26.558 1.00 59.31 165 SER A N 1
ATOM 1354 C CA . SER A 1 165 ? 44.442 -4.155 -25.540 1.00 59.31 165 SER A CA 1
ATOM 1355 C C . SER A 1 165 ? 44.087 -3.000 -24.599 1.00 59.31 165 SER A C 1
ATOM 1357 O O . SER A 1 165 ? 43.013 -3.002 -24.007 1.00 59.31 165 SER A O 1
ATOM 1359 N N . LYS A 1 166 ? 44.995 -2.029 -24.419 1.00 59.59 166 LYS A N 1
ATOM 1360 C CA . LYS A 1 166 ? 44.774 -0.851 -23.565 1.00 59.59 166 LYS A CA 1
ATOM 1361 C C . LYS A 1 166 ? 44.152 0.331 -24.307 1.00 59.59 166 LYS A C 1
ATOM 1363 O O . LYS A 1 166 ? 43.457 1.124 -23.682 1.00 59.59 166 LYS A O 1
ATOM 1368 N N . ILE A 1 167 ? 44.404 0.465 -25.609 1.00 52.03 167 ILE A N 1
ATOM 1369 C CA . ILE A 1 167 ? 43.876 1.569 -26.429 1.00 52.03 167 ILE A CA 1
ATOM 1370 C C . ILE A 1 167 ? 42.504 1.224 -27.011 1.00 52.03 167 ILE A C 1
ATOM 1372 O O . ILE A 1 167 ? 41.643 2.094 -27.140 1.00 52.03 167 ILE A O 1
ATOM 1376 N N . ILE A 1 168 ? 42.277 -0.045 -27.346 1.00 52.78 168 ILE A N 1
ATOM 1377 C CA . ILE A 1 168 ? 41.030 -0.495 -27.953 1.00 52.78 168 ILE A CA 1
ATOM 1378 C C . ILE A 1 168 ? 40.067 -0.901 -26.852 1.00 52.78 168 ILE A C 1
ATOM 1380 O O . ILE A 1 168 ? 40.135 -1.991 -26.290 1.00 52.78 168 ILE A O 1
ATOM 1384 N N . VAL A 1 169 ? 39.111 -0.021 -26.590 1.00 50.84 169 VAL A N 1
ATOM 1385 C CA . VAL A 1 169 ? 37.913 -0.383 -25.841 1.00 50.84 169 VAL A CA 1
ATOM 1386 C C . VAL A 1 169 ? 36.962 -1.064 -26.815 1.00 50.84 169 VAL A C 1
ATOM 1388 O O . VAL A 1 169 ? 36.431 -0.414 -27.718 1.00 50.84 169 VAL A O 1
ATOM 1391 N N . ALA A 1 170 ? 36.737 -2.368 -26.642 1.00 48.06 170 ALA A N 1
ATOM 1392 C CA . ALA A 1 170 ? 35.690 -3.070 -27.371 1.00 48.06 170 ALA A CA 1
ATOM 1393 C C . ALA A 1 170 ? 34.342 -2.408 -27.054 1.00 48.06 170 ALA A C 1
ATOM 1395 O O . ALA A 1 170 ? 33.835 -2.484 -25.935 1.00 48.06 170 ALA A O 1
ATOM 1396 N N . ARG A 1 171 ? 33.769 -1.713 -28.037 1.00 43.25 171 ARG A N 1
ATOM 1397 C CA . ARG A 1 171 ? 32.388 -1.244 -27.976 1.00 43.25 171 ARG A CA 1
ATOM 1398 C C . ARG A 1 171 ? 31.550 -2.212 -28.787 1.00 43.25 171 ARG A C 1
ATOM 1400 O O . ARG A 1 171 ? 31.781 -2.358 -29.984 1.00 43.25 171 ARG A O 1
ATOM 1407 N N . LEU A 1 172 ? 30.573 -2.846 -28.144 1.00 43.69 172 LEU A N 1
ATOM 1408 C CA . LEU A 1 172 ? 29.514 -3.534 -28.869 1.00 43.69 172 LEU A CA 1
ATOM 1409 C C . LEU A 1 172 ? 28.771 -2.496 -29.715 1.00 43.69 172 LEU A C 1
ATOM 1411 O O . LEU A 1 172 ? 27.988 -1.692 -29.206 1.00 43.69 172 LEU A O 1
ATOM 1415 N N . ALA A 1 173 ? 29.036 -2.496 -31.016 1.00 44.69 173 ALA A N 1
ATOM 1416 C CA . ALA A 1 173 ? 28.134 -1.890 -31.970 1.00 44.69 173 ALA A CA 1
ATOM 1417 C C . ALA A 1 173 ? 26.958 -2.857 -32.131 1.00 44.69 173 ALA A C 1
ATOM 1419 O O . ALA A 1 173 ? 27.040 -3.813 -32.895 1.00 44.69 173 ALA A O 1
ATOM 1420 N N . ASN A 1 174 ? 25.849 -2.607 -31.433 1.00 46.06 174 ASN A N 1
ATOM 1421 C CA . ASN A 1 174 ? 24.601 -3.367 -31.596 1.00 46.06 174 ASN A CA 1
ATOM 1422 C C . ASN A 1 174 ? 23.932 -3.139 -32.977 1.00 46.06 174 ASN A C 1
ATOM 1424 O O . ASN A 1 174 ? 22.730 -3.319 -33.120 1.00 46.06 174 ASN A O 1
ATOM 1428 N N . ASN A 1 175 ? 24.678 -2.716 -34.000 1.00 45.12 175 ASN A N 1
ATOM 1429 C CA . ASN A 1 175 ? 24.138 -2.274 -35.286 1.00 45.12 175 ASN A CA 1
ATOM 1430 C C . ASN A 1 175 ? 23.745 -3.415 -36.239 1.00 45.12 175 ASN A C 1
ATOM 1432 O O . ASN A 1 175 ? 23.282 -3.142 -37.343 1.00 45.12 175 ASN A O 1
ATOM 1436 N N . SER A 1 176 ? 23.866 -4.682 -35.846 1.00 46.97 176 SER A N 1
ATOM 1437 C CA . SER A 1 176 ? 23.279 -5.808 -36.582 1.00 46.97 176 SER A CA 1
ATOM 1438 C C . SER A 1 176 ? 21.811 -5.988 -36.183 1.00 46.97 176 SER A C 1
ATOM 1440 O O . SER A 1 176 ? 21.416 -6.980 -35.571 1.00 46.97 176 SER A O 1
ATOM 1442 N N . ILE A 1 177 ? 20.982 -5.000 -36.526 1.00 50.06 177 ILE A N 1
ATOM 1443 C CA . ILE A 1 177 ? 19.532 -5.116 -36.389 1.00 50.06 177 ILE A CA 1
ATOM 1444 C C . ILE A 1 177 ? 19.080 -6.225 -37.337 1.00 50.06 177 ILE A C 1
ATOM 1446 O O . ILE A 1 177 ? 19.130 -6.068 -38.557 1.00 50.06 177 ILE A O 1
ATOM 1450 N N . ASN A 1 178 ? 18.610 -7.346 -36.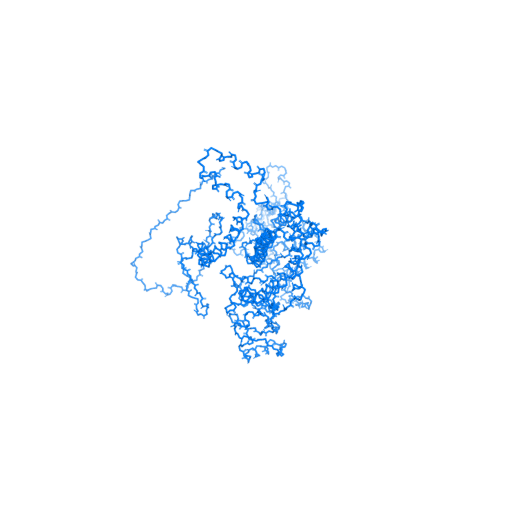797 1.00 51.41 178 ASN A N 1
ATOM 1451 C CA . ASN A 1 178 ? 17.875 -8.312 -37.601 1.00 51.41 178 ASN A CA 1
ATOM 1452 C C . ASN A 1 178 ? 16.439 -7.781 -37.771 1.00 51.41 178 ASN A C 1
ATOM 1454 O O . ASN A 1 178 ? 15.512 -8.249 -37.113 1.00 51.41 178 ASN A O 1
ATOM 1458 N N . LEU A 1 179 ? 16.279 -6.741 -38.605 1.00 53.25 179 LEU A N 1
ATOM 1459 C CA . LEU A 1 179 ? 14.986 -6.102 -38.918 1.00 53.25 179 LEU A CA 1
ATOM 1460 C C . LEU A 1 179 ? 13.977 -7.093 -39.521 1.00 53.25 179 LEU A C 1
ATOM 1462 O O . LEU A 1 179 ? 12.780 -6.837 -39.514 1.00 53.25 179 LEU A O 1
ATOM 1466 N N . ASN A 1 180 ? 14.453 -8.248 -39.989 1.00 58.44 180 ASN A N 1
ATOM 1467 C CA . ASN A 1 180 ? 13.663 -9.232 -40.716 1.00 58.44 180 ASN A CA 1
ATOM 1468 C C . ASN A 1 180 ? 13.001 -10.292 -39.823 1.00 58.44 180 ASN A C 1
ATOM 1470 O O . ASN A 1 180 ? 12.479 -11.278 -40.343 1.00 58.44 180 ASN A O 1
ATOM 1474 N N . ASN A 1 181 ? 13.007 -10.128 -38.497 1.00 75.44 181 ASN A N 1
ATOM 1475 C CA . ASN A 1 181 ? 12.351 -11.081 -37.606 1.00 75.44 181 ASN A CA 1
ATOM 1476 C C . ASN A 1 181 ? 10.907 -10.660 -37.290 1.00 75.44 181 ASN A C 1
ATOM 1478 O O . ASN A 1 181 ? 10.666 -9.657 -36.615 1.00 75.44 181 ASN A O 1
ATOM 1482 N N . ALA A 1 182 ? 9.955 -11.490 -37.716 1.00 81.69 182 ALA A N 1
ATOM 1483 C CA . ALA A 1 182 ? 8.528 -11.358 -37.446 1.00 81.69 182 ALA A CA 1
ATOM 1484 C C . ALA A 1 182 ? 8.188 -11.121 -35.959 1.00 81.69 182 ALA A C 1
ATOM 1486 O O . ALA A 1 182 ? 7.325 -10.313 -35.606 1.00 81.69 182 ALA A O 1
ATOM 1487 N N . SER A 1 183 ? 8.935 -11.761 -35.059 1.00 84.62 183 SER A N 1
ATOM 1488 C CA . SER A 1 183 ? 8.743 -11.626 -33.613 1.00 84.62 183 SER A CA 1
ATOM 1489 C C . SER A 1 183 ? 9.008 -10.211 -33.078 1.00 84.62 183 SER A C 1
ATOM 1491 O O . SER A 1 183 ? 8.620 -9.910 -31.953 1.00 84.62 183 SER A O 1
ATOM 1493 N N . GLY A 1 184 ? 9.619 -9.315 -33.859 1.00 86.50 184 GLY A N 1
ATOM 1494 C CA . GLY A 1 184 ? 9.794 -7.906 -33.499 1.00 86.50 184 GLY A CA 1
ATOM 1495 C C . GLY A 1 184 ? 8.531 -7.043 -33.624 1.00 86.50 184 GLY A C 1
ATOM 1496 O O . GLY A 1 184 ? 8.561 -5.874 -33.250 1.00 86.50 184 GLY A O 1
ATOM 1497 N N . TYR A 1 185 ? 7.426 -7.584 -34.147 1.00 89.62 185 TYR A N 1
ATOM 1498 C CA . TYR A 1 185 ? 6.186 -6.839 -34.411 1.00 89.62 185 TYR A CA 1
ATOM 1499 C C . TYR A 1 185 ? 5.056 -7.164 -33.434 1.00 89.62 185 TYR A C 1
ATOM 1501 O O . TYR A 1 185 ? 3.956 -6.639 -33.581 1.00 89.62 185 TYR A O 1
ATOM 1509 N N . VAL A 1 186 ? 5.303 -7.996 -32.424 1.00 92.38 186 VAL A N 1
ATOM 1510 C CA . VAL A 1 186 ? 4.293 -8.377 -31.431 1.00 92.38 186 VAL A CA 1
ATOM 1511 C C . VAL A 1 186 ? 4.488 -7.610 -30.131 1.00 92.38 186 VAL A C 1
ATOM 1513 O O . VAL A 1 186 ? 5.616 -7.351 -29.707 1.00 92.38 186 VAL A O 1
ATOM 1516 N N . VAL A 1 187 ? 3.383 -7.256 -29.483 1.00 94.56 187 VAL A N 1
ATOM 1517 C CA . VAL A 1 187 ? 3.390 -6.545 -28.204 1.00 94.56 187 VAL A CA 1
ATOM 1518 C C . VAL A 1 187 ? 2.305 -7.080 -27.285 1.00 94.56 187 VAL A C 1
ATOM 1520 O O . VAL A 1 187 ? 1.209 -7.432 -27.726 1.00 94.56 187 VAL A O 1
ATOM 1523 N N . LYS A 1 188 ? 2.597 -7.098 -25.988 1.00 93.88 188 LYS A N 1
ATOM 1524 C CA . LYS A 1 188 ? 1.566 -7.180 -24.957 1.00 93.88 188 LYS A CA 1
ATOM 1525 C C . LYS A 1 188 ? 1.422 -5.830 -24.275 1.00 93.88 188 LYS A C 1
ATOM 1527 O O . LYS A 1 188 ? 2.418 -5.151 -24.044 1.00 93.88 188 LYS A O 1
ATOM 1532 N N . VAL A 1 189 ? 0.202 -5.432 -23.952 1.00 91.81 189 VAL A N 1
ATOM 1533 C CA . VAL A 1 189 ? -0.076 -4.114 -23.357 1.00 91.81 189 VAL A CA 1
ATOM 1534 C C . VAL A 1 189 ? -0.796 -4.252 -22.022 1.00 91.81 189 VAL A C 1
ATOM 1536 O O . VAL A 1 189 ? -1.388 -5.287 -21.726 1.00 91.81 189 VAL A O 1
ATOM 1539 N N . ASN A 1 190 ? -0.769 -3.209 -21.204 1.00 87.88 190 ASN A N 1
ATOM 1540 C CA . ASN A 1 190 ? -1.564 -3.166 -19.981 1.00 87.88 190 ASN A CA 1
ATOM 1541 C C . ASN A 1 190 ? -3.074 -3.167 -20.290 1.00 87.88 190 ASN A C 1
ATOM 1543 O O . ASN A 1 190 ? -3.539 -2.527 -21.238 1.00 87.88 190 ASN A O 1
ATOM 1547 N N . LYS A 1 191 ? -3.860 -3.843 -19.445 1.00 85.75 191 LYS A N 1
ATOM 1548 C CA . LYS A 1 191 ? -5.313 -3.987 -19.626 1.00 85.75 191 LYS A CA 1
ATOM 1549 C C . LYS A 1 191 ? -6.050 -2.643 -19.655 1.00 85.75 191 LYS A C 1
ATOM 1551 O O . LYS A 1 191 ? -6.924 -2.440 -20.495 1.00 85.75 191 LYS A O 1
ATOM 1556 N N . SER A 1 192 ? -5.637 -1.696 -18.808 1.00 83.62 192 SER A N 1
ATOM 1557 C CA . SER A 1 192 ? -6.249 -0.363 -18.723 1.00 83.62 192 SER A CA 1
ATOM 1558 C C . SER A 1 192 ? -6.155 0.433 -20.035 1.00 83.62 192 SER A C 1
ATOM 1560 O O . SER A 1 192 ? -7.038 1.245 -20.315 1.00 83.62 192 SER A O 1
ATOM 1562 N N . TYR A 1 193 ? -5.141 0.177 -20.871 1.00 87.69 193 TYR A N 1
ATOM 1563 C CA . TYR A 1 193 ? -5.043 0.752 -22.216 1.00 87.69 193 TYR A CA 1
ATOM 1564 C C . TYR A 1 193 ? -6.029 0.104 -23.198 1.00 87.69 193 TYR A C 1
ATOM 1566 O O . TYR A 1 193 ? -6.645 0.821 -23.991 1.00 87.69 193 TYR A O 1
ATOM 1574 N N . LEU A 1 194 ? -6.224 -1.222 -23.138 1.00 89.31 194 LEU A N 1
ATOM 1575 C CA . LEU A 1 194 ? -7.162 -1.915 -24.029 1.00 89.31 194 LEU A CA 1
ATOM 1576 C C . LEU A 1 194 ? -8.597 -1.435 -23.833 1.00 89.31 194 LEU A C 1
ATOM 1578 O O . LEU A 1 194 ? -9.253 -1.044 -24.798 1.00 89.31 194 LEU A O 1
ATOM 1582 N N . GLU A 1 195 ? -9.056 -1.417 -22.581 1.00 87.56 195 GLU A N 1
ATOM 1583 C CA . GLU A 1 195 ? -10.435 -1.061 -22.240 1.00 87.56 195 GLU A CA 1
ATOM 1584 C C . GLU A 1 195 ? -10.751 0.395 -22.602 1.00 87.56 195 GLU A C 1
ATOM 1586 O O . GLU A 1 195 ? -11.772 0.678 -23.232 1.00 87.56 195 GLU A O 1
ATOM 1591 N N . LYS A 1 196 ? -9.851 1.331 -22.271 1.00 87.00 196 LYS A N 1
ATOM 1592 C CA . LYS A 1 196 ? -10.063 2.766 -22.525 1.00 87.00 196 LYS A CA 1
ATOM 1593 C C . LYS A 1 196 ? -10.044 3.130 -24.007 1.00 87.00 196 LYS A C 1
ATOM 1595 O O . LYS A 1 196 ? -10.749 4.057 -24.399 1.00 87.00 196 LYS A O 1
ATOM 1600 N N . ASN A 1 197 ? -9.261 2.419 -24.819 1.00 90.12 197 ASN A N 1
ATOM 1601 C CA . ASN A 1 197 ? -9.109 2.703 -26.250 1.00 90.12 197 ASN A CA 1
ATOM 1602 C C . ASN A 1 197 ? -9.907 1.752 -27.151 1.00 90.12 197 ASN A C 1
ATOM 1604 O O . ASN A 1 197 ? -9.734 1.804 -28.369 1.00 90.12 197 ASN A O 1
ATOM 1608 N N . LYS A 1 198 ? -10.761 0.888 -26.577 1.00 92.06 198 LYS A N 1
ATOM 1609 C CA . LYS A 1 198 ? -11.545 -0.125 -27.309 1.00 92.06 198 LYS A CA 1
ATOM 1610 C C . LYS A 1 198 ? -10.667 -0.989 -28.228 1.00 92.06 198 LYS A C 1
ATOM 1612 O O . LYS A 1 198 ? -11.022 -1.261 -29.373 1.00 92.06 198 LYS A O 1
ATOM 1617 N N . LYS A 1 199 ? -9.483 -1.361 -27.737 1.00 92.75 199 LYS A N 1
ATOM 1618 C CA . LYS A 1 199 ? -8.533 -2.234 -28.436 1.00 92.75 199 LYS A CA 1
ATOM 1619 C C . LYS A 1 199 ? -8.794 -3.687 -28.050 1.00 92.75 199 LYS A C 1
ATOM 1621 O O . LYS A 1 199 ? -9.269 -3.968 -26.953 1.00 92.75 199 LYS A O 1
ATOM 1626 N N . GLU A 1 200 ? -8.431 -4.608 -28.931 1.00 93.25 200 GLU A N 1
ATOM 1627 C CA . GLU A 1 200 ? -8.641 -6.044 -28.743 1.00 93.25 200 GLU A CA 1
ATOM 1628 C C . GLU A 1 200 ? -7.338 -6.823 -28.932 1.00 93.25 200 GLU A C 1
ATOM 1630 O O . GLU A 1 200 ? -6.410 -6.380 -29.610 1.00 93.25 200 GLU A O 1
ATOM 1635 N N . VAL A 1 201 ? -7.281 -8.011 -28.331 1.00 93.81 201 VAL A N 1
ATOM 1636 C CA . VAL A 1 201 ? -6.175 -8.952 -28.523 1.00 93.81 201 VAL A CA 1
ATOM 1637 C C . VAL A 1 201 ? -6.398 -9.728 -29.818 1.00 93.81 201 VAL A C 1
ATOM 1639 O O . VAL A 1 201 ? -7.437 -10.362 -29.999 1.00 93.81 201 VAL A O 1
ATOM 1642 N N . TYR A 1 202 ? -5.410 -9.706 -30.707 1.00 93.75 202 TYR A N 1
ATOM 1643 C CA . TYR A 1 202 ? -5.415 -10.501 -31.925 1.00 93.75 202 TYR A CA 1
ATOM 1644 C C . TYR A 1 202 ? -5.121 -11.971 -31.601 1.00 93.75 202 TYR A C 1
ATOM 1646 O O . TYR A 1 202 ? -4.068 -12.291 -31.053 1.00 93.75 202 TYR A O 1
ATOM 1654 N N . GLN A 1 203 ? -6.047 -12.865 -31.958 1.00 89.94 203 GLN A N 1
ATOM 1655 C CA . GLN A 1 203 ? -5.913 -14.317 -31.751 1.00 89.94 203 GLN A CA 1
ATOM 1656 C C . GLN A 1 203 ? -5.581 -15.097 -33.034 1.00 89.94 203 GLN A C 1
ATOM 1658 O O . GLN A 1 203 ? -5.536 -16.326 -33.022 1.00 89.94 203 GLN A O 1
ATOM 1663 N N . GLY A 1 204 ? -5.380 -14.407 -34.159 1.00 87.31 204 GLY A N 1
ATOM 1664 C CA . GLY A 1 204 ? -5.025 -15.060 -35.416 1.00 87.31 204 GLY A CA 1
ATOM 1665 C C . GLY A 1 204 ? -3.569 -15.533 -35.450 1.00 87.31 204 GLY A C 1
ATOM 1666 O O . GLY A 1 204 ? -2.763 -15.234 -34.569 1.00 87.31 204 GLY A O 1
ATOM 1667 N N . LYS A 1 205 ? -3.212 -16.273 -36.505 1.00 86.81 205 LYS A N 1
ATOM 1668 C CA . LYS A 1 205 ? -1.834 -16.738 -36.709 1.00 86.81 205 LYS A CA 1
ATOM 1669 C C . LYS A 1 205 ? -0.914 -15.562 -37.046 1.00 86.81 205 LYS A C 1
ATOM 1671 O O . LYS A 1 205 ? -1.290 -14.677 -37.815 1.00 86.81 205 LYS A O 1
ATOM 1676 N N . ILE A 1 206 ? 0.286 -15.585 -36.473 1.00 87.12 206 ILE A N 1
ATOM 1677 C CA . ILE A 1 206 ? 1.344 -14.597 -36.695 1.00 87.12 206 ILE A CA 1
ATOM 1678 C C . ILE A 1 206 ? 2.333 -15.214 -37.697 1.00 87.12 206 ILE A C 1
ATOM 1680 O O . ILE A 1 206 ? 2.866 -16.281 -37.398 1.00 87.12 206 ILE A O 1
ATOM 1684 N N . PRO A 1 207 ? 2.535 -14.615 -38.884 1.00 86.75 207 PRO A N 1
ATOM 1685 C CA . PRO A 1 207 ? 3.485 -15.112 -39.880 1.00 86.75 207 PRO A CA 1
ATOM 1686 C C . PRO A 1 207 ? 4.929 -15.124 -39.365 1.00 86.75 207 PRO A C 1
ATOM 1688 O O . PRO A 1 207 ? 5.307 -14.265 -38.577 1.00 86.75 207 PRO A O 1
ATOM 1691 N N . ASP A 1 208 ? 5.754 -16.045 -39.866 1.00 81.69 208 ASP A N 1
ATOM 1692 C CA . ASP A 1 208 ? 7.170 -16.153 -39.472 1.00 81.69 208 ASP A CA 1
ATOM 1693 C C . ASP A 1 208 ? 8.093 -15.190 -40.245 1.00 81.69 208 ASP A C 1
ATOM 1695 O O . ASP A 1 208 ? 9.225 -14.930 -39.829 1.00 81.69 208 ASP A O 1
ATOM 1699 N N . SER A 1 209 ? 7.618 -14.632 -41.365 1.00 80.81 209 SER A N 1
ATOM 1700 C CA . SER A 1 209 ? 8.374 -13.700 -42.206 1.00 80.81 209 SER A CA 1
ATOM 1701 C C . SER A 1 209 ? 8.025 -12.240 -41.875 1.00 80.81 209 SER A C 1
ATOM 1703 O O . SER A 1 209 ? 6.862 -11.896 -41.648 1.00 80.81 209 SER A O 1
ATOM 1705 N N . ALA A 1 210 ? 9.026 -11.352 -41.865 1.00 75.25 210 ALA A N 1
ATOM 1706 C CA . ALA A 1 210 ? 8.792 -9.927 -41.610 1.00 75.25 210 ALA A CA 1
ATOM 1707 C C . ALA A 1 210 ? 7.927 -9.255 -42.691 1.00 75.25 210 ALA A C 1
ATOM 1709 O O . ALA A 1 210 ? 7.059 -8.455 -42.354 1.00 75.25 210 ALA A O 1
ATOM 1710 N N . SER A 1 211 ? 8.103 -9.614 -43.969 1.00 80.19 211 SER A N 1
ATOM 1711 C CA . SER A 1 211 ? 7.319 -9.024 -45.065 1.00 80.19 211 SER A CA 1
ATOM 1712 C C . SER A 1 211 ? 5.837 -9.395 -44.985 1.00 80.19 211 SER A C 1
ATOM 1714 O O . SER A 1 211 ? 4.975 -8.546 -45.212 1.00 80.19 211 SER A O 1
ATOM 1716 N N . ASP A 1 212 ? 5.520 -10.640 -44.621 1.00 85.25 212 ASP A N 1
ATOM 1717 C CA . ASP A 1 212 ? 4.124 -11.070 -44.509 1.00 85.25 212 ASP A CA 1
ATOM 1718 C C . ASP A 1 212 ? 3.448 -10.479 -43.269 1.00 85.25 212 ASP A C 1
ATOM 1720 O O . ASP A 1 212 ? 2.256 -10.173 -43.303 1.00 85.25 212 ASP A O 1
ATOM 1724 N N . ILE A 1 213 ? 4.205 -10.248 -42.190 1.00 85.69 213 ILE A N 1
ATOM 1725 C CA . ILE A 1 213 ? 3.710 -9.502 -41.031 1.00 85.69 213 ILE A CA 1
ATOM 1726 C C . ILE A 1 213 ? 3.392 -8.048 -41.374 1.00 85.69 213 ILE A C 1
ATOM 1728 O O . ILE A 1 213 ? 2.378 -7.533 -40.909 1.00 85.69 213 ILE A O 1
ATOM 1732 N N . GLU A 1 214 ? 4.220 -7.369 -42.165 1.00 84.19 214 GLU A N 1
ATOM 1733 C CA . GLU A 1 214 ? 3.952 -5.980 -42.549 1.00 84.19 214 GLU A CA 1
ATOM 1734 C C . GLU A 1 214 ? 2.677 -5.864 -43.384 1.00 84.19 214 GLU A C 1
ATOM 1736 O O . GLU A 1 214 ? 1.821 -5.034 -43.074 1.00 84.19 214 GLU A O 1
ATOM 1741 N N . LYS A 1 215 ? 2.478 -6.777 -44.343 1.00 86.25 215 LYS A N 1
ATOM 1742 C CA . LYS A 1 215 ? 1.218 -6.887 -45.095 1.00 86.25 215 LYS A CA 1
ATOM 1743 C C . LYS A 1 215 ? 0.028 -7.167 -44.178 1.00 86.25 215 LYS A C 1
ATOM 1745 O O . LYS A 1 215 ? -1.029 -6.561 -44.332 1.00 86.25 215 LYS A O 1
ATOM 1750 N N . LEU A 1 216 ? 0.191 -8.060 -43.199 1.00 88.75 216 LEU A N 1
ATOM 1751 C CA . LEU A 1 216 ? -0.851 -8.345 -42.212 1.00 88.75 216 LEU A CA 1
ATOM 1752 C C . LEU A 1 216 ? -1.206 -7.089 -41.399 1.00 88.75 216 LEU A C 1
ATOM 1754 O O . LEU A 1 216 ? -2.381 -6.817 -41.185 1.00 88.75 216 LEU A O 1
ATOM 1758 N N . ILE A 1 217 ? -0.216 -6.298 -40.981 1.00 88.19 217 ILE A N 1
ATOM 1759 C CA . ILE A 1 217 ? -0.427 -5.043 -40.244 1.00 88.19 217 ILE A CA 1
ATOM 1760 C C . ILE A 1 217 ? -1.174 -4.001 -41.085 1.00 88.19 217 ILE A C 1
ATOM 1762 O O . ILE A 1 217 ? -1.923 -3.204 -40.524 1.00 88.19 217 ILE A O 1
ATOM 1766 N N . GLU A 1 218 ? -0.981 -3.974 -42.402 1.00 88.19 218 GLU A N 1
ATOM 1767 C CA . GLU A 1 218 ? -1.724 -3.077 -43.297 1.00 88.19 218 GLU A CA 1
ATOM 1768 C C . GLU A 1 218 ? -3.188 -3.493 -43.481 1.00 88.19 218 GLU A C 1
ATOM 1770 O O . GLU A 1 218 ? -4.050 -2.627 -43.626 1.00 88.19 218 GLU A O 1
ATOM 1775 N N . LEU A 1 219 ? -3.474 -4.797 -43.436 1.00 90.75 219 LEU A N 1
ATOM 1776 C CA . LEU A 1 219 ? -4.825 -5.352 -43.576 1.00 90.75 219 LEU A CA 1
ATOM 1777 C C . LEU A 1 219 ? -5.616 -5.381 -42.259 1.00 90.75 219 LEU A C 1
ATOM 1779 O O . LEU A 1 219 ? -6.846 -5.413 -42.278 1.00 90.75 219 LEU A O 1
ATOM 1783 N N . LEU A 1 220 ? -4.928 -5.419 -41.117 1.00 91.81 220 LEU A N 1
ATOM 1784 C CA . LEU A 1 220 ? -5.548 -5.529 -39.799 1.00 91.81 220 LEU A CA 1
ATOM 1785 C C . LEU A 1 220 ? -6.300 -4.256 -39.396 1.00 91.81 220 LEU A C 1
ATOM 1787 O O . LEU A 1 220 ? -5.823 -3.134 -39.566 1.00 91.81 220 LEU A O 1
ATOM 1791 N N . ASP A 1 221 ? -7.453 -4.450 -38.752 1.00 91.88 221 ASP A N 1
ATOM 1792 C CA . ASP A 1 221 ? -8.205 -3.363 -38.129 1.00 91.88 221 ASP A CA 1
ATOM 1793 C C . ASP A 1 221 ? -7.331 -2.652 -37.068 1.00 91.88 221 ASP A C 1
ATOM 1795 O O . ASP A 1 221 ? -6.703 -3.323 -36.231 1.00 91.88 221 ASP A O 1
ATOM 1799 N N . PRO A 1 222 ? -7.307 -1.302 -37.043 1.00 91.38 222 PRO A N 1
ATOM 1800 C CA . PRO A 1 222 ? -6.622 -0.517 -36.023 1.00 91.38 222 PRO A CA 1
ATOM 1801 C C . PRO A 1 222 ? -6.888 -0.944 -34.575 1.00 91.38 222 PRO A C 1
ATOM 1803 O O . PRO A 1 222 ? -6.058 -0.648 -33.711 1.00 91.38 222 PRO A O 1
ATOM 1806 N N . LYS A 1 223 ? -8.000 -1.621 -34.260 1.00 93.69 223 LYS A N 1
ATOM 1807 C CA . LYS A 1 223 ? -8.277 -2.122 -32.903 1.00 93.69 223 LYS A CA 1
ATOM 1808 C C . LYS A 1 223 ? -7.277 -3.170 -32.399 1.00 93.69 223 LYS A C 1
ATOM 1810 O O . LYS A 1 223 ? -7.079 -3.263 -31.191 1.00 93.69 223 LYS A O 1
ATOM 1815 N N . TYR A 1 224 ? -6.603 -3.888 -33.299 1.00 94.75 224 TYR A N 1
ATOM 1816 C CA . TYR A 1 224 ? -5.575 -4.887 -32.969 1.00 94.75 224 TYR A CA 1
ATOM 1817 C C . TYR A 1 224 ? -4.151 -4.323 -32.968 1.00 94.75 224 TYR A C 1
ATOM 1819 O O . TYR A 1 224 ? -3.198 -5.030 -32.635 1.00 94.75 224 TYR A O 1
ATOM 1827 N N . ILE A 1 225 ? -3.989 -3.060 -33.370 1.00 93.12 225 ILE A N 1
ATOM 1828 C CA . ILE A 1 225 ? -2.684 -2.450 -33.606 1.00 93.12 225 ILE A CA 1
ATOM 1829 C C . ILE A 1 225 ? -2.398 -1.402 -32.532 1.00 93.12 225 ILE A C 1
ATOM 1831 O O . ILE A 1 225 ? -3.176 -0.465 -32.303 1.00 93.12 225 ILE A O 1
ATOM 1835 N N . LEU A 1 226 ? -1.226 -1.527 -31.915 1.00 93.38 226 LEU A N 1
ATOM 1836 C CA . LEU A 1 226 ? -0.600 -0.455 -31.159 1.00 93.38 226 LEU A CA 1
ATOM 1837 C C . LEU A 1 226 ? 0.266 0.376 -32.108 1.00 93.38 226 LEU A C 1
ATOM 1839 O O . LEU A 1 226 ? 1.174 -0.159 -32.741 1.00 93.38 226 LEU A O 1
ATOM 1843 N N . ASN A 1 227 ? 0.008 1.682 -32.177 1.00 90.50 227 ASN A N 1
ATOM 1844 C CA . ASN A 1 227 ? 0.844 2.630 -32.908 1.00 90.50 227 ASN A CA 1
ATOM 1845 C C . ASN A 1 227 ? 1.520 3.592 -31.923 1.00 90.50 227 ASN A C 1
ATOM 1847 O O . ASN A 1 227 ? 0.854 4.444 -31.335 1.00 90.50 227 ASN A O 1
ATOM 1851 N N . ALA A 1 228 ? 2.834 3.454 -31.755 1.00 85.00 228 ALA A N 1
ATOM 1852 C CA . ALA A 1 228 ? 3.648 4.307 -30.896 1.00 85.00 228 ALA A CA 1
ATOM 1853 C C . ALA A 1 228 ? 4.641 5.110 -31.749 1.00 85.00 228 ALA A C 1
ATOM 1855 O O . ALA A 1 228 ? 5.680 4.602 -32.165 1.00 85.00 228 ALA A O 1
ATOM 1856 N N . GLY A 1 229 ? 4.301 6.368 -32.047 1.00 77.00 229 GLY A N 1
ATOM 1857 C CA . GLY A 1 229 ? 5.163 7.280 -32.812 1.00 77.00 229 GLY A CA 1
ATOM 1858 C C . GLY A 1 229 ? 5.319 6.954 -34.304 1.00 77.00 229 GLY A C 1
ATOM 1859 O O . GLY A 1 229 ? 6.088 7.629 -34.977 1.00 77.00 229 GLY A O 1
ATOM 1860 N N . GLY A 1 230 ? 4.597 5.963 -34.835 1.00 82.25 230 GLY A N 1
ATOM 1861 C CA . GLY A 1 230 ? 4.803 5.397 -36.173 1.00 82.25 230 GLY A CA 1
ATOM 1862 C C . GLY A 1 230 ? 5.213 3.921 -36.136 1.00 82.25 230 GLY A C 1
ATOM 1863 O O . GLY A 1 230 ? 5.073 3.219 -37.136 1.00 82.25 230 GLY A O 1
ATOM 1864 N N . LEU A 1 231 ? 5.646 3.412 -34.975 1.00 87.44 231 LEU A N 1
ATOM 1865 C CA . LEU A 1 231 ? 5.900 1.987 -34.781 1.00 87.44 231 LEU A CA 1
ATOM 1866 C C . LEU A 1 231 ? 4.593 1.237 -34.575 1.00 87.44 231 LEU A C 1
ATOM 1868 O O . LEU A 1 231 ? 3.923 1.407 -33.555 1.00 87.44 231 LEU A O 1
ATOM 1872 N N . LYS A 1 232 ? 4.268 0.373 -35.535 1.00 90.88 232 LYS A N 1
ATOM 1873 C CA . LYS A 1 232 ? 3.120 -0.526 -35.464 1.00 90.88 232 LYS A CA 1
ATOM 1874 C C . LYS A 1 232 ? 3.522 -1.865 -34.842 1.00 90.88 232 LYS A C 1
ATOM 1876 O O . LYS A 1 232 ? 4.505 -2.481 -35.271 1.00 90.88 232 LYS A O 1
ATOM 1881 N N . TYR A 1 233 ? 2.732 -2.305 -33.867 1.00 92.81 233 TYR A N 1
ATOM 1882 C CA . TYR A 1 233 ? 2.802 -3.626 -33.249 1.00 92.81 233 TYR A CA 1
ATOM 1883 C C . TYR A 1 233 ? 1.420 -4.280 -33.225 1.00 92.81 233 TYR A C 1
ATOM 1885 O O . TYR A 1 233 ? 0.418 -3.603 -32.995 1.00 92.81 233 TYR A O 1
ATOM 1893 N N . ILE A 1 234 ? 1.374 -5.597 -33.405 1.00 94.31 234 ILE A N 1
ATOM 1894 C CA . ILE A 1 234 ? 0.176 -6.420 -33.232 1.00 94.31 234 ILE A CA 1
ATOM 1895 C C . ILE A 1 234 ? 0.028 -6.749 -31.746 1.00 94.31 234 ILE A C 1
ATOM 1897 O O . ILE A 1 234 ? 0.954 -7.267 -31.117 1.00 94.31 234 ILE A O 1
ATOM 1901 N N . ILE A 1 235 ? -1.141 -6.454 -31.186 1.00 95.25 235 ILE A N 1
ATOM 1902 C CA . ILE A 1 235 ? -1.471 -6.742 -29.792 1.00 95.25 235 ILE A CA 1
ATOM 1903 C C . ILE A 1 235 ? -1.793 -8.233 -29.667 1.00 95.25 235 ILE A C 1
ATOM 1905 O O . ILE A 1 235 ? -2.849 -8.679 -30.104 1.00 95.25 235 ILE A O 1
ATOM 1909 N N . VAL A 1 236 ? -0.901 -8.999 -29.040 1.00 93.69 236 VAL A N 1
ATOM 1910 C CA . VAL A 1 236 ? -1.044 -10.463 -28.878 1.00 93.69 236 VAL A CA 1
ATOM 1911 C C . VAL A 1 236 ? -1.510 -10.876 -27.483 1.00 93.69 236 VAL A C 1
ATOM 1913 O O . VAL A 1 236 ? -1.755 -12.050 -27.224 1.00 93.69 236 VAL A O 1
ATOM 1916 N N . GLY A 1 237 ? -1.639 -9.922 -26.562 1.00 91.62 237 GLY A N 1
ATOM 1917 C CA . GLY A 1 237 ? -2.154 -10.187 -25.227 1.00 91.62 237 GLY A CA 1
ATOM 1918 C C . GLY A 1 237 ? -2.036 -9.001 -24.285 1.00 91.62 237 GLY A C 1
ATOM 1919 O O . GLY A 1 237 ? -1.529 -7.935 -24.643 1.00 91.62 237 GLY A O 1
ATOM 1920 N N . THR A 1 238 ? -2.479 -9.223 -23.055 1.00 89.94 238 THR A N 1
ATOM 1921 C CA . THR A 1 238 ? -2.209 -8.334 -21.928 1.00 89.94 238 THR A CA 1
ATOM 1922 C C . THR A 1 238 ? -1.135 -8.924 -21.037 1.00 89.94 238 THR A C 1
ATOM 1924 O O . THR A 1 238 ? -1.127 -10.132 -20.806 1.00 89.94 238 THR A O 1
ATOM 1927 N N . ASP A 1 239 ? -0.250 -8.081 -20.520 1.00 87.75 239 ASP A N 1
ATOM 1928 C CA . ASP A 1 239 ? 0.723 -8.480 -19.503 1.00 87.75 239 ASP A CA 1
ATOM 1929 C C . ASP A 1 239 ? 0.857 -7.394 -18.440 1.00 87.75 239 ASP A C 1
ATOM 1931 O O . ASP A 1 239 ? 0.460 -6.244 -18.654 1.00 87.75 239 ASP A O 1
ATOM 1935 N N . PHE A 1 240 ? 1.429 -7.769 -17.301 1.00 81.88 240 PHE A N 1
ATOM 1936 C CA . PHE A 1 240 ? 1.812 -6.831 -16.256 1.00 81.88 240 PHE A CA 1
ATOM 1937 C C . PHE A 1 240 ? 3.105 -7.294 -15.581 1.00 81.88 240 PHE A C 1
ATOM 1939 O O . PHE A 1 240 ? 3.411 -8.480 -15.503 1.00 81.88 240 PHE A O 1
ATOM 1946 N N . SER A 1 241 ? 3.871 -6.341 -15.059 1.00 81.69 241 SER A N 1
ATOM 1947 C CA . SER A 1 241 ? 5.069 -6.610 -14.266 1.00 81.69 241 SER A CA 1
ATOM 1948 C C . SER A 1 241 ? 4.901 -6.024 -12.873 1.00 81.69 241 SER A C 1
ATOM 1950 O O . SER A 1 241 ? 4.364 -4.928 -12.717 1.00 81.69 241 SER A O 1
ATOM 1952 N N . ILE A 1 242 ? 5.399 -6.743 -11.866 1.00 76.25 242 ILE A N 1
ATOM 1953 C CA . ILE A 1 242 ? 5.355 -6.338 -10.453 1.00 76.25 242 ILE A CA 1
ATOM 1954 C C . ILE A 1 242 ? 6.053 -4.986 -10.250 1.00 76.25 242 ILE A C 1
ATOM 1956 O O . ILE A 1 242 ? 5.582 -4.160 -9.471 1.00 76.25 242 ILE A O 1
ATOM 1960 N N . ASP A 1 243 ? 7.112 -4.715 -11.019 1.00 75.06 243 ASP A N 1
ATOM 1961 C CA . ASP A 1 243 ? 7.841 -3.443 -10.987 1.00 75.06 243 ASP A CA 1
ATOM 1962 C C . ASP A 1 243 ? 6.976 -2.246 -11.410 1.00 75.06 243 ASP A C 1
ATOM 1964 O O . ASP A 1 243 ? 7.345 -1.107 -11.148 1.00 75.06 243 ASP A O 1
ATOM 1968 N N . TYR A 1 244 ? 5.837 -2.488 -12.063 1.00 79.25 244 TYR A N 1
ATOM 1969 C CA . TYR A 1 244 ? 4.897 -1.477 -12.545 1.00 79.25 244 TYR A CA 1
ATOM 1970 C C . TYR A 1 244 ? 3.522 -1.598 -11.878 1.00 79.25 244 TYR A C 1
ATOM 1972 O O . TYR A 1 244 ? 2.530 -1.148 -12.445 1.00 79.25 244 TYR A O 1
ATOM 1980 N N . LEU A 1 245 ? 3.457 -2.171 -10.666 1.00 72.81 245 LEU A N 1
ATOM 1981 C CA . LEU A 1 245 ? 2.224 -2.240 -9.873 1.00 72.81 245 LEU A CA 1
ATOM 1982 C C . LEU A 1 245 ? 1.561 -0.861 -9.729 1.00 72.81 245 LEU A C 1
ATOM 1984 O O . LEU A 1 245 ? 0.343 -0.750 -9.819 1.00 72.81 245 LEU A O 1
ATOM 1988 N N . TYR A 1 246 ? 2.378 0.172 -9.525 1.00 79.94 246 TYR A N 1
ATOM 1989 C CA . TYR A 1 246 ? 1.991 1.565 -9.689 1.00 79.94 246 TYR A CA 1
ATOM 1990 C C . TYR A 1 246 ? 2.728 2.109 -10.926 1.00 79.94 246 TYR A C 1
ATOM 1992 O O . TYR A 1 246 ? 3.936 2.344 -10.842 1.00 79.94 246 TYR A O 1
ATOM 2000 N N . PRO A 1 247 ? 2.073 2.241 -12.093 1.00 76.06 247 PRO A N 1
ATOM 2001 C CA . PRO A 1 247 ? 2.723 2.394 -13.400 1.00 76.06 247 PRO A CA 1
ATOM 2002 C C . PRO A 1 247 ? 3.236 3.822 -13.645 1.00 76.06 247 PRO A C 1
ATOM 2004 O O . PRO A 1 247 ? 2.754 4.545 -14.519 1.00 76.06 247 PRO A O 1
ATOM 2007 N N . VAL A 1 248 ? 4.242 4.247 -12.883 1.00 79.69 248 VAL A N 1
ATOM 2008 C CA . VAL A 1 248 ? 4.881 5.549 -13.098 1.00 79.69 248 VAL A CA 1
ATOM 2009 C C . VAL A 1 248 ? 5.780 5.477 -14.333 1.00 79.69 248 VAL A C 1
ATOM 2011 O O . VAL A 1 248 ? 6.793 4.762 -14.347 1.00 79.69 248 VAL A O 1
ATOM 2014 N N . ILE A 1 249 ? 5.377 6.184 -15.391 1.00 74.44 249 ILE A N 1
ATOM 2015 C CA . ILE A 1 249 ? 6.138 6.288 -16.645 1.00 74.44 249 ILE A CA 1
ATOM 2016 C C . ILE A 1 249 ? 7.137 7.447 -16.589 1.00 74.44 249 ILE A C 1
ATOM 2018 O O . ILE A 1 249 ? 8.280 7.275 -17.017 1.00 74.44 249 ILE A O 1
ATOM 2022 N N . ASP A 1 250 ? 6.686 8.605 -16.105 1.00 68.75 250 ASP A N 1
ATOM 2023 C CA . ASP A 1 250 ? 7.432 9.864 -16.087 1.00 68.75 250 ASP A CA 1
ATOM 2024 C C . ASP A 1 250 ? 7.109 10.652 -14.805 1.00 68.75 250 ASP A C 1
ATOM 2026 O O . ASP A 1 250 ? 5.952 10.694 -14.376 1.00 68.75 250 ASP A O 1
ATOM 2030 N N . GLU A 1 251 ? 8.087 11.375 -14.261 1.00 64.00 251 GLU A N 1
ATOM 2031 C CA . GLU A 1 251 ? 7.991 12.269 -13.099 1.00 64.00 251 GLU A CA 1
ATOM 2032 C C . GLU A 1 251 ? 6.831 13.273 -13.211 1.00 64.00 251 GLU A C 1
ATOM 2034 O O . GLU A 1 251 ? 6.242 13.714 -12.215 1.00 64.00 251 GLU A O 1
ATOM 2039 N N . LYS A 1 252 ? 6.479 13.646 -14.446 1.00 62.22 252 LYS A N 1
ATOM 2040 C CA . LYS A 1 252 ? 5.363 14.553 -14.739 1.00 62.22 252 LYS A CA 1
ATOM 2041 C C . LYS A 1 252 ? 4.006 13.899 -14.495 1.00 62.22 252 LYS A C 1
ATOM 2043 O O . LYS A 1 252 ? 3.083 14.580 -14.038 1.00 62.22 252 LYS A O 1
ATOM 2048 N N . ASN A 1 253 ? 3.898 12.602 -14.780 1.00 65.44 253 ASN A N 1
ATOM 2049 C CA . ASN A 1 253 ? 2.666 11.824 -14.758 1.00 65.44 253 ASN A CA 1
ATOM 2050 C C . ASN A 1 253 ? 2.808 10.659 -13.780 1.00 65.44 253 ASN A C 1
ATOM 2052 O O . ASN A 1 253 ? 3.093 9.523 -14.149 1.00 65.44 253 ASN A O 1
ATOM 2056 N N . VAL A 1 254 ? 2.545 10.967 -12.510 1.00 69.38 254 VAL A N 1
ATOM 2057 C CA . VAL A 1 254 ? 2.592 9.988 -11.416 1.00 69.38 254 VAL A CA 1
ATOM 2058 C C . VAL A 1 254 ? 1.524 8.891 -11.587 1.00 69.38 254 VAL A C 1
ATOM 2060 O O . VAL A 1 254 ? 1.680 7.789 -11.079 1.00 69.38 254 VAL A O 1
ATOM 2063 N N . LYS A 1 255 ? 0.462 9.174 -12.355 1.00 75.75 255 LYS A N 1
ATOM 2064 C CA . LYS A 1 255 ? -0.593 8.233 -12.748 1.00 75.75 255 LYS A CA 1
ATOM 2065 C C . LYS A 1 255 ? -0.533 7.986 -14.254 1.00 75.75 255 LYS A C 1
ATOM 2067 O O . LYS A 1 255 ? -0.509 8.951 -15.019 1.00 75.75 255 LYS A O 1
ATOM 2072 N N . LEU A 1 256 ? -0.612 6.718 -14.657 1.00 78.12 256 LEU A N 1
ATOM 2073 C CA . LEU A 1 256 ? -0.767 6.327 -16.054 1.00 78.12 256 LEU A CA 1
ATOM 2074 C C . LEU A 1 256 ? -2.115 6.802 -16.607 1.00 78.12 256 LEU A C 1
ATOM 2076 O O . LEU A 1 256 ? -3.184 6.383 -16.149 1.00 78.12 256 LEU A O 1
ATOM 2080 N N . ASP A 1 257 ? -2.079 7.646 -17.634 1.00 81.31 257 ASP A N 1
ATOM 2081 C CA . ASP A 1 257 ? -3.276 7.961 -18.405 1.00 81.31 257 ASP A CA 1
ATOM 2082 C C . ASP A 1 257 ? -3.460 6.945 -19.532 1.00 81.31 257 ASP A C 1
ATOM 2084 O O . ASP A 1 257 ? -2.980 7.145 -20.642 1.00 81.31 257 ASP A O 1
ATOM 2088 N N . GLY A 1 258 ? -4.197 5.868 -19.254 1.00 78.69 258 GLY A N 1
ATOM 2089 C CA . GLY A 1 258 ? -4.456 4.810 -20.234 1.00 78.69 258 GLY A CA 1
ATOM 2090 C C . GLY A 1 258 ? -5.118 5.250 -21.552 1.00 78.69 258 GLY A C 1
ATOM 2091 O O . GLY A 1 258 ? -5.188 4.428 -22.452 1.00 78.69 258 GLY A O 1
ATOM 2092 N N . GLN A 1 259 ? -5.601 6.493 -21.710 1.00 83.88 259 GLN A N 1
ATOM 2093 C CA . GLN A 1 259 ? -6.018 7.005 -23.029 1.00 83.88 259 GLN A CA 1
ATOM 2094 C C . GLN A 1 259 ? -4.817 7.396 -23.901 1.00 83.88 259 GLN A C 1
ATOM 2096 O O . GLN A 1 259 ? -4.775 7.077 -25.084 1.00 83.88 259 GLN A O 1
ATOM 2101 N N . ASN A 1 260 ? -3.824 8.066 -23.314 1.00 83.12 260 ASN A N 1
ATOM 2102 C CA . ASN A 1 260 ? -2.699 8.657 -24.047 1.00 83.12 260 ASN A CA 1
ATOM 2103 C C . ASN A 1 260 ? -1.374 7.911 -23.839 1.00 83.12 260 ASN A C 1
ATOM 2105 O O . ASN A 1 260 ? -0.404 8.147 -24.557 1.00 83.12 260 ASN A O 1
ATOM 2109 N N . GLN A 1 261 ? -1.308 7.038 -22.839 1.00 84.75 261 GLN A N 1
ATOM 2110 C CA . GLN A 1 261 ? -0.104 6.351 -22.398 1.00 84.75 261 GLN A CA 1
ATOM 2111 C C . GLN A 1 261 ? -0.364 4.852 -22.275 1.00 84.75 261 GLN A C 1
ATOM 2113 O O . GLN A 1 261 ? -1.435 4.412 -21.858 1.00 84.75 261 GLN A O 1
ATOM 2118 N N . VAL A 1 262 ? 0.649 4.064 -22.620 1.00 86.81 262 VAL A N 1
ATOM 2119 C CA . VAL A 1 262 ? 0.597 2.603 -22.609 1.00 86.81 262 VAL A CA 1
ATOM 2120 C C . VAL A 1 262 ? 1.897 2.060 -22.045 1.00 86.81 262 VAL A C 1
ATOM 2122 O O . VAL A 1 262 ? 2.977 2.577 -22.338 1.00 86.81 262 VAL A O 1
ATOM 2125 N N . LEU A 1 263 ? 1.791 0.997 -21.254 1.00 88.50 263 LEU A N 1
ATOM 2126 C CA . LEU A 1 263 ? 2.934 0.186 -20.881 1.00 88.50 263 LEU A CA 1
ATOM 2127 C C . LEU A 1 263 ? 2.967 -1.028 -21.809 1.00 88.50 263 LEU A C 1
ATOM 2129 O O . LEU A 1 263 ? 2.095 -1.896 -21.756 1.00 88.50 263 LEU A O 1
ATOM 2133 N N . ALA A 1 264 ? 3.948 -1.032 -22.705 1.00 91.12 264 ALA A N 1
ATOM 2134 C CA . ALA A 1 264 ? 4.117 -2.044 -23.735 1.00 91.12 264 ALA A CA 1
ATOM 2135 C C . ALA A 1 264 ? 5.257 -3.000 -23.368 1.00 91.12 264 ALA A C 1
ATOM 2137 O O . ALA A 1 264 ? 6.388 -2.577 -23.128 1.00 91.12 264 ALA A O 1
ATOM 2138 N N . TYR A 1 265 ? 4.959 -4.294 -23.368 1.00 91.94 265 TYR A N 1
ATOM 2139 C CA . TYR A 1 265 ? 5.900 -5.380 -23.142 1.00 91.94 265 TYR A CA 1
ATOM 2140 C C . TYR A 1 265 ? 6.231 -6.036 -24.477 1.00 91.94 265 TYR A C 1
ATOM 2142 O O . TYR A 1 265 ? 5.367 -6.598 -25.154 1.00 91.94 265 TYR A O 1
ATOM 2150 N N . VAL A 1 266 ? 7.501 -5.950 -24.851 1.00 92.31 266 VAL A N 1
ATOM 2151 C CA . VAL A 1 266 ? 8.044 -6.495 -26.094 1.00 92.31 266 VAL A CA 1
ATOM 2152 C C . VAL A 1 266 ? 9.196 -7.442 -25.775 1.00 92.31 266 VAL A C 1
ATOM 2154 O O . VAL A 1 266 ? 9.826 -7.350 -24.721 1.00 92.31 266 VAL A O 1
ATOM 2157 N N . ASN A 1 267 ? 9.478 -8.365 -26.689 1.00 91.00 267 ASN A N 1
ATOM 2158 C CA . ASN A 1 267 ? 10.689 -9.176 -26.616 1.00 91.00 267 ASN A CA 1
ATOM 2159 C C . ASN A 1 267 ? 11.924 -8.348 -27.026 1.00 91.00 267 ASN A C 1
ATOM 2161 O O . ASN A 1 267 ? 11.822 -7.169 -27.373 1.00 91.00 267 ASN A O 1
ATOM 2165 N N . LYS A 1 268 ? 13.101 -8.984 -27.032 1.00 89.00 268 LYS A N 1
ATOM 2166 C CA . LYS A 1 268 ? 14.355 -8.337 -27.440 1.00 89.00 268 LYS A CA 1
ATOM 2167 C C . LYS A 1 268 ? 14.269 -7.712 -28.842 1.00 89.00 268 LYS A C 1
ATOM 2169 O O . LYS A 1 268 ? 14.657 -6.564 -29.000 1.00 89.00 268 LYS A O 1
ATOM 2174 N N . PHE A 1 269 ? 13.703 -8.417 -29.824 1.00 88.06 269 PHE A N 1
ATOM 2175 C CA . PHE A 1 269 ? 13.585 -7.916 -31.199 1.00 88.06 269 PHE A CA 1
ATOM 2176 C C . PHE A 1 269 ? 12.672 -6.685 -31.303 1.00 88.06 269 PHE A C 1
ATOM 2178 O O . PHE A 1 269 ? 13.015 -5.723 -31.986 1.00 88.06 269 PHE A O 1
ATOM 2185 N N . GLY A 1 270 ? 11.536 -6.682 -30.600 1.00 89.12 270 GLY A N 1
ATOM 2186 C CA . GLY A 1 270 ? 10.631 -5.534 -30.547 1.00 89.12 270 GLY A CA 1
ATOM 2187 C C . GLY A 1 270 ? 11.234 -4.349 -29.788 1.00 89.12 270 GLY A C 1
ATOM 2188 O O . GLY A 1 270 ? 11.061 -3.202 -30.196 1.00 89.12 270 GLY A O 1
ATOM 2189 N N . PHE A 1 271 ? 12.006 -4.609 -28.728 1.00 89.25 271 PHE A N 1
ATOM 2190 C CA . PHE A 1 271 ? 12.749 -3.564 -28.022 1.00 89.25 271 PHE A CA 1
ATOM 2191 C C . PHE A 1 271 ? 13.832 -2.943 -28.908 1.00 89.25 271 PHE A C 1
ATOM 2193 O O . PHE A 1 271 ? 13.907 -1.719 -29.011 1.00 89.25 271 PHE A O 1
ATOM 2200 N N . ASP A 1 272 ? 14.630 -3.774 -29.582 1.00 86.06 272 ASP A N 1
ATOM 2201 C CA . ASP A 1 272 ? 15.674 -3.329 -30.504 1.00 86.06 272 ASP A CA 1
ATOM 2202 C C . ASP A 1 272 ? 15.055 -2.489 -31.631 1.00 86.06 272 ASP A C 1
ATOM 2204 O O . ASP A 1 272 ? 15.508 -1.373 -31.881 1.00 86.06 272 ASP A O 1
ATOM 2208 N N . LYS A 1 273 ? 13.942 -2.944 -32.227 1.00 85.12 273 LYS A N 1
ATOM 2209 C CA . LYS A 1 273 ? 13.161 -2.166 -33.203 1.00 85.12 273 LYS A CA 1
ATOM 2210 C C . LYS A 1 273 ? 12.806 -0.777 -32.663 1.00 85.12 273 LYS A C 1
ATOM 2212 O O . LYS A 1 273 ? 13.139 0.225 -33.291 1.00 85.12 273 LYS A O 1
ATOM 2217 N N . ALA A 1 274 ? 12.196 -0.695 -31.479 1.00 86.69 274 ALA A N 1
ATOM 2218 C CA . ALA A 1 274 ? 11.844 0.587 -30.869 1.00 86.69 274 ALA A CA 1
ATOM 2219 C C . ALA A 1 274 ? 13.065 1.483 -30.603 1.00 86.69 274 ALA A C 1
ATOM 2221 O O . ALA A 1 274 ? 13.018 2.694 -30.835 1.00 86.69 274 ALA A O 1
ATOM 2222 N N . ARG A 1 275 ? 14.164 0.888 -30.132 1.00 84.62 275 ARG A N 1
ATOM 2223 C CA . ARG A 1 275 ? 15.405 1.587 -29.805 1.00 84.62 275 ARG A CA 1
ATOM 2224 C C . ARG A 1 275 ? 16.085 2.167 -31.042 1.00 84.62 275 ARG A C 1
ATOM 2226 O O . ARG A 1 275 ? 16.538 3.309 -31.001 1.00 84.62 275 ARG A O 1
ATOM 2233 N N . PHE A 1 276 ? 16.175 1.402 -32.124 1.00 82.31 276 PHE A N 1
ATOM 2234 C CA . PHE A 1 276 ? 16.872 1.842 -33.331 1.00 82.31 276 PHE A CA 1
ATOM 2235 C C . PHE A 1 276 ? 16.044 2.800 -34.181 1.00 82.31 276 PHE A C 1
ATOM 2237 O O . PHE A 1 276 ? 16.625 3.684 -34.809 1.00 82.31 276 PHE A O 1
ATOM 2244 N N . SER A 1 277 ? 14.713 2.694 -34.146 1.00 83.31 277 SER A N 1
ATOM 2245 C CA . SER A 1 277 ? 13.835 3.675 -34.790 1.00 83.31 277 SER A CA 1
ATOM 2246 C C . SER A 1 277 ? 13.868 5.044 -34.104 1.00 83.31 277 SER A C 1
ATOM 2248 O O . SER A 1 277 ? 13.724 6.056 -34.782 1.00 83.31 277 SER A O 1
ATOM 2250 N N . TYR A 1 278 ? 14.115 5.099 -32.788 1.00 82.38 278 TYR A N 1
ATOM 2251 C CA . TYR A 1 278 ? 14.236 6.353 -32.032 1.00 82.38 278 TYR A CA 1
ATOM 2252 C C . TYR A 1 278 ? 15.448 6.338 -31.097 1.00 82.38 278 TYR A C 1
ATOM 2254 O O . TYR A 1 278 ? 15.341 6.135 -29.884 1.00 82.38 278 TYR A O 1
ATOM 2262 N N . GLN A 1 279 ? 16.627 6.612 -31.655 1.00 78.12 279 GLN A N 1
ATOM 2263 C CA . GLN A 1 279 ? 17.892 6.584 -30.907 1.00 78.12 279 GLN A CA 1
ATOM 2264 C C . GLN A 1 279 ? 17.965 7.622 -29.771 1.00 78.12 279 GLN A C 1
ATOM 2266 O O . GLN A 1 279 ? 18.723 7.443 -28.815 1.00 78.12 279 GLN A O 1
ATOM 2271 N N . SER A 1 280 ? 17.154 8.682 -29.841 1.00 78.25 280 SER A N 1
ATOM 2272 C CA . SER A 1 280 ? 17.038 9.709 -28.802 1.00 78.25 280 SER A CA 1
ATOM 2273 C C . SER A 1 280 ? 16.300 9.238 -27.546 1.00 78.25 280 SER A C 1
ATOM 2275 O O . SER A 1 280 ? 16.391 9.903 -26.516 1.00 78.25 280 SER A O 1
ATOM 2277 N N . ASN A 1 281 ? 15.568 8.118 -27.599 1.00 79.19 281 ASN A N 1
ATOM 2278 C CA . ASN A 1 281 ? 14.803 7.647 -26.447 1.00 79.19 281 ASN A CA 1
ATOM 2279 C C . ASN A 1 281 ? 15.745 7.207 -25.314 1.00 79.19 281 ASN A C 1
ATOM 2281 O O . ASN A 1 281 ? 16.662 6.419 -25.565 1.00 79.19 281 ASN A O 1
ATOM 2285 N N . PRO A 1 282 ? 15.538 7.668 -24.069 1.00 79.94 282 PRO A N 1
ATOM 2286 C CA . PRO A 1 282 ? 16.388 7.279 -22.952 1.00 79.94 282 PRO A CA 1
ATOM 2287 C C . PRO A 1 282 ? 16.233 5.782 -22.657 1.00 79.94 282 PRO A C 1
ATOM 2289 O O . PRO A 1 282 ? 15.119 5.288 -22.484 1.00 79.94 282 PRO A O 1
ATOM 2292 N N . ILE A 1 283 ? 17.354 5.060 -22.566 1.00 83.56 283 ILE A N 1
ATOM 2293 C CA . ILE A 1 283 ? 17.369 3.687 -22.048 1.00 83.56 283 ILE A CA 1
ATOM 2294 C C . ILE A 1 283 ? 17.701 3.739 -20.563 1.00 83.56 283 ILE A C 1
ATOM 2296 O O . ILE A 1 283 ? 18.726 4.295 -20.168 1.00 83.56 283 ILE A O 1
ATOM 2300 N N . LYS A 1 284 ? 16.860 3.099 -19.753 1.00 81.75 284 LYS A N 1
ATOM 2301 C CA . LYS A 1 284 ? 17.071 2.946 -18.316 1.00 81.75 284 LYS A CA 1
ATOM 2302 C C . LYS A 1 284 ? 17.465 1.498 -18.025 1.00 81.75 284 LYS A C 1
ATOM 2304 O O . LYS A 1 284 ? 16.631 0.606 -18.125 1.00 81.75 284 LYS A O 1
ATOM 2309 N N . ASN A 1 285 ? 18.727 1.285 -17.656 1.00 82.62 285 ASN A N 1
ATOM 2310 C CA . ASN A 1 285 ? 19.253 -0.014 -17.234 1.00 82.62 285 ASN A CA 1
ATOM 2311 C C . ASN A 1 285 ? 19.611 0.043 -15.747 1.00 82.62 285 ASN A C 1
ATOM 2313 O O . ASN A 1 285 ? 20.221 1.012 -15.296 1.00 82.62 285 ASN A O 1
ATOM 2317 N N . TYR A 1 286 ? 19.260 -0.992 -14.990 1.00 82.62 286 TYR A N 1
ATOM 2318 C CA . TYR A 1 286 ? 19.636 -1.116 -13.585 1.00 82.62 286 TYR A CA 1
ATOM 2319 C C . TYR A 1 286 ? 19.836 -2.582 -13.206 1.00 82.62 286 TYR A C 1
ATOM 2321 O O . TYR A 1 286 ? 19.207 -3.476 -13.769 1.00 82.62 286 TYR A O 1
ATOM 2329 N N . PHE A 1 287 ? 20.702 -2.817 -12.222 1.00 86.06 287 PHE A N 1
ATOM 2330 C CA . PHE A 1 287 ? 20.879 -4.129 -11.609 1.00 86.06 287 PHE A CA 1
ATOM 2331 C C . PHE A 1 287 ? 20.070 -4.209 -10.320 1.00 86.06 287 PHE A C 1
ATOM 2333 O O . PHE A 1 287 ? 20.130 -3.310 -9.480 1.00 86.06 287 PHE A O 1
ATOM 2340 N N . LEU A 1 288 ? 19.319 -5.298 -10.163 1.00 86.88 288 LEU A N 1
ATOM 2341 C CA . LEU A 1 288 ? 18.574 -5.586 -8.945 1.00 86.88 288 LEU A CA 1
ATOM 2342 C C . LEU A 1 288 ? 19.302 -6.674 -8.157 1.00 86.88 288 LEU A C 1
ATOM 2344 O O . LEU A 1 288 ? 19.520 -7.777 -8.654 1.00 86.88 288 LEU A O 1
ATOM 2348 N N . ILE A 1 289 ? 19.686 -6.350 -6.924 1.00 89.44 289 ILE A N 1
ATOM 2349 C CA . ILE A 1 289 ? 20.460 -7.239 -6.057 1.00 89.44 289 ILE A CA 1
ATOM 2350 C C . ILE A 1 289 ? 19.608 -7.599 -4.845 1.00 89.44 289 ILE A C 1
ATOM 2352 O O . ILE A 1 289 ? 19.201 -6.733 -4.071 1.00 89.44 289 ILE A O 1
ATOM 2356 N N . ARG A 1 290 ? 19.360 -8.896 -4.655 1.00 89.62 290 ARG A N 1
ATOM 2357 C CA . ARG A 1 290 ? 18.698 -9.417 -3.457 1.00 89.62 290 ARG A CA 1
ATOM 2358 C C . ARG A 1 290 ? 19.743 -9.834 -2.427 1.00 89.62 290 ARG A C 1
ATOM 2360 O O . ARG A 1 290 ? 20.497 -10.777 -2.653 1.00 89.62 290 ARG A O 1
ATOM 2367 N N . LEU A 1 291 ? 19.747 -9.160 -1.282 1.00 90.94 291 LEU A N 1
ATOM 2368 C CA . LEU A 1 291 ? 20.634 -9.479 -0.162 1.00 90.94 291 LEU A CA 1
ATOM 2369 C C . LEU A 1 291 ? 20.109 -10.667 0.654 1.00 90.94 291 LEU A C 1
ATOM 2371 O O . LEU A 1 291 ? 18.897 -10.869 0.767 1.00 90.94 291 LEU A O 1
ATOM 2375 N N . LYS A 1 292 ? 21.023 -11.438 1.255 1.00 93.12 292 LYS A N 1
ATOM 2376 C CA . LYS A 1 292 ? 20.660 -12.505 2.199 1.00 93.12 292 LYS A CA 1
ATOM 2377 C C . LYS A 1 292 ? 20.064 -11.902 3.484 1.00 93.12 292 LYS A C 1
ATOM 2379 O O . LYS A 1 292 ? 20.523 -10.835 3.912 1.00 93.12 292 LYS A O 1
ATOM 2384 N N . PRO A 1 293 ? 19.090 -12.570 4.132 1.00 88.88 293 PRO A N 1
ATOM 2385 C CA . PRO A 1 293 ? 18.546 -12.123 5.415 1.00 88.88 293 PRO A CA 1
ATOM 2386 C C . PRO A 1 293 ? 19.661 -11.887 6.449 1.00 88.88 293 PRO A C 1
ATOM 2388 O O . PRO A 1 293 ? 20.601 -12.672 6.521 1.00 88.88 293 PRO A O 1
ATOM 2391 N N . GLY A 1 294 ? 19.587 -10.793 7.214 1.00 88.19 294 GLY A N 1
ATOM 2392 C CA . GLY A 1 294 ? 20.591 -10.431 8.232 1.00 88.19 294 GLY A CA 1
ATOM 2393 C C . GLY A 1 294 ? 21.839 -9.693 7.719 1.00 88.19 294 GLY A C 1
ATOM 2394 O O . GLY A 1 294 ? 22.659 -9.259 8.522 1.00 88.19 294 GLY A O 1
ATOM 2395 N N . THR A 1 295 ? 21.987 -9.495 6.405 1.00 90.94 295 THR A N 1
ATOM 2396 C CA . THR A 1 295 ? 23.104 -8.706 5.849 1.00 90.94 295 THR A CA 1
ATOM 2397 C C . THR A 1 295 ? 22.918 -7.214 6.149 1.00 90.94 295 THR A C 1
ATOM 2399 O O . THR A 1 295 ? 21.832 -6.669 5.934 1.00 90.94 295 THR A O 1
ATOM 2402 N N . ASN A 1 296 ? 23.978 -6.530 6.596 1.00 92.19 296 ASN A N 1
ATOM 2403 C CA . ASN A 1 296 ? 23.950 -5.080 6.805 1.00 92.19 296 ASN A CA 1
ATOM 2404 C C . ASN A 1 296 ? 23.856 -4.347 5.453 1.00 92.19 296 ASN A C 1
ATOM 2406 O O . ASN A 1 296 ? 24.812 -4.318 4.676 1.00 92.19 296 ASN A O 1
ATOM 2410 N N . ARG A 1 297 ? 22.685 -3.758 5.187 1.00 90.38 297 ARG A N 1
ATOM 2411 C CA . ARG A 1 297 ? 22.357 -3.093 3.918 1.00 90.38 297 ARG A CA 1
ATOM 2412 C C . ARG A 1 297 ? 23.169 -1.820 3.682 1.00 90.38 297 ARG A C 1
ATOM 2414 O O . ARG A 1 297 ? 23.562 -1.563 2.551 1.00 90.38 297 ARG A O 1
ATOM 2421 N N . GLU A 1 298 ? 23.443 -1.064 4.741 1.00 90.75 298 GLU A N 1
ATOM 2422 C CA . GLU A 1 298 ? 24.216 0.181 4.670 1.00 90.75 298 GLU A CA 1
ATOM 2423 C C . GLU A 1 298 ? 25.677 -0.093 4.338 1.00 90.75 298 GLU A C 1
ATOM 2425 O O . GLU A 1 298 ? 26.251 0.542 3.454 1.00 90.75 298 GLU A O 1
ATOM 2430 N N . LYS A 1 299 ? 26.256 -1.108 4.990 1.00 92.06 299 LYS A N 1
ATOM 2431 C CA . LYS A 1 299 ? 27.618 -1.550 4.688 1.00 92.06 299 LYS A CA 1
ATOM 2432 C C . LYS A 1 299 ? 27.730 -2.044 3.245 1.00 92.06 299 LYS A C 1
ATOM 2434 O O . LYS A 1 299 ? 28.635 -1.627 2.537 1.00 92.06 299 LYS A O 1
ATOM 2439 N N . PHE A 1 300 ? 26.779 -2.866 2.792 1.00 91.31 300 PHE A N 1
ATOM 2440 C CA . PHE A 1 300 ? 26.759 -3.350 1.410 1.00 91.31 300 PHE A CA 1
ATOM 2441 C C . PHE A 1 300 ? 26.698 -2.201 0.394 1.00 91.31 300 PHE A C 1
ATOM 2443 O O . PHE A 1 300 ? 27.442 -2.211 -0.582 1.00 91.31 300 PHE A O 1
ATOM 2450 N N . ARG A 1 301 ? 25.843 -1.198 0.635 1.00 90.56 301 ARG A N 1
ATOM 2451 C CA . ARG A 1 301 ? 25.755 0.002 -0.206 1.00 90.56 301 ARG A CA 1
ATOM 2452 C C . ARG A 1 301 ? 27.108 0.711 -0.306 1.00 90.56 301 ARG A C 1
ATOM 2454 O O . ARG A 1 301 ? 27.588 0.934 -1.412 1.00 90.56 301 ARG A O 1
ATOM 2461 N N . ALA A 1 302 ? 27.738 0.991 0.836 1.00 90.25 302 ALA A N 1
ATOM 2462 C CA . ALA A 1 302 ? 29.037 1.658 0.883 1.00 90.25 302 ALA A CA 1
ATOM 2463 C C . ALA A 1 302 ? 30.143 0.849 0.181 1.00 90.25 302 ALA A C 1
ATOM 2465 O O . ALA A 1 302 ? 30.939 1.414 -0.566 1.00 90.25 302 ALA A O 1
ATOM 2466 N N . ASP A 1 303 ? 30.178 -0.472 0.375 1.00 91.25 303 ASP A N 1
ATOM 2467 C CA . ASP A 1 303 ? 31.170 -1.356 -0.247 1.00 91.25 303 ASP A CA 1
ATOM 2468 C C . ASP A 1 303 ? 31.037 -1.363 -1.783 1.00 91.25 303 ASP A C 1
ATOM 2470 O O . ASP A 1 303 ? 32.045 -1.293 -2.493 1.00 91.25 303 ASP A O 1
ATOM 2474 N N . ILE A 1 304 ? 29.805 -1.398 -2.308 1.00 90.50 304 ILE A N 1
ATOM 2475 C CA . ILE A 1 304 ? 29.547 -1.356 -3.755 1.00 90.50 304 ILE A CA 1
ATOM 2476 C C . ILE A 1 304 ? 29.843 0.024 -4.340 1.00 90.50 304 ILE A C 1
ATOM 2478 O O . ILE A 1 304 ? 30.485 0.103 -5.387 1.00 90.50 304 ILE A O 1
ATOM 2482 N N . ASP A 1 305 ? 29.443 1.109 -3.677 1.00 88.88 305 ASP A N 1
ATOM 2483 C CA . ASP A 1 305 ? 29.752 2.461 -4.152 1.00 88.88 305 ASP A CA 1
ATOM 2484 C C . ASP A 1 305 ? 31.269 2.701 -4.193 1.00 88.88 305 ASP A C 1
ATOM 2486 O O . ASP A 1 305 ? 31.783 3.218 -5.185 1.00 88.88 305 ASP A O 1
ATOM 2490 N N . ASN A 1 306 ? 32.011 2.222 -3.188 1.00 88.50 306 ASN A N 1
ATOM 2491 C CA . ASN A 1 306 ? 33.475 2.254 -3.184 1.00 88.50 306 ASN A CA 1
ATOM 2492 C C . ASN A 1 306 ? 34.079 1.408 -4.313 1.00 88.50 306 ASN A C 1
ATOM 2494 O O . ASN A 1 306 ? 35.040 1.830 -4.961 1.00 88.50 306 ASN A O 1
ATOM 2498 N N . PHE A 1 307 ? 33.524 0.220 -4.574 1.00 88.31 307 PHE A N 1
ATOM 2499 C CA . PHE A 1 307 ? 33.950 -0.628 -5.688 1.00 88.31 307 PHE A CA 1
ATOM 2500 C C . PHE A 1 307 ? 33.725 0.058 -7.043 1.00 88.31 307 PHE A C 1
ATOM 2502 O O . PHE A 1 307 ? 34.599 0.001 -7.911 1.00 88.31 307 PHE A O 1
ATOM 2509 N N . ILE A 1 308 ? 32.584 0.729 -7.228 1.00 87.00 308 ILE A N 1
ATOM 2510 C CA . ILE A 1 308 ? 32.267 1.456 -8.462 1.00 87.00 308 ILE A CA 1
ATOM 2511 C C . ILE A 1 308 ? 33.186 2.670 -8.621 1.00 87.00 308 ILE A C 1
ATOM 2513 O O . ILE A 1 308 ? 33.776 2.851 -9.687 1.00 87.00 308 ILE A O 1
ATOM 2517 N N . ALA A 1 309 ? 33.371 3.455 -7.557 1.00 85.25 309 ALA A N 1
ATOM 2518 C CA . ALA A 1 309 ? 34.254 4.617 -7.560 1.00 85.25 309 ALA A CA 1
ATOM 2519 C C . ALA A 1 309 ? 35.708 4.232 -7.877 1.00 85.25 309 ALA A C 1
ATOM 2521 O O . ALA A 1 309 ? 36.359 4.874 -8.690 1.00 85.25 309 ALA A O 1
ATOM 2522 N N . LYS A 1 310 ? 36.222 3.134 -7.309 1.00 84.25 310 LYS A N 1
ATOM 2523 C CA . LYS A 1 310 ? 37.605 2.701 -7.557 1.00 84.25 310 LYS A CA 1
ATOM 2524 C C . LYS A 1 310 ? 37.849 2.223 -8.995 1.00 84.25 310 LYS A C 1
ATOM 2526 O O . LYS A 1 310 ? 38.942 2.426 -9.515 1.00 84.25 310 LYS A O 1
ATOM 2531 N N . ASN A 1 311 ? 36.870 1.554 -9.609 1.00 83.81 311 ASN A N 1
ATOM 2532 C CA . ASN A 1 311 ? 37.065 0.851 -10.882 1.00 83.81 311 ASN A CA 1
ATOM 2533 C C . ASN A 1 311 ? 36.503 1.586 -12.109 1.00 83.81 311 ASN A C 1
ATOM 2535 O O . ASN A 1 311 ? 36.983 1.346 -13.215 1.00 83.81 311 ASN A O 1
ATOM 2539 N N . PHE A 1 312 ? 35.486 2.440 -11.943 1.00 78.81 312 PHE A N 1
ATOM 2540 C CA . PHE A 1 312 ? 34.714 2.979 -13.071 1.00 78.81 312 PHE A CA 1
ATOM 2541 C C . PHE A 1 312 ? 34.494 4.500 -13.049 1.00 78.81 312 PHE A C 1
ATOM 2543 O O . PHE A 1 312 ? 34.297 5.070 -14.121 1.00 78.81 312 PHE A O 1
ATOM 2550 N N . ALA A 1 313 ? 34.504 5.171 -11.889 1.00 66.94 313 ALA A N 1
ATOM 2551 C CA . ALA A 1 313 ? 34.082 6.574 -11.787 1.00 66.94 313 ALA A CA 1
ATOM 2552 C C . ALA A 1 313 ? 35.131 7.494 -11.136 1.00 66.94 313 ALA A C 1
ATOM 2554 O O . ALA A 1 313 ? 35.633 7.222 -10.057 1.00 66.94 313 ALA A O 1
ATOM 2555 N N . SER A 1 314 ? 35.403 8.650 -11.752 1.00 57.62 314 SER A N 1
ATOM 2556 C CA . SER A 1 314 ? 36.258 9.709 -11.186 1.00 57.62 314 SER A CA 1
ATOM 2557 C C . SER A 1 314 ? 35.552 10.600 -10.151 1.00 57.62 314 SER A C 1
ATOM 2559 O O . SER A 1 314 ? 36.213 11.389 -9.479 1.00 57.62 314 SER A O 1
ATOM 2561 N N . ASN A 1 315 ? 34.227 10.473 -10.006 1.00 57.16 315 ASN A N 1
ATOM 2562 C CA . ASN A 1 315 ? 33.400 11.293 -9.118 1.00 57.16 315 ASN A CA 1
ATOM 2563 C C . ASN A 1 315 ? 32.739 10.440 -8.024 1.00 57.16 315 ASN A C 1
ATOM 2565 O O . ASN A 1 315 ? 32.186 9.381 -8.304 1.00 57.16 315 ASN A O 1
ATOM 2569 N N . SER A 1 316 ? 32.717 10.955 -6.791 1.00 58.47 316 SER A N 1
ATOM 2570 C CA . SER A 1 316 ? 32.172 10.320 -5.578 1.00 58.47 316 SER A CA 1
ATOM 2571 C C . SER A 1 316 ? 30.635 10.349 -5.479 1.00 58.47 316 SER A C 1
ATOM 2573 O O . SER A 1 316 ? 30.084 10.658 -4.421 1.00 58.47 316 SER A O 1
ATOM 2575 N N . SER A 1 317 ? 29.917 10.142 -6.584 1.00 68.12 317 SER A N 1
ATOM 2576 C CA . SER A 1 317 ? 28.446 10.142 -6.552 1.00 68.12 317 SER A CA 1
ATOM 2577 C C . SER A 1 317 ? 27.922 8.788 -6.068 1.00 68.12 317 SER A C 1
ATOM 2579 O O . SER A 1 317 ? 28.503 7.756 -6.386 1.00 68.12 317 SER A O 1
ATOM 2581 N N . GLN A 1 318 ? 26.827 8.780 -5.305 1.00 80.94 318 GLN A N 1
ATOM 2582 C CA . GLN A 1 318 ? 26.150 7.541 -4.913 1.00 80.94 318 GLN A CA 1
ATOM 2583 C C . GLN A 1 318 ? 25.599 6.846 -6.167 1.00 80.94 318 GLN A C 1
ATOM 2585 O O . GLN A 1 318 ? 24.895 7.470 -6.965 1.00 80.94 318 GLN A O 1
ATOM 2590 N N . HIS A 1 319 ? 25.921 5.565 -6.344 1.00 84.00 319 HIS A N 1
ATOM 2591 C CA . HIS A 1 319 ? 25.478 4.759 -7.486 1.00 84.00 319 HIS A CA 1
ATOM 2592 C C . HIS A 1 319 ? 24.518 3.639 -7.069 1.00 84.00 319 HIS A C 1
ATOM 2594 O O . HIS A 1 319 ? 23.767 3.117 -7.897 1.00 84.00 319 HIS A O 1
ATOM 2600 N N . THR A 1 320 ? 24.515 3.295 -5.784 1.00 88.25 320 THR A N 1
ATOM 2601 C CA . THR A 1 320 ? 23.714 2.228 -5.200 1.00 88.25 320 THR A CA 1
ATOM 2602 C C . THR A 1 320 ? 22.583 2.820 -4.366 1.00 88.25 320 THR A C 1
ATOM 2604 O O . THR A 1 320 ? 22.809 3.593 -3.437 1.00 88.25 320 THR A O 1
ATOM 2607 N N . PHE A 1 321 ? 21.349 2.434 -4.683 1.00 88.69 321 PHE A N 1
ATOM 2608 C CA . PHE A 1 321 ? 20.139 2.968 -4.055 1.00 88.69 321 PHE A CA 1
ATOM 2609 C C . PHE A 1 321 ? 19.274 1.838 -3.512 1.00 88.69 321 PHE A C 1
ATOM 2611 O O . PHE A 1 321 ? 19.201 0.754 -4.105 1.00 88.69 321 PHE A O 1
ATOM 2618 N N . PHE A 1 322 ? 18.591 2.092 -2.397 1.00 88.62 322 PHE A N 1
ATOM 2619 C CA . PHE A 1 322 ? 17.561 1.178 -1.915 1.00 88.62 322 PHE A CA 1
ATOM 2620 C C . PHE A 1 322 ? 16.330 1.183 -2.829 1.00 88.62 322 PHE A C 1
ATOM 2622 O O . PHE A 1 322 ? 16.093 2.102 -3.607 1.00 88.62 322 PHE A O 1
ATOM 2629 N N . THR A 1 323 ? 15.498 0.146 -2.721 1.00 84.19 323 THR A N 1
ATOM 2630 C CA . THR A 1 323 ? 14.292 -0.010 -3.555 1.00 84.19 323 THR A CA 1
ATOM 2631 C C . THR A 1 323 ? 13.274 1.119 -3.381 1.00 84.19 323 THR A C 1
ATOM 2633 O O . THR A 1 323 ? 12.466 1.351 -4.270 1.00 84.19 323 THR A O 1
ATOM 2636 N N . ASN A 1 324 ? 13.291 1.800 -2.238 1.00 83.69 324 ASN A N 1
ATOM 2637 C CA . ASN A 1 324 ? 12.406 2.908 -1.877 1.00 83.69 324 ASN A CA 1
ATOM 2638 C C . ASN A 1 324 ? 13.122 4.271 -1.859 1.00 83.69 324 ASN A C 1
ATOM 2640 O O . ASN A 1 324 ? 12.534 5.257 -1.420 1.00 83.69 324 ASN A O 1
ATOM 2644 N N . GLU A 1 325 ? 14.384 4.324 -2.281 1.00 87.31 325 GLU A N 1
ATOM 2645 C CA . GLU A 1 325 ? 15.198 5.536 -2.283 1.00 87.31 325 GLU A CA 1
ATOM 2646 C C . GLU A 1 325 ? 15.189 6.159 -3.677 1.00 87.31 325 GLU A C 1
ATOM 2648 O O . GLU A 1 325 ? 15.486 5.494 -4.670 1.00 87.31 325 GLU A O 1
ATOM 2653 N N . ILE A 1 326 ? 14.828 7.438 -3.751 1.00 83.38 326 ILE A N 1
ATOM 2654 C CA . ILE A 1 326 ? 14.758 8.171 -5.013 1.00 83.38 326 ILE A CA 1
ATOM 2655 C C . ILE A 1 326 ? 16.179 8.396 -5.529 1.00 83.38 326 ILE A C 1
ATOM 2657 O O . ILE A 1 326 ? 16.975 9.079 -4.887 1.00 83.38 326 ILE A O 1
ATOM 2661 N N . ASP A 1 327 ? 16.473 7.845 -6.703 1.00 84.12 327 ASP A N 1
ATOM 2662 C CA . ASP A 1 327 ? 17.719 8.101 -7.416 1.00 84.12 327 ASP A CA 1
ATOM 2663 C C . ASP A 1 327 ? 17.547 9.256 -8.426 1.00 84.12 327 ASP A C 1
ATOM 2665 O O . ASP A 1 327 ? 16.439 9.551 -8.876 1.00 84.12 327 ASP A O 1
ATOM 2669 N N . HIS A 1 328 ? 18.636 9.956 -8.761 1.00 77.06 328 HIS A N 1
ATOM 2670 C CA . HIS A 1 328 ? 18.573 11.151 -9.617 1.00 77.06 328 HIS A CA 1
ATOM 2671 C C . HIS A 1 328 ? 18.411 10.849 -11.116 1.00 77.06 328 HIS A C 1
ATOM 2673 O O . HIS A 1 328 ? 18.141 11.763 -11.889 1.00 77.06 328 HIS A O 1
ATOM 2679 N N . LEU A 1 329 ? 18.639 9.607 -11.553 1.00 78.19 329 LEU A N 1
ATOM 2680 C CA . LEU A 1 329 ? 18.648 9.241 -12.977 1.00 78.19 329 LEU A CA 1
ATOM 2681 C C . LEU A 1 329 ? 17.336 8.562 -13.407 1.00 78.19 329 LEU A C 1
ATOM 2683 O O . LEU A 1 329 ? 16.890 8.702 -14.543 1.00 78.19 329 LEU A O 1
ATOM 2687 N N . ASN A 1 330 ? 16.725 7.823 -12.488 1.00 80.38 330 ASN A N 1
ATOM 2688 C CA . ASN A 1 330 ? 15.593 6.916 -12.615 1.00 80.38 330 ASN A CA 1
ATOM 2689 C C . ASN A 1 330 ? 14.682 6.967 -11.361 1.00 80.38 330 ASN A C 1
ATOM 2691 O O . ASN A 1 330 ? 14.362 5.913 -10.793 1.00 80.38 330 ASN A O 1
ATOM 2695 N N . PRO A 1 331 ? 14.185 8.148 -10.947 1.00 80.69 331 PRO A N 1
ATOM 2696 C CA . PRO A 1 331 ? 13.346 8.284 -9.750 1.00 80.69 331 PRO A CA 1
ATOM 2697 C C . PRO A 1 331 ? 12.053 7.453 -9.818 1.00 80.69 331 PRO A C 1
ATOM 2699 O O . PRO A 1 331 ? 11.572 6.972 -8.791 1.00 80.69 331 PRO A O 1
ATOM 2702 N N . GLU A 1 332 ? 11.544 7.193 -11.030 1.00 82.12 332 GLU A N 1
ATOM 2703 C CA . GLU A 1 332 ? 10.395 6.313 -11.311 1.00 82.12 332 GLU A CA 1
ATOM 2704 C C . GLU A 1 332 ? 10.474 4.973 -10.572 1.00 82.12 332 GLU A C 1
ATOM 2706 O O . GLU A 1 332 ? 9.466 4.461 -10.096 1.00 82.12 332 GLU A O 1
ATOM 2711 N N . ARG A 1 333 ? 11.678 4.390 -10.480 1.00 85.31 333 ARG A N 1
ATOM 2712 C CA . ARG A 1 333 ? 11.904 3.066 -9.887 1.00 85.31 333 ARG A CA 1
ATOM 2713 C C . ARG A 1 333 ? 11.460 3.039 -8.430 1.00 85.31 333 ARG A C 1
ATOM 2715 O O . ARG A 1 333 ? 10.715 2.148 -8.031 1.00 85.31 333 ARG A O 1
ATOM 2722 N N . ALA A 1 334 ? 11.893 4.030 -7.657 1.00 84.56 334 ALA A N 1
ATOM 2723 C CA . ALA A 1 334 ? 11.497 4.151 -6.265 1.00 84.56 334 ALA A CA 1
ATOM 2724 C C . ALA A 1 334 ? 10.022 4.525 -6.142 1.00 84.56 334 ALA A C 1
ATOM 2726 O O . ALA A 1 334 ? 9.334 3.955 -5.304 1.00 84.56 334 ALA A O 1
ATOM 2727 N N . LEU A 1 335 ? 9.508 5.406 -7.006 1.00 83.62 335 LEU A N 1
ATOM 2728 C CA . LEU A 1 335 ? 8.101 5.817 -6.979 1.00 83.62 335 LEU A CA 1
ATOM 2729 C C . LEU A 1 335 ? 7.137 4.645 -7.224 1.00 83.62 335 LEU A C 1
ATOM 2731 O O . LEU A 1 335 ? 6.143 4.525 -6.509 1.00 83.62 335 LEU A O 1
ATOM 2735 N N . ARG A 1 336 ? 7.448 3.745 -8.166 1.00 82.75 336 ARG A N 1
ATOM 2736 C CA . ARG A 1 336 ? 6.634 2.550 -8.467 1.00 82.75 336 ARG A CA 1
ATOM 2737 C C . ARG A 1 336 ? 6.438 1.643 -7.253 1.00 82.75 336 ARG A C 1
ATOM 2739 O O . ARG A 1 336 ? 5.367 1.067 -7.079 1.00 82.75 336 ARG A O 1
ATOM 2746 N N . ILE A 1 337 ? 7.455 1.539 -6.398 1.00 83.06 337 ILE A N 1
ATOM 2747 C CA . ILE A 1 337 ? 7.413 0.720 -5.182 1.00 83.06 337 ILE A CA 1
ATOM 2748 C C . ILE A 1 337 ? 6.844 1.535 -4.021 1.00 83.06 337 ILE A C 1
ATOM 2750 O O . ILE A 1 337 ? 5.859 1.135 -3.405 1.00 83.06 337 ILE A O 1
ATOM 2754 N N . GLN A 1 338 ? 7.439 2.696 -3.748 1.00 84.06 338 GLN A N 1
ATOM 2755 C CA . GLN A 1 338 ? 7.154 3.529 -2.586 1.00 84.06 338 GLN A CA 1
ATOM 2756 C C . GLN A 1 338 ? 5.701 3.999 -2.554 1.00 84.06 338 GLN A C 1
ATOM 2758 O O . GLN A 1 338 ? 5.089 3.987 -1.491 1.00 84.06 338 GLN A O 1
ATOM 2763 N N . VAL A 1 339 ? 5.123 4.405 -3.689 1.00 82.06 339 VAL A N 1
ATOM 2764 C CA . VAL A 1 339 ? 3.727 4.862 -3.712 1.00 82.06 339 VAL A CA 1
ATOM 2765 C C . VAL A 1 339 ? 2.789 3.710 -3.356 1.00 82.06 339 VAL A C 1
ATOM 2767 O O . VAL A 1 339 ? 1.954 3.862 -2.464 1.00 82.06 339 VAL A O 1
ATOM 2770 N N . GLY A 1 340 ? 2.974 2.539 -3.972 1.00 79.50 340 GLY A N 1
ATOM 2771 C CA . GLY A 1 340 ? 2.186 1.347 -3.664 1.00 79.50 340 GLY A CA 1
ATOM 2772 C C . GLY A 1 340 ? 2.320 0.920 -2.200 1.00 79.50 340 GLY A C 1
ATOM 2773 O O . GLY A 1 340 ? 1.312 0.748 -1.513 1.00 79.50 340 GLY A O 1
ATOM 2774 N N . THR A 1 341 ? 3.550 0.814 -1.688 1.00 83.31 341 THR A N 1
ATOM 2775 C CA . THR A 1 341 ? 3.800 0.404 -0.297 1.00 83.31 341 THR A CA 1
ATOM 2776 C C . THR A 1 341 ? 3.265 1.418 0.704 1.00 83.31 341 THR A C 1
ATOM 2778 O O . THR A 1 341 ? 2.643 1.021 1.684 1.00 83.31 341 THR A O 1
ATOM 2781 N N . ASN A 1 342 ? 3.440 2.717 0.447 1.00 85.88 342 ASN A N 1
ATOM 2782 C CA . ASN A 1 342 ? 2.968 3.769 1.344 1.00 85.88 342 ASN A CA 1
ATOM 2783 C C . ASN A 1 342 ? 1.443 3.820 1.387 1.00 85.88 342 ASN A C 1
ATOM 2785 O O . ASN A 1 342 ? 0.880 4.043 2.457 1.00 85.88 342 ASN A O 1
ATOM 2789 N N . ILE A 1 343 ? 0.764 3.610 0.253 1.00 84.12 343 ILE A N 1
ATOM 2790 C CA . ILE A 1 343 ? -0.698 3.528 0.226 1.00 84.12 343 ILE A CA 1
ATOM 2791 C C . ILE A 1 343 ? -1.157 2.335 1.065 1.00 84.12 343 ILE A C 1
ATOM 2793 O O . ILE A 1 343 ? -1.973 2.519 1.963 1.00 84.12 343 ILE A O 1
ATOM 2797 N N . ILE A 1 344 ? -0.597 1.143 0.838 1.00 84.69 344 ILE A N 1
ATOM 2798 C CA . ILE A 1 344 ? -0.959 -0.066 1.596 1.00 84.69 344 ILE A CA 1
ATOM 2799 C C . ILE A 1 344 ? -0.707 0.135 3.095 1.00 84.69 344 ILE A C 1
ATOM 2801 O O . ILE A 1 344 ? -1.580 -0.147 3.915 1.00 84.69 344 ILE A O 1
ATOM 2805 N N . GLU A 1 345 ? 0.461 0.658 3.464 1.00 90.25 345 GLU A N 1
ATOM 2806 C CA . GLU A 1 345 ? 0.835 0.903 4.855 1.00 90.25 345 GLU A CA 1
ATOM 2807 C C . GLU A 1 345 ? -0.072 1.949 5.512 1.00 90.25 345 GLU A C 1
ATOM 2809 O O . GLU A 1 345 ? -0.555 1.729 6.623 1.00 90.25 345 GLU A O 1
ATOM 2814 N N . THR A 1 346 ? -0.347 3.060 4.824 1.00 89.19 346 THR A N 1
ATOM 2815 C CA . THR A 1 346 ? -1.220 4.124 5.338 1.00 89.19 346 THR A CA 1
ATOM 2816 C C . THR A 1 346 ? -2.638 3.606 5.521 1.00 89.19 346 THR A C 1
ATOM 2818 O O . THR A 1 346 ? -3.206 3.765 6.595 1.00 89.19 346 THR A O 1
ATOM 2821 N N . PHE A 1 347 ? -3.196 2.924 4.519 1.00 86.50 347 PHE A N 1
ATOM 2822 C CA . PHE A 1 347 ? -4.547 2.366 4.593 1.00 86.50 347 PHE A CA 1
ATOM 2823 C C . PHE A 1 347 ? -4.657 1.318 5.697 1.00 86.50 347 PHE A C 1
ATOM 2825 O O . PHE A 1 347 ? -5.600 1.364 6.482 1.00 86.50 347 PHE A O 1
ATOM 2832 N N . SER A 1 348 ? -3.681 0.413 5.801 1.00 90.00 348 SER A N 1
ATOM 2833 C CA . SER A 1 348 ? -3.646 -0.610 6.848 1.00 90.00 348 SER A CA 1
ATOM 2834 C C . SER A 1 348 ? -3.591 0.016 8.243 1.00 90.00 348 SER A C 1
ATOM 2836 O O . SER A 1 348 ? -4.449 -0.262 9.081 1.00 90.00 348 SER A O 1
ATOM 2838 N N . LYS A 1 349 ? -2.650 0.940 8.483 1.00 93.25 349 LYS A N 1
ATOM 2839 C CA . LYS A 1 349 ? -2.516 1.628 9.776 1.00 93.25 349 LYS A CA 1
ATOM 2840 C C . LYS A 1 349 ? -3.750 2.454 10.116 1.00 93.25 349 LYS A C 1
ATOM 2842 O O . LYS A 1 349 ? -4.274 2.330 11.219 1.00 93.25 349 LYS A O 1
ATOM 2847 N N . THR A 1 350 ? -4.241 3.270 9.183 1.00 90.25 350 THR A N 1
ATOM 2848 C CA . THR A 1 350 ? -5.439 4.091 9.389 1.00 90.25 350 THR A CA 1
ATOM 2849 C C . THR A 1 350 ? -6.657 3.222 9.680 1.00 90.25 350 THR A C 1
ATOM 2851 O O . THR A 1 350 ? -7.396 3.535 10.610 1.00 90.25 350 THR A O 1
ATOM 2854 N N . ASN A 1 351 ? -6.842 2.113 8.958 1.00 90.00 351 ASN A N 1
ATOM 2855 C CA . ASN A 1 351 ? -7.933 1.175 9.212 1.00 90.00 351 ASN A CA 1
ATOM 2856 C C . ASN A 1 351 ? -7.827 0.545 10.610 1.00 90.00 351 ASN A C 1
ATOM 2858 O O . ASN A 1 351 ? -8.809 0.532 11.346 1.00 90.00 351 ASN A O 1
ATOM 2862 N N . ILE A 1 352 ? -6.634 0.092 11.016 1.00 92.06 352 ILE A N 1
ATOM 2863 C CA . ILE A 1 352 ? -6.407 -0.467 12.358 1.00 92.06 352 ILE A CA 1
ATOM 2864 C C . ILE A 1 352 ? -6.707 0.575 13.441 1.00 92.06 352 ILE A C 1
ATOM 2866 O O . ILE A 1 352 ? -7.463 0.285 14.366 1.00 92.06 352 ILE A O 1
ATOM 2870 N N . TYR A 1 353 ? -6.164 1.792 13.331 1.00 91.69 353 TYR A N 1
ATOM 2871 C CA . TYR A 1 353 ? -6.385 2.841 14.329 1.00 91.69 353 TYR A CA 1
ATOM 2872 C C . TYR A 1 353 ? -7.850 3.267 14.412 1.00 91.69 353 TYR A C 1
ATOM 2874 O O . TYR A 1 353 ? -8.386 3.394 15.513 1.00 91.69 353 TYR A O 1
ATOM 2882 N N . LEU A 1 354 ? -8.508 3.458 13.265 1.00 89.50 354 LEU A N 1
ATOM 2883 C CA . LEU A 1 354 ? -9.912 3.854 13.205 1.00 89.50 354 LEU A CA 1
ATOM 2884 C C . LEU A 1 354 ? -10.822 2.754 13.764 1.00 89.50 354 LEU A C 1
ATOM 2886 O O . LEU A 1 354 ? -11.690 3.037 14.588 1.00 89.50 354 LEU A O 1
ATOM 2890 N N . SER A 1 355 ? -10.592 1.503 13.362 1.00 90.06 355 SER A N 1
ATOM 2891 C CA . SER A 1 355 ? -11.357 0.349 13.836 1.00 90.06 355 SER A CA 1
ATOM 2892 C C . SER A 1 355 ? -11.176 0.133 15.339 1.00 90.06 355 SER A C 1
ATOM 2894 O O . SER A 1 355 ? -12.162 -0.047 16.055 1.00 90.06 355 SER A O 1
ATOM 2896 N N . LEU A 1 356 ? -9.945 0.237 15.855 1.00 91.88 356 LEU A N 1
ATOM 2897 C CA . LEU A 1 356 ? -9.663 0.123 17.288 1.00 91.88 356 LEU A CA 1
ATOM 2898 C C . LEU A 1 356 ? -10.349 1.242 18.083 1.00 91.88 356 LEU A C 1
ATOM 2900 O O . LEU A 1 356 ? -11.009 0.971 19.085 1.00 91.88 356 LEU A O 1
ATOM 2904 N N . PHE A 1 357 ? -10.238 2.488 17.617 1.00 89.12 357 PHE A N 1
ATOM 2905 C CA . PHE A 1 357 ? -10.869 3.642 18.256 1.00 89.12 357 PHE A CA 1
ATOM 2906 C C . PHE A 1 357 ? -12.396 3.497 18.328 1.00 89.12 357 PHE A C 1
ATOM 2908 O O . PHE A 1 357 ? -12.977 3.621 19.408 1.00 89.12 357 PHE A O 1
ATOM 2915 N N . LEU A 1 358 ? -13.047 3.169 17.206 1.00 88.56 358 LEU A N 1
ATOM 2916 C CA . LEU A 1 358 ? -14.497 2.963 17.157 1.00 88.56 358 LEU A CA 1
ATOM 2917 C C . LEU A 1 358 ? -14.931 1.759 18.000 1.00 88.56 358 LEU A C 1
ATOM 2919 O O . LEU A 1 358 ? -15.917 1.850 18.731 1.00 88.56 358 LEU A O 1
ATOM 2923 N N . SER A 1 359 ? -14.174 0.661 17.966 1.00 90.25 359 SER A N 1
ATOM 2924 C CA . SER A 1 359 ? -14.460 -0.530 18.773 1.00 90.25 359 SER 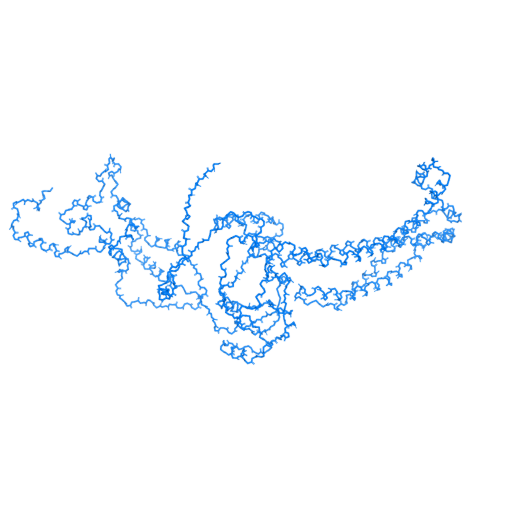A CA 1
ATOM 2925 C C . SER A 1 359 ? -14.431 -0.218 20.268 1.00 90.25 359 SER A C 1
ATOM 2927 O O . SER A 1 359 ? -15.340 -0.615 20.992 1.00 90.25 359 SER A O 1
ATOM 2929 N N . ILE A 1 360 ? -13.441 0.549 20.738 1.00 90.88 360 ILE A N 1
ATOM 2930 C CA . ILE A 1 360 ? -13.357 0.979 22.142 1.00 90.88 360 ILE A CA 1
ATOM 2931 C C . ILE A 1 360 ? -14.596 1.794 22.534 1.00 90.88 360 ILE A C 1
ATOM 2933 O O . ILE A 1 360 ? -15.194 1.527 23.578 1.00 90.88 360 ILE A O 1
ATOM 2937 N N . LEU A 1 361 ? -15.023 2.747 21.697 1.00 88.75 361 LEU A N 1
ATOM 2938 C CA . LEU A 1 361 ? -16.227 3.545 21.958 1.00 88.75 361 LEU A CA 1
ATOM 2939 C C . LEU A 1 361 ? -17.488 2.678 22.048 1.00 88.75 361 LEU A C 1
ATOM 2941 O O . LEU A 1 361 ? -18.294 2.858 22.964 1.00 88.75 361 LEU A O 1
ATOM 2945 N N . VAL A 1 362 ? -17.638 1.707 21.144 1.00 87.56 362 VAL A N 1
ATOM 2946 C CA . VAL A 1 362 ? -18.768 0.767 21.154 1.00 87.56 362 VAL A CA 1
ATOM 2947 C C . VAL A 1 362 ? -18.742 -0.115 22.405 1.00 87.56 362 VAL A C 1
ATOM 2949 O O . VAL A 1 362 ? -19.775 -0.270 23.055 1.00 87.56 362 VAL A O 1
ATOM 2952 N N . LEU A 1 363 ? -17.580 -0.638 22.808 1.00 91.31 363 LEU A N 1
ATOM 2953 C CA . LEU A 1 363 ? -17.449 -1.426 24.040 1.00 91.31 363 LEU A CA 1
ATOM 2954 C C . LEU A 1 363 ? -17.821 -0.602 25.278 1.00 91.31 363 LEU A C 1
ATOM 2956 O O . LEU A 1 363 ? -18.552 -1.087 26.143 1.00 91.31 363 LEU A O 1
ATOM 2960 N N . PHE A 1 364 ? -17.399 0.663 25.351 1.00 88.56 364 PHE A N 1
ATOM 2961 C CA . PHE A 1 364 ? -17.823 1.565 26.422 1.00 88.56 364 PHE A CA 1
ATOM 2962 C C . PHE A 1 364 ? -19.340 1.795 26.426 1.00 88.56 364 PHE A C 1
ATOM 2964 O O . PHE A 1 364 ? -19.958 1.763 27.494 1.00 88.56 364 PHE A O 1
ATOM 2971 N N . ALA A 1 365 ? -19.951 1.985 25.254 1.00 87.12 365 ALA A N 1
ATOM 2972 C CA . ALA A 1 365 ? -21.397 2.142 25.132 1.00 87.12 365 ALA A CA 1
ATOM 2973 C C . ALA A 1 365 ? -22.144 0.886 25.614 1.00 87.12 365 ALA A C 1
ATOM 2975 O O . ALA A 1 365 ? -23.064 0.996 26.425 1.00 87.12 365 ALA A O 1
ATOM 2976 N N . ILE A 1 366 ? -21.712 -0.309 25.198 1.00 89.25 366 ILE A N 1
ATOM 2977 C CA . ILE A 1 366 ? -22.299 -1.589 25.627 1.00 89.25 366 ILE A CA 1
ATOM 2978 C C . ILE A 1 366 ? -22.159 -1.776 27.142 1.00 89.25 366 ILE A C 1
ATOM 2980 O O . ILE A 1 366 ? -23.148 -2.063 27.821 1.00 89.25 366 ILE A O 1
ATOM 2984 N N . ALA A 1 367 ? -20.964 -1.553 27.698 1.00 90.62 367 ALA A N 1
ATOM 2985 C CA . ALA A 1 367 ? -20.730 -1.644 29.139 1.00 90.62 367 ALA A CA 1
ATOM 2986 C C . ALA A 1 367 ? -21.662 -0.710 29.923 1.00 90.62 367 ALA A C 1
ATOM 2988 O O . ALA A 1 367 ? -22.206 -1.088 30.964 1.00 90.62 367 ALA A O 1
ATOM 2989 N N . PHE A 1 368 ? -21.884 0.501 29.406 1.00 85.94 368 PHE A N 1
ATOM 2990 C CA . PHE A 1 368 ? -22.813 1.442 30.007 1.00 85.94 368 PHE A CA 1
ATOM 2991 C C . PHE A 1 368 ? -24.271 0.980 29.910 1.00 85.94 368 PHE A C 1
ATOM 2993 O O . PHE A 1 368 ? -24.991 1.070 30.903 1.00 85.94 368 PHE A O 1
ATOM 3000 N N . ILE A 1 369 ? -24.713 0.463 28.760 1.00 87.12 369 ILE A N 1
ATOM 3001 C CA . ILE A 1 369 ? -26.079 -0.055 28.575 1.00 87.12 369 ILE A CA 1
ATOM 3002 C C . ILE A 1 369 ? -26.363 -1.176 29.580 1.00 87.12 369 ILE A C 1
ATOM 3004 O O . ILE A 1 369 ? -27.380 -1.129 30.273 1.00 87.12 369 ILE A O 1
ATOM 3008 N N . ILE A 1 370 ? -25.442 -2.134 29.719 1.00 89.75 370 ILE A N 1
ATOM 3009 C CA . ILE A 1 370 ? -25.567 -3.241 30.678 1.00 89.75 370 ILE A CA 1
ATOM 3010 C C . ILE A 1 370 ? -25.599 -2.700 32.106 1.00 89.75 370 ILE A C 1
ATOM 3012 O O . ILE A 1 370 ? -26.472 -3.058 32.894 1.00 89.75 370 ILE A O 1
ATOM 3016 N N . LYS A 1 371 ? -24.688 -1.783 32.448 1.00 87.06 371 LYS A N 1
ATOM 3017 C CA . LYS A 1 371 ? -24.668 -1.156 33.771 1.00 87.06 371 LYS A CA 1
ATOM 3018 C C . LYS A 1 371 ? -25.972 -0.420 34.084 1.00 87.06 371 LYS A C 1
ATOM 3020 O O . LYS A 1 371 ? -26.479 -0.523 35.200 1.00 87.06 371 LYS A O 1
ATOM 3025 N N . ARG A 1 372 ? -26.525 0.308 33.112 1.00 83.75 372 ARG A N 1
ATOM 3026 C CA . ARG A 1 372 ? -27.815 0.991 33.238 1.00 83.75 372 ARG A CA 1
ATOM 3027 C C . ARG A 1 372 ? -28.933 -0.019 33.472 1.00 83.75 372 ARG A C 1
ATOM 3029 O O . ARG A 1 372 ? -29.723 0.182 34.385 1.00 83.75 372 ARG A O 1
ATOM 3036 N N . TYR A 1 373 ? -28.948 -1.122 32.725 1.00 88.69 373 TYR A N 1
ATOM 3037 C CA . TYR A 1 373 ? -29.922 -2.196 32.914 1.00 88.69 373 TYR A CA 1
ATOM 3038 C C . TYR A 1 373 ? -29.851 -2.804 34.321 1.00 88.69 373 TYR A C 1
ATOM 3040 O O . TYR A 1 373 ? -30.883 -2.963 34.970 1.00 88.69 373 TYR A O 1
ATOM 3048 N N . ILE A 1 374 ? -28.641 -3.088 34.822 1.00 87.94 374 ILE A N 1
ATOM 3049 C CA . ILE A 1 374 ? -28.433 -3.585 36.191 1.00 87.94 374 ILE A CA 1
ATOM 3050 C C . ILE A 1 374 ? -28.952 -2.572 37.213 1.00 87.94 374 ILE A C 1
ATOM 3052 O O . ILE A 1 374 ? -29.592 -2.962 38.181 1.00 87.94 374 ILE A O 1
ATOM 3056 N N . SER A 1 375 ? -28.697 -1.278 37.005 1.00 82.88 375 SER A N 1
ATOM 3057 C CA . SER A 1 375 ? -29.158 -0.225 37.914 1.00 82.88 375 SER A CA 1
ATOM 3058 C C . SER A 1 375 ? -30.680 -0.107 37.948 1.00 82.88 375 SER A C 1
ATOM 3060 O O . SER A 1 375 ? -31.236 0.076 39.024 1.00 82.88 375 SER A O 1
ATOM 3062 N N . THR A 1 376 ? -31.349 -0.197 36.796 1.00 85.44 376 THR A N 1
ATOM 3063 C CA . THR A 1 376 ? -32.814 -0.114 36.698 1.00 85.44 376 THR A CA 1
ATOM 3064 C C . THR A 1 376 ? -33.493 -1.349 37.292 1.00 85.44 376 THR A C 1
ATOM 3066 O O . THR A 1 376 ? -34.525 -1.224 37.940 1.00 85.44 376 THR A O 1
ATOM 3069 N N . ASN A 1 377 ? -32.892 -2.530 37.120 1.00 88.00 377 ASN A N 1
ATOM 3070 C CA . ASN A 1 377 ? -33.431 -3.812 37.588 1.00 88.00 377 ASN A CA 1
ATOM 3071 C C . ASN A 1 377 ? -32.703 -4.353 38.832 1.00 88.00 377 ASN A C 1
ATOM 3073 O O . ASN A 1 377 ? -32.698 -5.559 39.086 1.00 88.00 377 ASN A O 1
ATOM 3077 N N . ASN A 1 378 ? -32.079 -3.475 39.620 1.00 86.19 378 ASN A N 1
ATOM 3078 C CA . ASN A 1 378 ? -31.238 -3.847 40.762 1.00 86.19 378 ASN A CA 1
ATOM 3079 C C . ASN A 1 378 ? -31.989 -4.683 41.812 1.00 86.19 378 ASN A C 1
ATOM 3081 O O . ASN A 1 378 ? -31.438 -5.660 42.314 1.00 86.19 378 ASN A O 1
ATOM 3085 N N . LYS A 1 379 ? -33.257 -4.353 42.092 1.00 86.88 379 LYS A N 1
ATOM 3086 C CA . LYS A 1 379 ? -34.119 -5.090 43.027 1.00 86.88 379 LYS A CA 1
ATOM 3087 C C . LYS A 1 379 ? -34.375 -6.517 42.548 1.00 86.88 379 LYS A C 1
ATOM 3089 O O . LYS A 1 379 ? -34.179 -7.452 43.314 1.00 86.88 379 LYS A O 1
ATOM 3094 N N . VAL A 1 380 ? -34.739 -6.691 41.276 1.00 89.88 380 VAL A N 1
ATOM 3095 C CA . VAL A 1 380 ? -35.005 -8.011 40.674 1.00 89.88 380 VAL A CA 1
ATOM 3096 C C . VAL A 1 380 ? -33.746 -8.881 40.704 1.00 89.88 380 VAL A C 1
ATOM 3098 O O . VAL A 1 380 ? -33.785 -10.017 41.171 1.00 89.88 380 VAL A O 1
ATOM 3101 N N . LEU A 1 381 ? -32.601 -8.325 40.296 1.00 89.69 381 LEU A N 1
ATOM 3102 C CA . LEU A 1 381 ? -31.310 -9.020 40.350 1.00 89.69 381 LEU A CA 1
ATOM 3103 C C . LEU A 1 381 ? -30.880 -9.338 41.794 1.00 89.69 381 LEU A C 1
ATOM 3105 O O . LEU A 1 381 ? -30.251 -10.366 42.039 1.00 89.69 381 LEU A O 1
ATOM 3109 N N . GLY A 1 382 ? -31.243 -8.484 42.754 1.00 88.00 382 GLY A N 1
ATOM 3110 C CA . GLY A 1 382 ? -31.050 -8.707 44.186 1.00 88.00 382 GLY A CA 1
ATOM 3111 C C . GLY A 1 382 ? -31.877 -9.872 44.734 1.00 88.00 382 GLY A C 1
ATOM 3112 O O . GLY A 1 382 ? -31.345 -10.661 45.513 1.00 88.00 382 GLY A O 1
ATOM 3113 N N . ILE A 1 383 ? -33.134 -10.022 44.293 1.00 90.25 383 ILE A N 1
ATOM 3114 C CA . ILE A 1 383 ? -34.000 -11.162 44.647 1.00 90.25 383 ILE A CA 1
ATOM 3115 C C . ILE A 1 383 ? -33.397 -12.463 44.111 1.00 90.25 383 ILE A C 1
ATOM 3117 O O . ILE A 1 383 ? -33.221 -13.402 44.880 1.00 90.25 383 ILE A O 1
ATOM 3121 N N . LEU A 1 384 ? -32.988 -12.496 42.837 1.00 90.62 384 LEU A N 1
ATOM 3122 C CA . LEU A 1 384 ? -32.324 -13.666 42.243 1.00 90.62 384 LEU A CA 1
ATOM 3123 C C . LEU A 1 384 ? -31.052 -14.038 43.020 1.00 90.62 384 LEU A C 1
ATOM 3125 O O . LEU A 1 384 ? -30.834 -15.194 43.376 1.00 90.62 384 LEU A O 1
ATOM 3129 N N . ARG A 1 385 ? -30.229 -13.048 43.378 1.00 89.88 385 ARG A N 1
ATOM 3130 C CA . ARG A 1 385 ? -29.049 -13.284 44.218 1.00 89.88 385 ARG A CA 1
ATOM 3131 C C . ARG A 1 385 ? -29.394 -13.826 45.608 1.00 89.88 385 ARG A C 1
ATOM 3133 O O . ARG A 1 385 ? -28.645 -14.652 46.120 1.00 89.88 385 ARG A O 1
ATOM 3140 N N . ALA A 1 386 ? -30.480 -13.361 46.225 1.00 90.06 386 ALA A N 1
ATOM 3141 C CA . ALA A 1 386 ? -30.939 -13.842 47.529 1.00 90.06 386 ALA A CA 1
ATOM 3142 C C . ALA A 1 386 ? -31.520 -15.265 47.462 1.00 90.06 386 ALA A C 1
ATOM 3144 O O . ALA A 1 386 ? -31.393 -16.015 48.423 1.00 90.06 386 ALA A O 1
ATOM 3145 N N . GLN A 1 387 ? -32.092 -15.648 46.318 1.00 92.38 387 GLN A N 1
ATOM 3146 C CA . GLN A 1 387 ? -32.583 -17.000 46.031 1.00 92.38 387 GLN A CA 1
ATOM 3147 C C . GLN A 1 387 ? -31.465 -18.019 45.753 1.00 92.38 387 GLN A C 1
ATOM 3149 O O . GLN A 1 387 ? -31.751 -19.199 45.587 1.00 92.38 387 GLN A O 1
ATOM 3154 N N . GLY A 1 388 ? -30.199 -17.588 45.715 1.00 90.88 388 GLY A N 1
ATOM 3155 C CA . GLY A 1 388 ? -29.044 -18.474 45.556 1.00 90.88 388 GLY A CA 1
ATOM 3156 C C . GLY A 1 388 ? -28.456 -18.532 44.146 1.00 90.88 388 GLY A C 1
ATOM 3157 O O . GLY A 1 388 ? -27.449 -19.212 43.963 1.00 90.88 388 GLY A O 1
ATOM 3158 N N . TYR A 1 389 ? -28.994 -17.785 43.173 1.00 93.25 389 TYR A N 1
ATOM 3159 C CA . TYR A 1 389 ? -28.404 -17.729 41.833 1.00 93.25 389 TYR A CA 1
ATOM 3160 C C . TYR A 1 389 ? -26.973 -17.169 41.873 1.00 93.25 389 TYR A C 1
ATOM 3162 O O . TYR A 1 389 ? -26.660 -16.162 42.528 1.00 93.25 389 TYR A O 1
ATOM 3170 N N . SER A 1 390 ? -26.081 -17.822 41.140 1.00 91.81 390 SER A N 1
ATOM 3171 C CA . SER A 1 390 ? -24.689 -17.426 40.977 1.00 91.81 390 SER A CA 1
ATOM 3172 C C . SER A 1 390 ? -24.549 -16.235 40.022 1.00 91.81 390 SER A C 1
ATOM 3174 O O . SER A 1 390 ? -25.385 -15.971 39.157 1.00 91.81 390 SER A O 1
ATOM 3176 N N . LEU A 1 391 ? -23.436 -15.503 40.135 1.00 89.50 391 LEU A N 1
ATOM 3177 C CA . LEU A 1 391 ? -23.127 -14.420 39.192 1.00 89.50 391 LEU A CA 1
ATOM 3178 C C . LEU A 1 391 ? -22.916 -14.933 37.765 1.00 89.50 391 LEU A C 1
ATOM 3180 O O . LEU A 1 391 ? -23.180 -14.195 36.821 1.00 89.50 391 LEU A O 1
ATOM 3184 N N . PHE A 1 392 ? -22.456 -16.178 37.616 1.00 92.94 392 PHE A N 1
ATOM 3185 C CA . PHE A 1 392 ? -22.284 -16.816 36.315 1.00 92.94 392 PHE A CA 1
ATOM 3186 C C . PHE A 1 392 ? -23.629 -17.096 35.645 1.00 92.94 392 PHE A C 1
ATOM 3188 O O . PHE A 1 392 ? -23.773 -16.790 34.465 1.00 92.94 392 PHE A O 1
ATOM 3195 N N . GLU A 1 393 ? -24.621 -17.611 36.374 1.00 93.19 393 GLU A N 1
ATOM 3196 C CA . GLU A 1 393 ? -25.972 -17.846 35.837 1.00 93.19 393 GLU A CA 1
ATOM 3197 C C . GLU A 1 393 ? -26.635 -16.530 35.432 1.00 93.19 393 GLU A C 1
ATOM 3199 O O . GLU A 1 393 ? -27.143 -16.404 34.316 1.00 93.19 393 GLU A O 1
ATOM 3204 N N . ILE A 1 394 ? -26.535 -15.509 36.292 1.00 91.88 394 ILE A N 1
ATOM 3205 C CA . ILE A 1 394 ? -27.042 -14.173 35.972 1.00 91.88 394 ILE A CA 1
ATOM 3206 C C . ILE A 1 394 ? -26.332 -13.640 34.725 1.00 91.88 394 ILE A C 1
ATOM 3208 O O . ILE A 1 394 ? -27.007 -13.235 33.788 1.00 91.88 394 ILE A O 1
ATOM 3212 N N . ALA A 1 395 ? -25.000 -13.685 34.650 1.00 92.75 395 ALA A N 1
ATOM 3213 C CA . ALA A 1 395 ? -24.267 -13.201 33.481 1.00 92.75 395 ALA A CA 1
ATOM 3214 C C . ALA A 1 395 ? -24.597 -13.959 32.189 1.00 92.75 395 ALA A C 1
ATOM 3216 O O . ALA A 1 395 ? -24.728 -13.338 31.135 1.00 92.75 395 ALA A O 1
ATOM 3217 N N . SER A 1 396 ? -24.815 -15.270 32.281 1.00 94.00 396 SER A N 1
ATOM 3218 C CA . SER A 1 396 ? -25.182 -16.107 31.137 1.00 94.00 396 SER A CA 1
ATOM 3219 C C . SER A 1 396 ? -26.537 -15.702 30.548 1.00 94.00 396 SER A C 1
ATOM 3221 O O . SER A 1 396 ? -26.684 -15.671 29.329 1.00 94.00 396 SER A O 1
ATOM 3223 N N . SER A 1 397 ? -27.500 -15.281 31.380 1.00 91.75 397 SER A N 1
ATOM 3224 C CA . SER A 1 397 ? -28.796 -14.774 30.892 1.00 91.75 397 SER A CA 1
ATOM 3225 C C . SER A 1 397 ? -28.663 -13.513 30.016 1.00 91.75 397 SER A C 1
ATOM 3227 O O . SER A 1 397 ? -29.440 -13.314 29.078 1.00 91.75 397 SER A O 1
ATOM 3229 N N . PHE A 1 398 ? -27.624 -12.700 30.250 1.00 91.12 398 PHE A N 1
ATOM 3230 C CA . PHE A 1 398 ? -27.332 -11.492 29.472 1.00 91.12 398 PHE A CA 1
ATOM 3231 C C . PHE A 1 398 ? -26.574 -11.772 28.168 1.00 91.12 398 PHE A C 1
ATOM 3233 O O . PHE A 1 398 ? -26.495 -10.882 27.320 1.00 91.12 398 PHE A O 1
ATOM 3240 N N . LEU A 1 399 ? -26.051 -12.987 27.956 1.00 93.38 399 LEU A N 1
ATOM 3241 C CA . LEU A 1 399 ? -25.379 -13.346 26.699 1.00 93.38 399 LEU A CA 1
ATOM 3242 C C . LEU A 1 399 ? -26.317 -13.279 25.495 1.00 93.38 399 LEU A C 1
ATOM 3244 O O . LEU A 1 399 ? -25.853 -13.007 24.392 1.00 93.38 399 LEU A O 1
ATOM 3248 N N . SER A 1 400 ? -27.625 -13.445 25.708 1.00 91.44 400 SER A N 1
ATOM 3249 C CA . SER A 1 400 ? -28.653 -13.230 24.683 1.00 91.44 400 SER A CA 1
ATOM 3250 C C . SER A 1 400 ? -28.536 -11.844 24.032 1.00 91.44 400 SER A C 1
ATOM 3252 O O . SER A 1 400 ? -28.590 -11.726 22.810 1.00 91.44 400 SER A O 1
ATOM 3254 N N . ILE A 1 401 ? -28.264 -10.803 24.825 1.00 89.38 401 ILE A N 1
ATOM 3255 C CA . ILE A 1 401 ? -28.051 -9.432 24.342 1.00 89.38 401 ILE A CA 1
ATOM 3256 C C . ILE A 1 401 ? -26.781 -9.364 23.487 1.00 89.38 401 ILE A C 1
ATOM 3258 O O . ILE A 1 401 ? -26.797 -8.794 22.396 1.00 89.38 401 ILE A O 1
ATOM 3262 N N . GLY A 1 402 ? -25.687 -9.969 23.960 1.00 89.75 402 GLY A N 1
ATOM 3263 C CA . GLY A 1 402 ? -24.425 -10.021 23.221 1.00 89.75 402 GLY A CA 1
ATOM 3264 C C . GLY A 1 402 ? -24.547 -10.771 21.894 1.00 89.75 402 GLY A C 1
ATOM 3265 O O . GLY A 1 402 ? -24.025 -10.311 20.881 1.00 89.75 402 GLY A O 1
ATOM 3266 N N . PHE A 1 403 ? -25.295 -11.876 21.883 1.00 93.56 403 PHE A N 1
ATOM 3267 C CA . PHE A 1 403 ? -25.583 -12.661 20.688 1.00 93.56 403 PHE A CA 1
ATOM 3268 C C . PHE A 1 403 ? -26.381 -11.859 19.662 1.00 93.56 403 PHE A C 1
ATOM 3270 O O . PHE A 1 403 ? -25.982 -11.806 18.505 1.00 93.56 403 PHE A O 1
ATOM 3277 N N . ILE A 1 404 ? -27.457 -11.180 20.074 1.00 92.81 404 ILE A N 1
ATOM 3278 C CA . ILE A 1 404 ? -28.274 -10.361 19.164 1.00 92.81 404 ILE A CA 1
ATOM 3279 C C . ILE A 1 404 ? -27.429 -9.248 18.533 1.00 92.81 404 ILE A C 1
ATOM 3281 O O . ILE A 1 404 ? -27.494 -9.041 17.322 1.00 92.81 404 ILE A O 1
ATOM 3285 N N . ILE A 1 405 ? -26.604 -8.560 19.331 1.00 91.06 405 ILE A N 1
ATOM 3286 C CA . ILE A 1 405 ? -25.727 -7.489 18.838 1.00 91.06 405 ILE A CA 1
ATOM 3287 C C . ILE A 1 405 ? -24.692 -8.042 17.855 1.00 91.06 405 ILE A C 1
ATOM 3289 O O . ILE A 1 405 ? -24.506 -7.468 16.785 1.00 91.06 405 ILE A O 1
ATOM 3293 N N . ALA A 1 406 ? -24.030 -9.149 18.191 1.00 92.69 406 ALA A N 1
ATOM 3294 C CA . ALA A 1 406 ? -23.016 -9.745 17.328 1.00 92.69 406 ALA A CA 1
ATOM 3295 C C . ALA A 1 406 ? -23.621 -10.319 16.041 1.00 92.69 406 ALA A C 1
ATOM 3297 O O . ALA A 1 406 ? -23.069 -10.119 14.964 1.00 92.69 406 ALA A O 1
ATOM 3298 N N . PHE A 1 407 ? -24.776 -10.978 16.131 1.00 94.06 407 PHE A N 1
ATOM 3299 C CA . PHE A 1 407 ? -25.436 -11.589 14.985 1.00 94.06 407 PHE A CA 1
ATOM 3300 C C . PHE A 1 407 ? -26.009 -10.537 14.035 1.00 94.06 407 PHE A C 1
ATOM 3302 O O . PHE A 1 407 ? -25.637 -10.509 12.864 1.00 94.06 407 PHE A O 1
ATOM 3309 N N . LEU A 1 408 ? -26.870 -9.636 14.525 1.00 95.19 408 LEU A N 1
ATOM 3310 C CA . LEU A 1 408 ? -27.482 -8.603 13.683 1.00 95.19 408 LEU A CA 1
ATOM 3311 C C . LEU A 1 408 ? -26.461 -7.545 13.269 1.00 95.19 408 LEU A C 1
ATOM 3313 O O . LEU A 1 408 ? -26.361 -7.213 12.091 1.00 95.19 408 LEU A O 1
ATOM 3317 N N . GLY A 1 409 ? -25.679 -7.035 14.221 1.00 92.25 409 GLY A N 1
ATOM 3318 C CA . GLY A 1 409 ? -24.679 -6.002 13.965 1.00 92.25 409 GLY A CA 1
ATOM 3319 C C . GLY A 1 409 ? -23.523 -6.508 13.108 1.00 92.25 409 GLY A C 1
ATOM 3320 O O . GLY A 1 409 ? -23.113 -5.815 12.181 1.00 92.25 409 GLY A O 1
ATOM 3321 N N . GLY A 1 410 ? -23.034 -7.724 13.362 1.00 92.75 410 GLY A N 1
ATOM 3322 C CA . GLY A 1 410 ? -21.987 -8.346 12.552 1.00 92.75 410 GLY A CA 1
ATOM 3323 C C . GLY A 1 410 ? -22.470 -8.684 11.142 1.00 92.75 410 GLY A C 1
ATOM 3324 O O . GLY A 1 410 ? -21.785 -8.349 10.181 1.00 92.75 410 GLY A O 1
ATOM 3325 N N . SER A 1 411 ? -23.684 -9.231 10.989 1.00 93.81 411 SER A N 1
ATOM 3326 C CA . SER A 1 411 ? -24.244 -9.526 9.660 1.00 93.81 411 SER A CA 1
ATOM 3327 C C . SER A 1 411 ? -24.467 -8.255 8.843 1.00 93.81 411 SER A C 1
ATOM 3329 O O . SER A 1 411 ? -24.010 -8.162 7.705 1.00 93.81 411 SER A O 1
ATOM 3331 N N . LEU A 1 412 ? -25.123 -7.245 9.427 1.00 95.38 412 LEU A N 1
ATOM 3332 C CA . LEU A 1 412 ? -25.359 -5.966 8.754 1.00 95.38 412 LEU A CA 1
ATOM 3333 C C . LEU A 1 412 ? -24.049 -5.227 8.470 1.00 95.38 412 LEU A C 1
ATOM 3335 O O . LEU A 1 412 ? -23.884 -4.680 7.383 1.00 95.38 412 LEU A O 1
ATOM 3339 N N . GLY A 1 413 ? -23.105 -5.240 9.412 1.00 93.38 413 GLY A N 1
ATOM 3340 C CA . GLY A 1 413 ? -21.792 -4.623 9.254 1.00 93.38 413 GLY A CA 1
ATOM 3341 C C . GLY A 1 413 ? -20.970 -5.282 8.150 1.00 93.38 413 GLY A C 1
ATOM 3342 O O . GLY A 1 413 ? -20.388 -4.583 7.321 1.00 93.38 413 GLY A O 1
ATOM 3343 N N . PHE A 1 414 ? -20.971 -6.616 8.081 1.00 93.44 414 PHE A N 1
ATOM 3344 C CA . PHE A 1 414 ? -20.299 -7.345 7.011 1.00 93.44 414 PHE A CA 1
ATOM 3345 C C . PHE A 1 414 ? -20.940 -7.061 5.655 1.00 93.44 414 PHE A C 1
ATOM 3347 O O . PHE A 1 414 ? -20.220 -6.771 4.706 1.00 93.44 414 PHE A O 1
ATOM 3354 N N . LEU A 1 415 ? -22.273 -7.093 5.553 1.00 93.00 415 LEU A N 1
ATOM 3355 C CA . LEU A 1 415 ? -22.976 -6.772 4.308 1.00 93.00 415 LEU A CA 1
ATOM 3356 C C . LEU A 1 415 ? -22.680 -5.336 3.861 1.00 93.00 415 LEU A C 1
ATOM 3358 O O . LEU A 1 415 ? -22.314 -5.114 2.709 1.00 93.00 415 LEU A O 1
ATOM 3362 N N . ALA A 1 416 ? -22.756 -4.370 4.778 1.00 92.94 416 ALA A N 1
ATOM 3363 C CA . ALA A 1 416 ? -22.421 -2.979 4.495 1.00 92.94 416 ALA A CA 1
ATOM 3364 C C . ALA A 1 416 ? -20.962 -2.823 4.033 1.00 92.94 416 ALA A C 1
ATOM 3366 O O . ALA A 1 416 ? -20.704 -2.121 3.058 1.00 92.94 416 ALA A O 1
ATOM 3367 N N . GLY A 1 417 ? -20.012 -3.512 4.672 1.00 91.38 417 GLY A N 1
ATOM 3368 C CA . GLY A 1 417 ? -18.609 -3.530 4.251 1.00 91.38 417 GLY A CA 1
ATOM 3369 C C . GLY A 1 417 ? -18.403 -4.211 2.894 1.00 91.38 417 GLY A C 1
ATOM 3370 O O . GLY A 1 417 ? -17.663 -3.706 2.049 1.00 91.38 417 GLY A O 1
ATOM 3371 N N . PHE A 1 418 ? -19.102 -5.319 2.648 1.00 90.25 418 PHE A N 1
ATOM 3372 C CA . PHE A 1 418 ? -19.053 -6.067 1.396 1.00 90.25 418 PHE A CA 1
ATOM 3373 C C . PHE A 1 418 ? -19.572 -5.244 0.216 1.00 90.25 418 PHE A C 1
ATOM 3375 O O . PHE A 1 418 ? -18.953 -5.263 -0.842 1.00 90.25 418 PHE A O 1
ATOM 3382 N N . PHE A 1 419 ? -20.657 -4.486 0.382 1.00 90.44 419 PHE A N 1
ATOM 3383 C CA . PHE A 1 419 ? -21.137 -3.575 -0.660 1.00 90.44 419 PHE A CA 1
ATOM 3384 C C . PHE A 1 419 ? -20.297 -2.295 -0.739 1.00 90.44 419 PHE A C 1
ATOM 3386 O O . PHE A 1 419 ? -19.996 -1.821 -1.832 1.00 90.44 419 PHE A O 1
ATOM 3393 N N . GLY A 1 420 ? -19.848 -1.768 0.403 1.00 89.25 420 GLY A N 1
ATOM 3394 C CA . GLY A 1 420 ? -19.018 -0.564 0.487 1.00 89.25 420 GLY A CA 1
ATOM 3395 C C . GLY A 1 420 ? -17.636 -0.712 -0.157 1.00 89.25 420 GLY A C 1
ATOM 3396 O O . GLY A 1 420 ? -17.082 0.273 -0.647 1.00 89.25 420 GLY A O 1
ATOM 3397 N N . LYS A 1 421 ? -17.089 -1.935 -0.239 1.00 86.62 421 LYS A N 1
ATOM 3398 C CA . LYS A 1 421 ? -15.803 -2.181 -0.914 1.00 86.62 421 LYS A CA 1
ATOM 3399 C C . LYS A 1 421 ? -15.866 -1.949 -2.428 1.00 86.62 421 LYS A C 1
ATOM 3401 O O . LYS A 1 421 ? -14.841 -1.626 -3.016 1.00 86.62 421 LYS A O 1
ATOM 3406 N N . ILE A 1 422 ? -17.039 -2.081 -3.057 1.00 87.50 422 ILE A N 1
ATOM 3407 C CA . ILE A 1 422 ? -17.213 -1.954 -4.514 1.00 87.50 422 ILE A CA 1
ATOM 3408 C C . ILE A 1 422 ? -16.858 -0.538 -5.007 1.00 87.50 422 ILE A C 1
ATOM 3410 O O . ILE A 1 422 ? -15.941 -0.415 -5.821 1.00 87.50 422 ILE A O 1
ATOM 3414 N N . PRO A 1 423 ? -17.500 0.550 -4.528 1.00 86.75 423 PRO A N 1
ATOM 3415 C CA . PRO A 1 423 ? -17.144 1.900 -4.962 1.00 86.75 423 PRO A CA 1
ATOM 3416 C C . PRO A 1 423 ? -15.714 2.281 -4.564 1.00 86.75 423 PRO A C 1
ATOM 3418 O O . PRO A 1 423 ? -15.029 2.952 -5.333 1.00 86.75 423 PRO A O 1
ATOM 3421 N N . LEU A 1 424 ? -15.236 1.821 -3.401 1.00 82.50 424 LEU A N 1
ATOM 3422 C CA . LEU A 1 424 ? -13.863 2.068 -2.962 1.00 82.50 424 LEU A CA 1
ATOM 3423 C C . LEU A 1 424 ? -12.850 1.428 -3.918 1.00 82.50 424 LEU A C 1
ATOM 3425 O O . LEU A 1 424 ? -11.903 2.085 -4.344 1.00 82.50 424 LEU A O 1
ATOM 3429 N N . TYR A 1 425 ? -13.072 0.173 -4.307 1.00 81.62 425 TYR A N 1
ATOM 3430 C CA . TYR A 1 425 ? -12.240 -0.500 -5.294 1.00 81.62 425 TYR A CA 1
ATOM 3431 C C . TYR A 1 425 ? -12.318 0.177 -6.660 1.00 81.62 425 TYR A C 1
ATOM 3433 O O . TYR A 1 425 ? -11.287 0.380 -7.287 1.00 81.62 425 TYR A O 1
ATOM 3441 N N . ASN A 1 426 ? -13.501 0.580 -7.123 1.00 80.56 426 ASN A N 1
ATOM 3442 C CA . ASN A 1 426 ? -13.641 1.271 -8.409 1.00 80.56 426 ASN A CA 1
ATOM 3443 C C . ASN A 1 426 ? -12.892 2.613 -8.445 1.00 80.56 426 ASN A C 1
ATOM 3445 O O . ASN A 1 426 ? -12.474 3.052 -9.512 1.00 80.56 426 ASN A O 1
ATOM 3449 N N . LEU A 1 427 ? -12.707 3.271 -7.297 1.00 78.88 427 LEU A N 1
ATOM 3450 C CA . LEU A 1 427 ? -11.849 4.453 -7.186 1.00 78.88 427 LEU A CA 1
ATOM 3451 C C . LEU A 1 427 ? -10.363 4.077 -7.176 1.00 78.88 427 LEU A C 1
ATOM 3453 O O . LEU A 1 427 ? -9.562 4.726 -7.845 1.00 78.88 427 LEU A O 1
ATOM 3457 N N . ILE A 1 428 ? -10.004 3.037 -6.422 1.00 76.25 428 ILE A N 1
ATOM 3458 C CA . ILE A 1 428 ? -8.626 2.571 -6.242 1.00 76.25 428 ILE A CA 1
ATOM 3459 C C . ILE A 1 428 ? -8.095 1.967 -7.544 1.00 76.25 428 ILE A C 1
ATOM 3461 O O . ILE A 1 428 ? -7.113 2.473 -8.058 1.00 76.25 428 ILE A O 1
ATOM 3465 N N . SER A 1 429 ? -8.766 0.984 -8.142 1.00 74.88 429 SER A N 1
ATOM 3466 C CA . SER A 1 429 ? -8.383 0.307 -9.399 1.00 74.88 429 SER A CA 1
ATOM 3467 C C . SER A 1 429 ? -8.038 1.243 -10.562 1.00 74.88 429 SER A C 1
ATOM 3469 O O . SER A 1 429 ? -7.303 0.857 -11.456 1.00 74.88 429 SER A O 1
ATOM 3471 N N . GLN A 1 430 ? -8.460 2.509 -10.544 1.00 72.62 430 GLN A N 1
ATOM 3472 C CA . GLN A 1 430 ? -7.999 3.499 -11.524 1.00 72.62 430 GLN A CA 1
ATOM 3473 C C . GLN A 1 430 ? -6.502 3.832 -11.433 1.00 72.62 430 GLN A C 1
ATOM 3475 O O . GLN A 1 430 ? -5.997 4.535 -12.309 1.00 72.62 430 GLN A O 1
ATOM 3480 N N . PHE A 1 431 ? -5.830 3.438 -10.356 1.00 75.00 431 PHE A N 1
ATOM 3481 C CA . PHE A 1 431 ? -4.421 3.707 -10.074 1.00 75.00 431 PHE A CA 1
ATOM 3482 C C . PHE A 1 431 ? -3.541 2.444 -10.122 1.00 75.00 431 PHE A C 1
ATOM 3484 O O . PHE A 1 431 ? -2.334 2.576 -9.930 1.00 75.00 431 PHE A O 1
ATOM 3491 N N . TRP A 1 432 ? -4.128 1.260 -10.340 1.00 75.75 432 TRP A N 1
ATOM 3492 C CA . TRP A 1 432 ? -3.420 -0.021 -10.410 1.00 75.75 432 TRP A CA 1
ATOM 3493 C C . TRP A 1 432 ? -3.883 -0.849 -11.612 1.00 75.75 432 TRP A C 1
ATOM 3495 O O . TRP A 1 432 ? -5.017 -0.747 -12.065 1.00 75.75 432 TRP A O 1
ATOM 3505 N N . GLU A 1 433 ? -3.009 -1.730 -12.090 1.00 72.06 433 GLU A N 1
ATOM 3506 C CA . GLU A 1 433 ? -3.161 -2.383 -13.397 1.00 72.06 433 GLU A CA 1
ATOM 3507 C C . GLU A 1 433 ? -3.603 -3.850 -13.302 1.00 72.06 433 GLU A C 1
ATOM 3509 O O . GLU A 1 433 ? -3.633 -4.548 -14.314 1.00 72.06 433 GLU A O 1
ATOM 3514 N N . PHE A 1 434 ? -3.946 -4.329 -12.103 1.00 69.12 434 PHE A N 1
ATOM 3515 C CA . PHE A 1 434 ? -4.340 -5.716 -11.868 1.00 69.12 434 PHE A CA 1
ATOM 3516 C C . PHE A 1 434 ? -5.847 -5.864 -11.644 1.00 69.12 434 PHE A C 1
ATOM 3518 O O . PHE A 1 434 ? -6.473 -5.071 -10.943 1.00 69.12 434 PHE A O 1
ATOM 3525 N N . ASP A 1 435 ? -6.416 -6.929 -12.208 1.00 65.56 435 ASP A N 1
ATOM 3526 C CA . ASP A 1 435 ? -7.796 -7.330 -11.951 1.00 65.56 435 ASP A CA 1
ATOM 3527 C C . ASP A 1 435 ? -7.887 -8.093 -10.631 1.00 65.56 435 ASP A C 1
ATOM 3529 O O . ASP A 1 435 ? -7.412 -9.225 -10.516 1.00 65.56 435 ASP A O 1
ATOM 3533 N N . ILE A 1 436 ? -8.548 -7.506 -9.638 1.00 65.25 436 ILE A N 1
ATOM 3534 C CA . ILE A 1 436 ? -8.997 -8.247 -8.462 1.00 65.25 436 ILE A CA 1
ATOM 3535 C C . ILE A 1 436 ? -10.443 -8.668 -8.681 1.00 65.25 436 ILE A C 1
ATOM 3537 O O . ILE A 1 436 ? -11.300 -7.852 -9.025 1.00 65.25 436 ILE A O 1
ATOM 3541 N N . ASN A 1 437 ? -10.747 -9.934 -8.399 1.00 67.69 437 ASN A N 1
ATOM 3542 C CA . ASN A 1 437 ? -12.129 -10.377 -8.311 1.00 67.69 437 ASN A CA 1
ATOM 3543 C C . ASN A 1 437 ? -12.783 -9.813 -7.035 1.00 67.69 437 ASN A C 1
ATOM 3545 O O . ASN A 1 437 ? -12.666 -10.371 -5.943 1.00 67.69 437 ASN A O 1
ATOM 3549 N N . ILE A 1 438 ? -13.459 -8.675 -7.180 1.00 69.38 438 ILE A N 1
ATOM 3550 C CA . ILE A 1 438 ? -14.096 -7.947 -6.076 1.00 69.38 438 ILE A CA 1
ATOM 3551 C C . ILE A 1 438 ? -15.403 -8.560 -5.585 1.00 69.38 438 ILE A C 1
ATOM 3553 O O . ILE A 1 438 ? -15.846 -8.242 -4.479 1.00 69.38 438 ILE A O 1
ATOM 3557 N N . TYR A 1 439 ? -16.013 -9.446 -6.369 1.00 73.94 439 TYR A N 1
ATOM 3558 C CA . TYR A 1 439 ? -17.323 -10.019 -6.059 1.00 73.94 439 TYR A CA 1
ATOM 3559 C C . TYR A 1 439 ? -17.239 -11.301 -5.235 1.00 73.94 439 TYR A C 1
ATOM 3561 O O . TYR A 1 439 ? -18.266 -11.804 -4.785 1.00 73.94 439 TYR A O 1
ATOM 3569 N N . ASN A 1 440 ? -16.030 -11.798 -4.966 1.00 84.06 440 ASN A N 1
ATOM 3570 C CA . ASN A 1 440 ? -15.865 -12.979 -4.137 1.00 84.06 440 ASN A CA 1
ATOM 3571 C C . ASN A 1 440 ? -16.286 -12.684 -2.693 1.00 84.06 440 ASN A C 1
ATOM 3573 O O . ASN A 1 440 ? -15.742 -11.807 -2.010 1.00 84.06 440 ASN A O 1
ATOM 3577 N N . PHE A 1 441 ? -17.301 -13.425 -2.256 1.00 85.81 441 PHE A N 1
ATOM 3578 C CA . PHE A 1 441 ? -17.692 -13.543 -0.863 1.00 85.81 441 PHE A CA 1
ATOM 3579 C C . PHE A 1 441 ? -16.743 -14.525 -0.178 1.00 85.81 441 PHE A C 1
ATOM 3581 O O . PHE A 1 441 ? -16.513 -15.619 -0.688 1.00 85.81 441 PHE A O 1
ATOM 3588 N N . GLU A 1 442 ? -16.193 -14.132 0.968 1.00 88.62 442 GLU A N 1
ATOM 3589 C CA . GLU A 1 442 ? -15.297 -14.972 1.756 1.00 88.62 442 GLU A CA 1
ATOM 3590 C C . GLU A 1 442 ? -16.035 -15.455 3.019 1.00 88.62 442 GLU A C 1
ATOM 3592 O O . GLU A 1 442 ? -16.173 -14.688 3.979 1.00 88.62 442 GLU A O 1
ATOM 3597 N N . PRO A 1 443 ? -16.517 -16.715 3.053 1.00 90.88 443 PRO A N 1
ATOM 3598 C CA . PRO A 1 443 ? -17.325 -17.220 4.165 1.00 90.88 443 PRO A CA 1
ATOM 3599 C C . PRO A 1 443 ? -16.586 -17.218 5.503 1.00 90.88 443 PRO A C 1
ATOM 3601 O O . PRO A 1 443 ? -17.188 -16.989 6.548 1.00 90.88 443 PRO A O 1
ATOM 3604 N N . ILE A 1 444 ? -15.272 -17.440 5.473 1.00 94.44 444 ILE A N 1
ATOM 3605 C CA . ILE A 1 444 ? -14.425 -17.483 6.668 1.00 94.44 444 ILE A CA 1
ATOM 3606 C C . ILE A 1 444 ? -14.411 -16.110 7.352 1.00 94.44 444 ILE A C 1
ATOM 3608 O O . ILE A 1 444 ? -14.666 -16.014 8.553 1.00 94.44 444 ILE A O 1
ATOM 3612 N N . SER A 1 445 ? -14.211 -15.038 6.581 1.00 91.38 445 SER A N 1
ATOM 3613 C CA . SER A 1 445 ? -14.271 -13.661 7.081 1.00 91.38 445 SER A CA 1
ATOM 3614 C C . SER A 1 445 ? -15.658 -13.294 7.616 1.00 91.38 445 SER A C 1
ATOM 3616 O O . SER A 1 445 ? -15.758 -12.635 8.652 1.00 91.38 445 SER A O 1
ATOM 3618 N N . PHE A 1 446 ? -16.732 -13.765 6.970 1.00 93.62 446 PHE A N 1
ATOM 3619 C CA . PHE A 1 446 ? -18.094 -13.579 7.478 1.00 93.62 446 PHE A CA 1
ATOM 3620 C C . PHE A 1 446 ? -18.287 -14.248 8.845 1.00 93.62 446 PHE A C 1
ATOM 3622 O O . PHE A 1 446 ? -18.735 -13.599 9.787 1.00 93.62 446 PHE A O 1
ATOM 3629 N N . ILE A 1 447 ? -17.870 -15.505 9.001 1.00 94.94 447 ILE A N 1
ATOM 3630 C CA . ILE A 1 447 ? -17.979 -16.230 10.273 1.00 94.94 447 ILE A CA 1
ATOM 3631 C C . ILE A 1 447 ? -17.175 -15.527 11.375 1.00 94.94 447 ILE A C 1
ATOM 3633 O O . ILE A 1 447 ? -17.693 -15.301 12.472 1.00 94.94 447 ILE A O 1
ATOM 3637 N N . PHE A 1 448 ? -15.938 -15.108 11.091 1.00 93.94 448 PHE A N 1
ATOM 3638 C CA . PHE A 1 448 ? -15.129 -14.375 12.069 1.00 93.94 448 PHE A CA 1
ATOM 3639 C C . PHE A 1 448 ? -15.732 -13.022 12.458 1.00 93.94 448 PHE A C 1
ATOM 3641 O O . PHE A 1 448 ? -15.623 -12.632 13.624 1.00 93.94 448 PHE A O 1
ATOM 3648 N N . SER A 1 449 ? -16.419 -12.342 11.534 1.00 91.38 449 SER A N 1
ATOM 3649 C CA . SER A 1 449 ? -17.128 -11.089 11.825 1.00 91.38 449 SER A CA 1
ATOM 3650 C C . SER A 1 449 ? -18.269 -11.251 12.836 1.00 91.38 449 SER A C 1
ATOM 3652 O O . SER A 1 449 ? -18.631 -10.282 13.498 1.00 91.38 449 SER A O 1
ATOM 3654 N N . LEU A 1 450 ? -18.795 -12.469 13.007 1.00 94.44 450 LEU A N 1
ATOM 3655 C CA . LEU A 1 450 ? -19.825 -12.791 13.997 1.00 94.44 450 LEU A CA 1
ATOM 3656 C C . LEU A 1 450 ? -19.208 -13.299 15.307 1.00 94.44 450 LEU A C 1
ATOM 3658 O O . LEU A 1 450 ? -19.558 -12.829 16.391 1.00 94.44 450 LEU A O 1
ATOM 3662 N N . ILE A 1 451 ? -18.265 -14.243 15.213 1.00 95.38 451 ILE A N 1
ATOM 3663 C CA . ILE A 1 451 ? -17.704 -14.941 16.378 1.00 95.38 451 ILE A CA 1
ATOM 3664 C C . ILE A 1 451 ? -16.834 -14.012 17.231 1.00 95.38 451 ILE A C 1
ATOM 3666 O O . ILE A 1 451 ? -16.970 -14.005 18.456 1.00 95.38 451 ILE A O 1
ATOM 3670 N N . ILE A 1 452 ? -15.948 -13.218 16.618 1.00 94.12 452 ILE A N 1
ATOM 3671 C CA . ILE A 1 452 ? -14.994 -12.391 17.374 1.00 94.12 452 ILE A CA 1
ATOM 3672 C C . ILE A 1 452 ? -15.729 -11.333 18.216 1.00 94.12 452 ILE A C 1
ATOM 3674 O O . ILE A 1 452 ? -15.496 -11.291 19.429 1.00 94.12 452 ILE A O 1
ATOM 3678 N N . PRO A 1 453 ? -16.652 -10.518 17.658 1.00 92.81 453 PRO A N 1
ATOM 3679 C CA . PRO A 1 453 ? -17.406 -9.563 18.464 1.00 92.81 453 PRO A CA 1
ATOM 3680 C C . PRO A 1 453 ? -18.250 -10.243 19.539 1.00 92.81 453 PRO A C 1
ATOM 3682 O O . PRO A 1 453 ? -18.308 -9.737 20.657 1.00 92.81 453 PRO A O 1
ATOM 3685 N N . PHE A 1 454 ? -18.850 -11.405 19.250 1.00 95.31 454 PHE A N 1
ATOM 3686 C CA . PHE A 1 454 ? -19.609 -12.158 20.246 1.00 95.31 454 PHE A CA 1
ATOM 3687 C C . PHE A 1 454 ? -18.748 -12.530 21.457 1.00 95.31 454 PHE A C 1
ATOM 3689 O O . PHE A 1 454 ? -19.154 -12.268 22.590 1.00 95.31 454 PHE A O 1
ATOM 3696 N N . PHE A 1 455 ? -17.546 -13.072 21.244 1.00 95.88 455 PHE A N 1
ATOM 3697 C CA . PHE A 1 455 ? -16.633 -13.412 22.338 1.00 95.88 455 PHE A CA 1
ATOM 3698 C C . PHE A 1 455 ? -16.216 -12.181 23.146 1.00 95.88 455 PHE A C 1
ATOM 3700 O O . PHE A 1 455 ? -16.295 -12.196 24.375 1.00 95.88 455 PHE A O 1
ATOM 3707 N N . VAL A 1 456 ? -15.823 -11.094 22.476 1.00 95.19 456 VAL A N 1
ATOM 3708 C CA . VAL A 1 456 ? -15.389 -9.858 23.150 1.00 95.19 456 VAL A CA 1
ATOM 3709 C C . VAL A 1 456 ? -16.527 -9.245 23.972 1.00 95.19 456 VAL A C 1
ATOM 3711 O O . VAL A 1 456 ? -16.326 -8.880 25.133 1.00 95.19 456 VAL A O 1
ATOM 3714 N N . ILE A 1 457 ? -17.736 -9.168 23.409 1.00 94.88 457 ILE A N 1
ATOM 3715 C CA . ILE A 1 457 ? -18.920 -8.645 24.103 1.00 94.88 457 ILE A CA 1
ATOM 3716 C C . ILE A 1 457 ? -19.310 -9.563 25.265 1.00 94.88 457 ILE A C 1
ATOM 3718 O O . ILE A 1 457 ? -19.645 -9.068 26.338 1.00 94.88 457 ILE A O 1
ATOM 3722 N N . SER A 1 458 ? -19.221 -10.882 25.093 1.00 95.25 458 SER A N 1
ATOM 3723 C CA . SER A 1 458 ? -19.503 -11.851 26.156 1.00 95.25 458 SER A CA 1
ATOM 3724 C C . SER A 1 458 ? -18.563 -11.658 27.344 1.00 95.25 458 SER A C 1
ATOM 3726 O O . SER A 1 458 ? -19.025 -11.500 28.474 1.00 95.25 458 SER A O 1
ATOM 3728 N N . VAL A 1 459 ? -17.251 -11.571 27.098 1.00 96.00 459 VAL A N 1
ATOM 3729 C CA . VAL A 1 459 ? -16.255 -11.288 28.146 1.00 96.00 459 VAL A CA 1
ATOM 3730 C C . VAL A 1 459 ? -16.568 -9.963 28.844 1.00 96.00 459 VAL A C 1
ATOM 3732 O O . VAL A 1 459 ? -16.554 -9.894 30.074 1.00 96.00 459 VAL A O 1
ATOM 3735 N N . LEU A 1 460 ? -16.919 -8.921 28.085 1.00 95.75 460 LEU A N 1
ATOM 3736 C CA . LEU A 1 460 ? -17.307 -7.629 28.645 1.00 95.75 460 LEU A CA 1
ATOM 3737 C C . LEU A 1 460 ? -18.559 -7.728 29.536 1.00 95.75 460 LEU A C 1
ATOM 3739 O O . LEU A 1 460 ? -18.563 -7.160 30.628 1.00 95.75 460 LEU A O 1
ATOM 3743 N N . ILE A 1 461 ? -19.597 -8.458 29.109 1.00 94.81 461 ILE A N 1
ATOM 3744 C CA . ILE A 1 461 ? -20.823 -8.694 29.890 1.00 94.81 461 ILE A CA 1
ATOM 3745 C C . ILE A 1 461 ? -20.475 -9.338 31.233 1.00 94.81 461 ILE A C 1
ATOM 3747 O O . ILE A 1 461 ? -20.875 -8.816 32.277 1.00 94.81 461 ILE A O 1
ATOM 3751 N N . TYR A 1 462 ? -19.687 -10.418 31.220 1.00 95.06 462 TYR A N 1
ATOM 3752 C CA . TYR A 1 462 ? -19.239 -11.085 32.444 1.00 95.06 462 TYR A CA 1
ATOM 3753 C C . TYR A 1 462 ? -18.477 -10.124 33.359 1.00 95.06 462 TYR A C 1
ATOM 3755 O O . TYR A 1 462 ? -18.811 -10.011 34.537 1.00 95.06 462 TYR A O 1
ATOM 3763 N N . LEU A 1 463 ? -17.502 -9.377 32.829 1.00 95.12 463 LEU A N 1
ATOM 3764 C CA . LEU A 1 463 ? -16.720 -8.417 33.615 1.00 95.12 463 LEU A CA 1
ATOM 3765 C C . LEU A 1 463 ? -17.603 -7.345 34.265 1.00 95.12 463 LEU A C 1
ATOM 3767 O O . LEU A 1 463 ? -17.464 -7.065 35.458 1.00 95.12 463 LEU A O 1
ATOM 3771 N N . VAL A 1 464 ? -18.535 -6.761 33.508 1.00 92.56 464 VAL A N 1
ATOM 3772 C CA . VAL A 1 464 ? -19.444 -5.723 34.013 1.00 92.56 464 VAL A CA 1
ATOM 3773 C C . VAL A 1 464 ? -20.375 -6.293 35.083 1.00 92.56 464 VAL A C 1
ATOM 3775 O O . VAL A 1 464 ? -20.561 -5.658 36.124 1.00 92.56 464 VAL A O 1
ATOM 3778 N N . ILE A 1 465 ? -20.932 -7.486 34.876 1.00 91.75 465 ILE A N 1
ATOM 3779 C CA . ILE A 1 465 ? -21.837 -8.124 35.837 1.00 91.75 465 ILE A CA 1
ATOM 3780 C C . ILE A 1 465 ? -21.098 -8.509 37.114 1.00 91.75 465 ILE A C 1
ATOM 3782 O O . ILE A 1 465 ? -21.535 -8.113 38.196 1.00 91.75 465 ILE A O 1
ATOM 3786 N N . PHE A 1 466 ? -19.946 -9.176 37.018 1.00 91.62 466 PHE A N 1
ATOM 3787 C CA . PHE A 1 466 ? -19.135 -9.502 38.191 1.00 91.62 466 PHE A CA 1
ATOM 3788 C C . PHE A 1 466 ? -18.743 -8.248 38.971 1.00 91.62 466 PHE A C 1
ATOM 3790 O O . PHE A 1 466 ? -18.830 -8.231 40.198 1.00 91.62 466 PHE A O 1
ATOM 3797 N N . TRP A 1 467 ? -18.368 -7.167 38.284 1.00 88.25 467 TRP A N 1
ATOM 3798 C CA . TRP A 1 467 ? -17.975 -5.932 38.953 1.00 88.25 467 TRP A CA 1
ATOM 3799 C C . TRP A 1 467 ? -19.134 -5.241 39.685 1.00 88.25 467 TRP A C 1
ATOM 3801 O O . TRP A 1 467 ? -18.942 -4.735 40.793 1.00 88.25 467 TRP A O 1
ATOM 3811 N N . ASN A 1 468 ? -20.331 -5.204 39.087 1.00 83.88 468 ASN A N 1
ATOM 3812 C CA . ASN A 1 468 ? -21.474 -4.472 39.645 1.00 83.88 468 ASN A CA 1
ATOM 3813 C C . ASN A 1 468 ? -22.306 -5.310 40.638 1.00 83.88 468 ASN A C 1
ATOM 3815 O O . ASN A 1 468 ? -22.806 -4.754 41.612 1.00 83.88 468 ASN A O 1
ATOM 3819 N N . LEU A 1 469 ? -22.421 -6.630 40.449 1.00 84.94 469 LEU A N 1
ATOM 3820 C CA . LEU A 1 469 ? -23.251 -7.523 41.277 1.00 84.94 469 LEU A CA 1
ATOM 3821 C C . LEU A 1 469 ? -22.470 -8.300 42.356 1.00 84.94 469 LEU A C 1
ATOM 3823 O O . LEU A 1 469 ? -23.055 -9.109 43.077 1.00 84.94 469 LEU A O 1
ATOM 3827 N N . ARG A 1 470 ? -21.165 -8.046 42.543 1.00 81.19 470 ARG A N 1
ATOM 3828 C CA . ARG A 1 470 ? -20.375 -8.636 43.652 1.00 81.19 470 ARG A CA 1
ATOM 3829 C C . ARG A 1 470 ? -20.830 -8.233 45.062 1.00 81.19 470 ARG A C 1
ATOM 3831 O O . ARG A 1 470 ? -20.317 -8.769 46.038 1.00 81.19 470 ARG A O 1
ATOM 3838 N N . GLN A 1 471 ? -21.726 -7.258 45.190 1.00 78.25 471 GLN A N 1
ATOM 3839 C CA . GLN A 1 471 ? -22.206 -6.782 46.487 1.00 78.25 471 GLN A CA 1
ATOM 3840 C C . GLN A 1 471 ? -23.204 -7.763 47.124 1.00 78.25 471 GLN A C 1
ATOM 3842 O O . GLN A 1 471 ? -23.839 -8.555 46.429 1.00 78.25 471 GLN A O 1
ATOM 3847 N N . LYS A 1 472 ? -23.349 -7.710 48.458 1.00 77.94 472 LYS A N 1
ATOM 3848 C CA . LYS A 1 472 ? -24.297 -8.575 49.181 1.00 77.94 472 LYS A CA 1
ATOM 3849 C C . LYS A 1 472 ? -25.745 -8.300 48.724 1.00 77.94 472 LYS A C 1
ATOM 3851 O O . LYS A 1 472 ? -26.073 -7.137 48.481 1.00 77.94 472 LYS A O 1
ATOM 3856 N N . PRO A 1 473 ? -26.632 -9.313 48.677 1.00 77.62 473 PRO A N 1
ATOM 3857 C CA . PRO A 1 473 ? -27.989 -9.167 48.136 1.00 77.62 473 PRO A CA 1
ATOM 3858 C C . PRO A 1 473 ? -28.810 -8.039 48.782 1.00 77.62 473 PRO A C 1
ATOM 3860 O O . PRO A 1 473 ? -29.479 -7.285 48.081 1.00 77.62 473 PRO A O 1
ATOM 3863 N N . TYR A 1 474 ? -28.698 -7.834 50.101 1.00 77.62 474 TYR A N 1
ATOM 3864 C CA . TYR A 1 474 ? -29.437 -6.766 50.789 1.00 77.62 474 TYR A CA 1
ATOM 3865 C C . TYR A 1 474 ? -29.017 -5.348 50.353 1.00 77.62 474 TYR A C 1
ATOM 3867 O O . TYR A 1 474 ? -29.836 -4.431 50.389 1.00 77.62 474 TYR A O 1
ATOM 3875 N N . HIS A 1 475 ? -27.775 -5.144 49.895 1.00 74.94 475 HIS A N 1
ATOM 3876 C CA . HIS A 1 475 ? -27.346 -3.855 49.335 1.00 74.94 475 HIS A CA 1
ATOM 3877 C C . HIS A 1 475 ? -28.024 -3.567 47.989 1.00 74.94 475 HIS A C 1
ATOM 3879 O O . HIS A 1 475 ? -28.339 -2.417 47.694 1.00 74.94 475 HIS A O 1
ATOM 3885 N N . LEU A 1 476 ? -28.304 -4.608 47.199 1.00 78.50 476 LEU A N 1
ATOM 3886 C CA . LEU A 1 476 ? -29.041 -4.483 45.939 1.00 78.50 476 LEU A CA 1
ATOM 3887 C C . LEU A 1 476 ? -30.536 -4.217 46.181 1.00 78.50 476 LEU A C 1
ATOM 3889 O O . LEU A 1 476 ? -31.133 -3.415 45.468 1.00 78.50 476 LEU A O 1
ATOM 3893 N N . LEU A 1 477 ? -31.120 -4.846 47.209 1.00 80.12 477 LEU A N 1
ATOM 3894 C CA . LEU A 1 477 ? -32.539 -4.711 47.570 1.00 80.12 477 LEU A CA 1
ATOM 3895 C C . LEU A 1 477 ? -32.878 -3.364 48.222 1.00 80.12 477 LEU A C 1
ATOM 3897 O O . LEU A 1 477 ? -33.950 -2.812 47.985 1.00 80.12 477 LEU A O 1
ATOM 3901 N N . SER A 1 478 ? -31.967 -2.832 49.036 1.00 71.81 478 SER A N 1
ATOM 3902 C CA . SER A 1 478 ? -32.195 -1.614 49.823 1.00 71.81 478 SER A CA 1
ATOM 3903 C C . SER A 1 478 ? -32.085 -0.313 49.021 1.00 71.81 478 SER A C 1
ATOM 3905 O O . SER A 1 478 ? -32.464 0.738 49.524 1.00 71.81 478 SER A O 1
ATOM 3907 N N . GLY A 1 479 ? -31.557 -0.344 47.792 1.00 63.00 479 GLY A N 1
ATOM 3908 C CA . GLY A 1 479 ? -31.393 0.860 46.963 1.00 63.00 479 GLY A CA 1
ATOM 3909 C C . GLY A 1 479 ? -30.353 1.866 47.486 1.00 63.00 479 GLY A C 1
ATOM 3910 O O . GLY A 1 479 ? -30.106 2.877 46.838 1.00 63.00 479 GLY A O 1
ATOM 3911 N N . ILE A 1 480 ? -29.666 1.570 48.599 1.00 58.56 480 ILE A N 1
ATOM 3912 C CA . ILE A 1 480 ? -28.652 2.438 49.241 1.00 58.56 480 ILE A CA 1
ATOM 3913 C C . ILE A 1 480 ? -27.455 2.713 48.298 1.00 58.56 480 ILE A C 1
ATOM 3915 O O . ILE A 1 480 ? -26.676 3.643 48.496 1.00 58.56 480 ILE A O 1
ATOM 3919 N N . ASN A 1 481 ? -27.345 1.945 47.212 1.00 56.94 481 ASN A N 1
ATOM 3920 C CA . ASN A 1 481 ? -26.356 2.093 46.145 1.00 56.94 481 ASN A CA 1
ATOM 3921 C C . ASN A 1 481 ? -26.523 3.343 45.256 1.00 56.94 481 ASN A C 1
ATOM 3923 O O . ASN A 1 481 ? -25.692 3.558 44.374 1.00 56.94 481 ASN A O 1
ATOM 3927 N N . GLU A 1 482 ? -27.552 4.169 45.459 1.00 58.72 482 GLU A N 1
ATOM 3928 C CA . GLU A 1 482 ? -27.703 5.450 44.748 1.00 58.72 482 GLU A CA 1
ATOM 3929 C C . GLU A 1 482 ? -26.700 6.526 45.208 1.00 58.72 482 GLU A C 1
ATOM 3931 O O . GLU A 1 482 ? -26.442 7.486 44.479 1.00 58.72 482 GLU A O 1
ATOM 3936 N N . ILE A 1 483 ? -26.083 6.356 46.384 1.00 61.34 483 ILE A N 1
ATOM 3937 C CA . ILE A 1 483 ? -25.130 7.319 46.947 1.00 61.34 483 ILE A CA 1
ATOM 3938 C C . ILE A 1 483 ? -23.699 6.865 46.636 1.00 61.34 483 ILE A C 1
ATOM 3940 O O . ILE A 1 483 ? -23.229 5.826 47.104 1.00 61.34 483 ILE A O 1
ATOM 3944 N N . ASN A 1 484 ? -22.970 7.660 45.851 1.00 63.81 484 ASN A N 1
ATOM 3945 C CA . ASN A 1 484 ? -21.606 7.341 45.441 1.00 63.81 484 ASN A CA 1
ATOM 3946 C C . ASN A 1 484 ? -20.609 7.621 46.584 1.00 63.81 484 ASN A C 1
ATOM 3948 O O . ASN A 1 484 ? -20.104 8.732 46.731 1.00 63.81 484 ASN A O 1
ATOM 3952 N N . THR A 1 485 ? -20.289 6.604 47.390 1.00 67.88 485 THR A N 1
ATOM 3953 C CA . THR A 1 485 ? -19.398 6.720 48.568 1.00 67.88 485 THR A CA 1
ATOM 3954 C C . THR A 1 485 ? -17.906 6.520 48.267 1.00 67.88 485 THR A C 1
ATOM 3956 O O . THR A 1 485 ? -17.095 6.398 49.186 1.00 67.88 485 THR A O 1
ATOM 3959 N N . SER A 1 486 ? -17.508 6.516 46.989 1.00 72.06 486 SER A N 1
ATOM 3960 C CA . SER A 1 486 ? -16.112 6.362 46.549 1.00 72.06 486 SER A CA 1
ATOM 3961 C C . SER A 1 486 ? -15.139 7.309 47.276 1.00 72.06 486 SER A C 1
ATOM 3963 O O . SER A 1 486 ? -15.442 8.483 47.489 1.00 72.06 486 SER A O 1
ATOM 3965 N N . LYS A 1 487 ? -13.914 6.848 47.582 1.00 77.69 487 LYS A N 1
ATOM 3966 C CA . LYS A 1 487 ? -12.841 7.699 48.149 1.00 77.6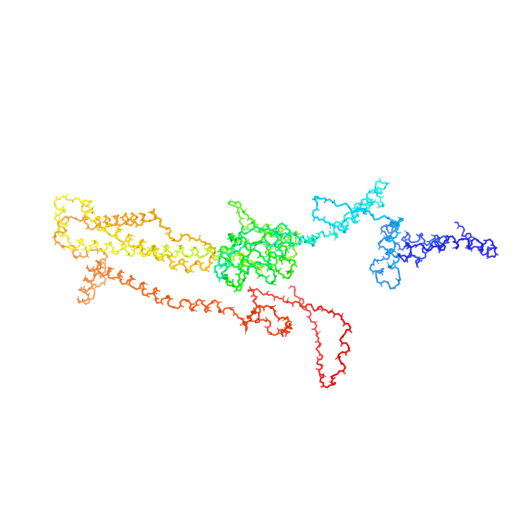9 487 LYS A CA 1
ATOM 3967 C C . LYS A 1 487 ? -12.588 8.953 47.300 1.00 77.69 487 LYS A C 1
ATOM 3969 O O . LYS A 1 487 ? -12.296 10.019 47.836 1.00 77.69 487 LYS A O 1
ATOM 3974 N N . PHE A 1 488 ? -12.735 8.835 45.979 1.00 73.94 488 PHE A N 1
ATOM 3975 C CA . PHE A 1 488 ? -12.628 9.959 45.051 1.00 73.94 488 PHE A CA 1
ATOM 3976 C C . PHE A 1 488 ? -13.816 10.917 45.183 1.00 73.94 488 PHE A C 1
ATOM 3978 O O . PHE A 1 488 ? -13.610 12.119 45.325 1.00 73.94 488 PHE A O 1
ATOM 3985 N N . ALA A 1 489 ? -15.042 10.386 45.226 1.00 79.44 489 ALA A N 1
ATOM 3986 C CA . ALA A 1 489 ? -16.256 11.171 45.451 1.00 79.44 489 ALA A CA 1
ATOM 3987 C C . ALA A 1 489 ? -16.170 11.977 46.757 1.00 79.44 489 ALA A C 1
ATOM 3989 O O . ALA A 1 489 ? -16.432 13.178 46.763 1.00 79.44 489 ALA A O 1
ATOM 3990 N N . GLN A 1 490 ? -15.687 11.356 47.837 1.00 82.00 490 GLN A N 1
ATOM 3991 C CA . GLN A 1 490 ? -15.468 12.029 49.118 1.00 82.00 490 GLN A CA 1
ATOM 3992 C C . GLN A 1 490 ? -14.379 13.111 49.045 1.00 82.00 490 GLN A C 1
ATOM 3994 O O . GLN A 1 490 ? -14.525 14.169 49.654 1.00 82.00 490 GLN A O 1
ATOM 3999 N N . LYS A 1 491 ? -13.292 12.886 48.294 1.00 83.44 491 LYS A N 1
ATOM 4000 C CA . LYS A 1 491 ? -12.214 13.875 48.115 1.00 83.44 491 LYS A CA 1
ATOM 4001 C C . LYS A 1 491 ? -12.691 15.099 47.328 1.00 83.44 491 LYS A C 1
ATOM 4003 O O . LYS A 1 491 ? -12.398 16.223 47.725 1.00 83.44 491 LYS A O 1
ATOM 4008 N N . VAL A 1 492 ? -13.465 14.885 46.262 1.00 81.44 492 VAL A N 1
ATOM 4009 C CA . VAL A 1 492 ? -14.083 15.967 45.479 1.00 81.44 492 VAL A CA 1
ATOM 4010 C C . VAL A 1 492 ? -15.107 16.715 46.332 1.00 81.44 492 VAL A C 1
ATOM 4012 O O . VAL A 1 492 ? -15.061 17.938 46.398 1.00 81.44 492 VAL A O 1
ATOM 4015 N N . ALA A 1 493 ? -15.965 16.010 47.073 1.00 82.25 493 ALA A N 1
ATOM 4016 C CA . ALA A 1 493 ? -16.916 16.645 47.985 1.00 82.25 493 ALA A CA 1
ATOM 4017 C C . ALA A 1 493 ? -16.215 17.502 49.060 1.00 82.25 493 ALA A C 1
ATOM 4019 O O . ALA A 1 493 ? -16.651 18.619 49.338 1.00 82.25 493 ALA A O 1
ATOM 4020 N N . LYS A 1 494 ? -15.084 17.032 49.614 1.00 84.25 494 LYS A N 1
ATOM 4021 C CA . LYS A 1 494 ? -14.254 17.806 50.557 1.00 84.25 494 LYS A CA 1
ATOM 4022 C C . LYS A 1 494 ? -13.644 19.059 49.927 1.00 84.25 494 LYS A C 1
ATOM 4024 O O . LYS A 1 494 ? -13.603 20.093 50.588 1.00 84.25 494 LYS A O 1
ATOM 4029 N N . LEU A 1 495 ? -13.217 18.998 48.663 1.00 85.69 495 LEU A N 1
ATOM 4030 C CA . LEU A 1 495 ? -12.659 20.152 47.947 1.00 85.69 495 LEU A CA 1
ATOM 4031 C C . LEU A 1 495 ? -13.666 21.311 47.861 1.00 85.69 495 LEU A C 1
ATOM 4033 O O . LEU A 1 495 ? -13.295 22.474 47.996 1.00 85.69 495 LEU A O 1
ATOM 4037 N N . PHE A 1 496 ? -14.952 20.991 47.721 1.00 81.38 496 PHE A N 1
ATOM 4038 C CA . PHE A 1 496 ? -16.031 21.975 47.632 1.00 81.38 496 PHE A CA 1
ATOM 4039 C C . PHE A 1 496 ? -16.760 22.230 48.961 1.00 81.38 496 PHE A C 1
ATOM 4041 O O . PHE A 1 496 ? -17.791 22.908 48.978 1.00 81.38 496 PHE A O 1
ATOM 4048 N N . TRP A 1 497 ? -16.223 21.763 50.096 1.00 79.75 497 TRP A N 1
ATOM 4049 C CA . TRP A 1 497 ? -16.873 21.905 51.406 1.00 79.75 497 TRP A CA 1
ATOM 4050 C C . TRP A 1 497 ? -17.074 23.368 51.825 1.00 79.75 497 TRP A C 1
ATOM 4052 O O . TRP A 1 497 ? -18.036 23.680 52.525 1.00 79.75 497 TRP A O 1
ATOM 4062 N N . LYS A 1 498 ? -16.209 24.286 51.374 1.00 86.12 498 LYS A N 1
ATOM 4063 C CA . LYS A 1 498 ? -16.300 25.729 51.673 1.00 86.12 498 LYS A CA 1
ATOM 4064 C C . LYS A 1 498 ? -17.234 26.514 50.733 1.00 86.12 498 LYS A C 1
ATOM 4066 O O . LYS A 1 498 ? -17.352 27.724 50.874 1.00 86.12 498 LYS A O 1
ATOM 4071 N N . SER A 1 499 ? -17.893 25.858 49.773 1.00 86.31 499 SER A N 1
ATOM 4072 C CA . SER A 1 499 ? -18.793 26.525 48.815 1.00 86.31 499 SER A CA 1
ATOM 4073 C C . SER A 1 499 ? -20.184 26.827 49.402 1.00 86.31 499 SER A C 1
ATOM 4075 O O . SER A 1 499 ? -20.538 26.336 50.473 1.00 86.31 499 SER A O 1
ATOM 4077 N N . LYS A 1 500 ? -20.994 27.645 48.715 1.00 92.31 500 LYS A N 1
ATOM 4078 C CA . LYS A 1 500 ? -22.392 27.919 49.107 1.00 92.31 500 LYS A CA 1
ATOM 4079 C C . LYS A 1 500 ? -23.225 26.630 49.097 1.00 92.31 500 LYS A C 1
ATOM 4081 O O . LYS A 1 500 ? -22.951 25.729 48.308 1.00 92.31 500 LYS A O 1
ATOM 4086 N N . ILE A 1 501 ? -24.269 26.556 49.928 1.00 88.44 501 ILE A N 1
ATOM 4087 C CA . ILE A 1 501 ? -25.110 25.351 50.078 1.00 88.44 501 ILE A CA 1
ATOM 4088 C C . ILE A 1 501 ? -25.665 24.833 48.740 1.00 88.44 501 ILE A C 1
ATOM 4090 O O . ILE A 1 501 ? -25.615 23.633 48.481 1.00 88.44 501 ILE A O 1
ATOM 4094 N N . VAL A 1 502 ? -26.079 25.743 47.851 1.00 89.25 502 VAL A N 1
ATOM 4095 C CA . VAL A 1 502 ? -26.573 25.423 46.501 1.00 89.25 502 VAL A CA 1
ATOM 4096 C C . VAL A 1 502 ? -25.502 24.712 45.666 1.00 89.25 502 VAL A C 1
ATOM 4098 O O . VAL A 1 502 ? -25.786 23.716 45.001 1.00 89.25 502 VAL A O 1
ATOM 4101 N N . ASN A 1 503 ? -24.246 25.160 45.750 1.00 86.62 503 ASN A N 1
ATOM 4102 C CA . ASN A 1 503 ? -23.132 24.540 45.036 1.00 86.62 503 ASN A CA 1
ATOM 4103 C C . ASN A 1 503 ? -22.802 23.169 45.633 1.00 86.62 503 ASN A C 1
ATOM 4105 O O . ASN A 1 503 ? -22.637 22.215 44.878 1.00 86.62 503 ASN A O 1
ATOM 4109 N N . LYS A 1 504 ? -22.779 23.034 46.969 1.00 86.69 504 LYS A N 1
ATOM 4110 C CA . LYS A 1 504 ? -22.570 21.734 47.635 1.00 86.69 504 LYS A CA 1
ATOM 4111 C C . LYS A 1 504 ? -23.608 20.705 47.190 1.00 86.69 504 LYS A C 1
ATOM 4113 O O . LYS A 1 504 ? -23.250 19.576 46.860 1.00 86.69 504 LYS A O 1
ATOM 4118 N N . PHE A 1 505 ? -24.876 21.111 47.145 1.00 85.62 505 PHE A N 1
ATOM 4119 C CA . PHE A 1 505 ? -25.972 20.259 46.695 1.00 85.62 505 PHE A CA 1
ATOM 4120 C C . PHE A 1 505 ? -25.828 19.880 45.214 1.00 85.62 505 PHE A C 1
ATOM 4122 O O . PHE A 1 505 ? -25.873 18.699 44.875 1.00 85.62 505 PHE A O 1
ATOM 4129 N N . SER A 1 506 ? -25.541 20.854 44.345 1.00 88.00 506 SER A N 1
ATOM 4130 C CA . SER A 1 506 ? -25.332 20.621 42.907 1.00 88.00 506 SER A CA 1
ATOM 4131 C C . SER A 1 506 ? -24.170 19.657 42.637 1.00 88.00 506 SER A C 1
ATOM 4133 O O . SER A 1 506 ? -24.300 18.717 41.856 1.00 88.00 506 SER A O 1
ATOM 4135 N N . ILE A 1 507 ? -23.039 19.836 43.324 1.00 87.50 507 ILE A N 1
ATOM 4136 C CA . ILE A 1 507 ? -21.859 18.968 43.199 1.00 87.50 507 ILE A CA 1
ATOM 4137 C C . ILE A 1 507 ? -22.156 17.554 43.705 1.00 87.50 507 ILE A C 1
ATOM 4139 O O . ILE A 1 507 ? -21.741 16.585 43.072 1.00 87.50 507 ILE A O 1
ATOM 4143 N N . SER A 1 508 ? -22.913 17.418 44.795 1.00 84.25 508 SER A N 1
ATOM 4144 C CA . SER A 1 508 ? -23.368 16.112 45.284 1.00 84.25 508 SER A CA 1
ATOM 4145 C C . SER A 1 508 ? -24.215 15.382 44.233 1.00 84.25 508 SER A C 1
ATOM 4147 O O . SER A 1 508 ? -23.946 14.221 43.917 1.00 84.25 508 SER A O 1
ATOM 4149 N N . LEU A 1 509 ? -25.170 16.077 43.602 1.00 84.00 509 LEU A N 1
ATOM 4150 C CA . LEU A 1 509 ? -25.983 15.513 42.518 1.00 84.00 509 LEU A CA 1
ATOM 4151 C C . LEU A 1 509 ? -25.135 15.071 41.315 1.00 84.00 509 LEU A C 1
ATOM 4153 O O . LEU A 1 509 ? -25.367 13.988 40.770 1.00 84.00 509 LEU A O 1
ATOM 4157 N N . VAL A 1 510 ? -24.129 15.864 40.929 1.00 85.31 510 VAL A N 1
ATOM 4158 C CA . VAL A 1 510 ? -23.198 15.536 39.834 1.00 85.31 510 VAL A CA 1
ATOM 4159 C C . VAL A 1 510 ? -22.351 14.306 40.167 1.00 85.31 510 VAL A C 1
ATOM 4161 O O . VAL A 1 510 ? -22.234 13.401 39.342 1.00 85.31 510 VAL A O 1
ATOM 4164 N N . ILE A 1 511 ? -21.797 14.226 41.379 1.00 84.25 511 ILE A N 1
ATOM 4165 C CA . ILE A 1 511 ? -20.975 13.092 41.832 1.00 84.25 511 ILE A CA 1
ATOM 4166 C C . ILE A 1 511 ? -21.793 11.796 41.884 1.00 84.25 511 ILE A C 1
ATOM 4168 O O . ILE A 1 511 ? -21.300 10.735 41.482 1.00 84.25 511 ILE A O 1
ATOM 4172 N N . ASN A 1 512 ? -23.044 11.877 42.338 1.00 82.12 512 ASN A N 1
ATOM 4173 C CA . ASN A 1 512 ? -23.957 10.734 42.366 1.00 82.12 512 ASN A CA 1
ATOM 4174 C C . ASN A 1 512 ? -24.415 10.336 40.951 1.00 82.12 512 ASN A C 1
ATOM 4176 O O . ASN A 1 512 ? -24.601 9.156 40.665 1.00 82.12 512 ASN A O 1
ATOM 4180 N N . SER A 1 513 ? -24.496 11.293 40.023 1.00 83.06 513 SER A N 1
ATOM 4181 C CA . SER A 1 513 ? -24.904 11.065 38.628 1.00 83.06 513 SER A CA 1
ATOM 4182 C C . SER A 1 513 ? -23.740 10.863 37.648 1.00 83.06 513 SER A C 1
ATOM 4184 O O . SER A 1 513 ? -23.967 10.812 36.438 1.00 83.06 513 SER A O 1
ATOM 4186 N N . ILE A 1 514 ? -22.500 10.708 38.126 1.00 82.38 514 ILE A N 1
ATOM 4187 C CA . ILE A 1 514 ? -21.294 10.733 37.280 1.00 82.38 514 ILE A CA 1
ATOM 4188 C C . ILE A 1 514 ? -21.329 9.711 36.137 1.00 82.38 514 ILE A C 1
ATOM 4190 O O . ILE A 1 514 ? -20.930 10.011 35.017 1.00 82.38 514 ILE A O 1
ATOM 4194 N N . TRP A 1 515 ? -21.877 8.517 36.379 1.00 77.94 515 TRP A N 1
ATOM 4195 C CA . TRP A 1 515 ? -21.981 7.474 35.356 1.00 77.94 515 TRP A CA 1
ATOM 4196 C C . TRP A 1 515 ? -22.967 7.834 34.242 1.00 77.94 515 TRP A C 1
ATOM 4198 O O . TRP A 1 515 ? -22.712 7.504 33.086 1.00 77.94 515 TRP A O 1
ATOM 4208 N N . LYS A 1 516 ? -24.052 8.551 34.564 1.00 82.06 516 LYS A N 1
ATOM 4209 C CA . LYS A 1 516 ? -24.998 9.075 33.567 1.00 82.06 516 LYS A CA 1
ATOM 4210 C C . LYS A 1 516 ? -24.318 10.142 32.701 1.00 82.06 516 LYS A C 1
ATOM 4212 O O . LYS A 1 516 ? -24.458 10.116 31.483 1.00 82.06 516 LYS A O 1
ATOM 4217 N N . ILE A 1 517 ? -23.524 11.018 33.323 1.00 86.00 517 ILE A N 1
ATOM 4218 C CA . ILE A 1 517 ? -22.751 12.058 32.626 1.00 86.00 517 ILE A CA 1
ATOM 4219 C C . ILE A 1 517 ? -21.699 11.433 31.700 1.00 86.00 517 ILE A C 1
ATOM 4221 O O . ILE A 1 517 ? -21.600 11.829 30.544 1.00 86.00 517 ILE A O 1
ATOM 4225 N N . ILE A 1 518 ? -20.964 10.414 32.158 1.00 84.12 518 ILE A N 1
ATOM 4226 C CA . ILE A 1 518 ? -19.974 9.701 31.332 1.00 84.12 518 ILE A CA 1
ATOM 4227 C C . ILE A 1 518 ? -20.627 9.101 30.079 1.00 84.12 518 ILE A C 1
ATOM 4229 O O . ILE A 1 518 ? -20.082 9.235 28.987 1.00 84.12 518 ILE A O 1
ATOM 4233 N N . SER A 1 519 ? -21.808 8.487 30.201 1.00 81.12 519 SER A N 1
ATOM 4234 C CA . SER A 1 519 ? -22.527 7.981 29.024 1.00 81.12 519 SER A CA 1
ATOM 4235 C C . SER A 1 519 ? -22.915 9.071 28.043 1.00 81.12 519 SER A C 1
ATOM 4237 O O . SER A 1 519 ? -22.850 8.840 26.837 1.00 81.12 519 SER A O 1
ATOM 4239 N N . LEU A 1 520 ? -23.362 10.219 28.548 1.00 86.38 520 LEU A N 1
ATOM 4240 C CA . LEU A 1 520 ? -23.718 11.351 27.706 1.00 86.38 520 LEU A CA 1
ATOM 4241 C C . LEU A 1 520 ? -22.477 11.874 26.967 1.00 86.38 520 LEU A C 1
ATOM 4243 O O . LEU A 1 520 ? -22.544 12.104 25.765 1.00 86.38 520 LEU A O 1
ATOM 4247 N N . ILE A 1 521 ? -21.328 11.959 27.645 1.00 88.00 521 ILE A N 1
ATOM 4248 C CA . ILE A 1 521 ? -20.047 12.333 27.028 1.00 88.00 521 ILE A CA 1
ATOM 4249 C C . ILE A 1 521 ? -19.668 11.355 25.912 1.00 88.00 521 ILE A C 1
ATOM 4251 O O . ILE A 1 521 ? -19.323 11.800 24.825 1.00 88.00 521 ILE A O 1
ATOM 4255 N N . ILE A 1 522 ? -19.766 10.039 26.134 1.00 85.12 522 ILE A N 1
ATOM 4256 C CA . ILE A 1 522 ? -19.444 9.038 25.100 1.00 85.12 522 ILE A CA 1
ATOM 4257 C C . ILE A 1 522 ? -20.334 9.223 23.861 1.00 85.12 522 ILE A C 1
ATOM 4259 O O . ILE A 1 522 ? -19.831 9.203 22.739 1.00 85.12 522 ILE A O 1
ATOM 4263 N N . ALA A 1 523 ? -21.636 9.456 24.052 1.00 84.81 523 ALA A N 1
ATOM 4264 C CA . ALA A 1 523 ? -22.556 9.716 22.946 1.00 84.81 523 ALA A CA 1
ATOM 4265 C C . ALA A 1 523 ? -22.183 10.996 22.178 1.00 84.81 523 ALA A C 1
ATOM 4267 O O . ALA A 1 523 ? -22.135 10.984 20.948 1.00 84.81 523 ALA A O 1
ATOM 4268 N N . ILE A 1 524 ? -21.850 12.075 22.895 1.00 90.81 524 ILE A N 1
ATOM 4269 C CA . ILE A 1 524 ? -21.395 13.334 22.293 1.00 90.81 524 ILE A CA 1
ATOM 4270 C C . ILE A 1 524 ? -20.102 13.121 21.500 1.00 90.81 524 ILE A C 1
ATOM 4272 O O . ILE A 1 524 ? -20.007 13.595 20.373 1.00 90.81 524 ILE A O 1
ATOM 4276 N N . VAL A 1 525 ? -19.134 12.373 22.040 1.00 90.62 525 VAL A N 1
ATOM 4277 C CA . VAL A 1 525 ? -17.860 12.079 21.363 1.00 90.62 525 VAL A CA 1
ATOM 4278 C C . VAL A 1 525 ? -18.089 11.346 20.043 1.00 90.62 525 VAL A C 1
ATOM 4280 O O . VAL A 1 525 ? -17.471 11.705 19.044 1.00 90.62 525 VAL A O 1
ATOM 4283 N N . ILE A 1 526 ? -18.999 10.365 20.004 1.00 85.06 526 ILE A N 1
ATOM 4284 C CA . ILE A 1 526 ? -19.336 9.639 18.769 1.00 85.06 526 ILE A CA 1
ATOM 4285 C C . ILE A 1 526 ? -19.914 10.597 17.720 1.00 85.06 526 ILE A C 1
ATOM 4287 O O . ILE A 1 526 ? -19.449 10.620 16.581 1.00 85.06 526 ILE A O 1
ATOM 4291 N N . VAL A 1 527 ? -20.897 11.418 18.102 1.00 90.50 527 VAL A N 1
ATOM 4292 C CA . VAL A 1 527 ? -21.531 12.380 17.183 1.00 90.50 527 VAL A CA 1
ATOM 4293 C C . VAL A 1 527 ? -20.519 13.415 16.690 1.00 90.50 527 VAL A C 1
ATOM 4295 O O . VAL A 1 527 ? -20.443 13.707 15.497 1.00 90.50 527 VAL A O 1
ATOM 4298 N N . GLN A 1 528 ? -19.698 13.944 17.592 1.00 92.56 528 GLN A N 1
ATOM 4299 C CA . GLN A 1 528 ? -18.701 14.955 17.268 1.00 92.56 528 GLN A CA 1
ATOM 4300 C C . GLN A 1 528 ? -17.589 14.397 16.376 1.00 92.56 528 GLN A C 1
ATOM 4302 O O . GLN A 1 528 ? -17.131 15.097 15.476 1.00 92.56 528 GLN A O 1
ATOM 4307 N N . PHE A 1 529 ? -17.197 13.135 16.565 1.00 88.00 529 PHE A N 1
ATOM 4308 C CA . PHE A 1 529 ? -16.261 12.454 15.677 1.00 88.00 529 PHE A CA 1
ATOM 4309 C C . PHE A 1 529 ? -16.789 12.404 14.236 1.00 88.00 529 PHE A C 1
ATOM 4311 O O . PHE A 1 529 ? -16.076 12.801 13.315 1.00 88.00 529 PHE A O 1
ATOM 4318 N N . VAL A 1 530 ? -18.051 11.998 14.042 1.00 87.62 530 VAL A N 1
ATOM 4319 C CA . VAL A 1 530 ? -18.688 11.955 12.711 1.00 87.62 530 VAL A CA 1
ATOM 4320 C C . VAL A 1 530 ? -18.733 13.347 12.077 1.00 87.62 530 VAL A C 1
ATOM 4322 O O . VAL A 1 530 ? -18.372 13.506 10.9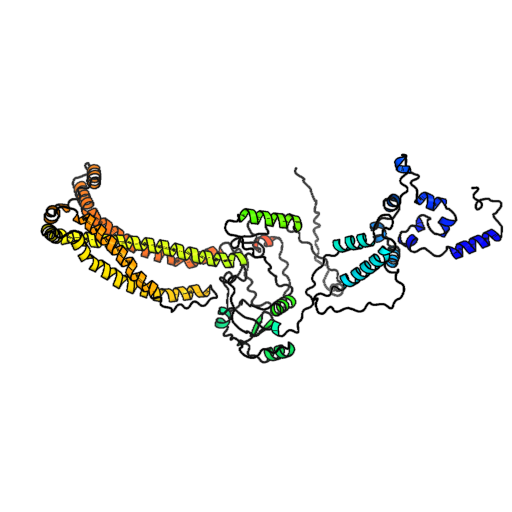10 1.00 87.62 530 VAL A O 1
ATOM 4325 N N . LEU A 1 531 ? -19.112 14.371 12.847 1.00 92.69 531 LEU A N 1
ATOM 4326 C CA . LEU A 1 531 ? -19.160 15.753 12.363 1.00 92.69 531 LEU A CA 1
ATOM 4327 C C . LEU A 1 531 ? -17.778 16.276 11.959 1.00 92.69 531 LEU A C 1
ATOM 4329 O O . LEU A 1 531 ? -17.633 16.828 10.870 1.00 92.69 531 LEU A O 1
ATOM 4333 N N . ILE A 1 532 ? -16.753 16.080 12.794 1.00 90.75 532 ILE A N 1
ATOM 4334 C CA . ILE A 1 532 ? -15.381 16.511 12.491 1.00 90.75 532 ILE A CA 1
ATOM 4335 C C . ILE A 1 532 ? -14.863 15.789 11.249 1.00 90.75 532 ILE A C 1
ATOM 4337 O O . ILE A 1 532 ? -14.288 16.433 10.375 1.00 90.75 532 ILE A O 1
ATOM 4341 N N . PHE A 1 533 ? -15.089 14.479 11.138 1.00 85.44 533 PHE A N 1
ATOM 4342 C CA . PHE A 1 533 ? -14.677 13.704 9.970 1.00 85.44 533 PHE A CA 1
ATOM 4343 C C . PHE A 1 533 ? -15.344 14.215 8.684 1.00 85.44 533 PHE A C 1
ATOM 4345 O O . PHE A 1 533 ? -14.667 14.437 7.676 1.00 85.44 533 PHE A O 1
ATOM 4352 N N . SER A 1 534 ? -16.653 14.480 8.734 1.00 87.81 534 SER A N 1
ATOM 4353 C CA . SER A 1 534 ? -17.416 15.025 7.608 1.00 87.81 534 SER A CA 1
ATOM 4354 C C . SER A 1 534 ? -16.919 16.413 7.193 1.00 87.81 534 SER A C 1
ATOM 4356 O O . SER A 1 534 ? -16.640 16.650 6.018 1.00 87.81 534 SER A O 1
ATOM 4358 N N . LEU A 1 535 ? -16.774 17.334 8.150 1.00 89.69 535 LEU A N 1
ATOM 4359 C CA . LEU A 1 535 ? -16.334 18.706 7.882 1.00 89.69 535 LEU A CA 1
ATOM 4360 C C . LEU A 1 535 ? -14.878 18.755 7.410 1.00 89.69 535 LEU A C 1
ATOM 4362 O O . LEU A 1 535 ? -14.550 19.498 6.486 1.00 89.69 535 LEU A O 1
ATOM 4366 N N . SER A 1 536 ? -14.008 17.938 8.010 1.00 86.50 536 SER A N 1
ATOM 4367 C CA . SER A 1 536 ? -12.600 17.850 7.625 1.00 86.50 536 SER A CA 1
ATOM 4368 C C . SER A 1 536 ? -12.447 17.368 6.186 1.00 86.50 536 SER A C 1
ATOM 4370 O O . SER A 1 536 ? -11.601 17.901 5.473 1.00 86.50 536 SER A O 1
ATOM 4372 N N . SER A 1 537 ? -13.298 16.439 5.740 1.00 86.25 537 SER A N 1
ATOM 4373 C CA . SER A 1 537 ? -13.233 15.848 4.399 1.00 86.25 537 SER A CA 1
ATOM 4374 C C . SER A 1 537 ? -13.581 16.824 3.268 1.00 86.25 537 SER A C 1
ATOM 4376 O O . SER A 1 537 ? -13.021 16.702 2.178 1.00 86.25 537 SER A O 1
ATOM 4378 N N . TYR A 1 538 ? -14.440 17.823 3.515 1.00 85.81 538 TYR A N 1
ATOM 4379 C CA . TYR A 1 538 ? -15.021 18.687 2.473 1.00 85.81 538 TYR A CA 1
ATOM 4380 C C . TYR A 1 538 ? -13.979 19.398 1.583 1.00 85.81 538 TYR A C 1
ATOM 4382 O O . TYR A 1 538 ? -14.159 19.491 0.373 1.00 85.81 538 TYR A O 1
ATOM 4390 N N . ASN A 1 539 ? -12.846 19.833 2.148 1.00 85.06 539 ASN A N 1
ATOM 4391 C CA . ASN A 1 539 ? -11.824 20.606 1.422 1.00 85.06 539 ASN A CA 1
ATOM 4392 C C . ASN A 1 539 ? -10.507 19.855 1.174 1.00 85.06 539 ASN A C 1
ATOM 4394 O O . ASN A 1 539 ? -9.543 20.451 0.682 1.00 85.06 539 ASN A O 1
ATOM 4398 N N . ILE A 1 540 ? -10.427 18.558 1.494 1.00 87.19 540 ILE A N 1
ATOM 4399 C CA . ILE A 1 540 ? -9.166 17.806 1.367 1.00 87.19 540 ILE A CA 1
ATOM 4400 C C . ILE A 1 540 ? -8.707 17.752 -0.089 1.00 87.19 540 ILE A C 1
ATOM 4402 O O . ILE A 1 540 ? -7.530 17.978 -0.352 1.00 87.19 540 ILE A O 1
ATOM 4406 N N . PHE A 1 541 ? -9.614 17.531 -1.045 1.00 78.69 541 PHE A N 1
ATOM 4407 C CA . PHE A 1 541 ? -9.252 17.462 -2.464 1.00 78.69 541 PHE A CA 1
ATOM 4408 C C . PHE A 1 541 ? -8.645 18.770 -2.979 1.00 78.69 541 PHE A C 1
ATOM 4410 O O . PHE A 1 541 ? -7.562 18.752 -3.563 1.00 78.69 541 PHE A O 1
ATOM 4417 N N . GLN A 1 542 ? -9.287 19.907 -2.704 1.00 85.44 542 GLN A N 1
ATOM 4418 C CA . GLN A 1 542 ? -8.793 21.216 -3.143 1.00 85.44 542 GLN A CA 1
ATOM 4419 C C . GLN A 1 542 ? -7.457 21.569 -2.483 1.00 85.44 542 GLN A C 1
ATOM 4421 O O . GLN A 1 542 ? -6.534 22.042 -3.146 1.00 85.44 542 GLN A O 1
ATOM 4426 N N . ASN A 1 543 ? -7.313 21.271 -1.190 1.00 87.56 543 ASN A N 1
ATOM 4427 C CA . ASN A 1 543 ? -6.061 21.487 -0.472 1.00 87.56 543 ASN A CA 1
ATOM 4428 C C . ASN A 1 543 ? -4.933 20.587 -0.987 1.00 87.56 543 ASN A C 1
ATOM 4430 O O . ASN A 1 543 ? -3.804 21.058 -1.120 1.00 87.56 543 ASN A O 1
ATOM 4434 N N . SER A 1 544 ? -5.223 19.323 -1.301 1.00 83.81 544 SER A N 1
ATOM 4435 C CA . SER A 1 544 ? -4.258 18.394 -1.892 1.00 83.81 544 SER A CA 1
ATOM 4436 C C . SER A 1 544 ? -3.808 18.874 -3.266 1.00 83.81 544 SER A C 1
ATOM 4438 O O . SER A 1 544 ? -2.609 18.995 -3.481 1.00 83.81 544 SER A O 1
ATOM 4440 N N . ILE A 1 545 ? -4.740 19.267 -4.145 1.00 79.25 545 ILE A N 1
ATOM 4441 C CA . ILE A 1 545 ? -4.418 19.869 -5.448 1.00 79.25 545 ILE A CA 1
ATOM 4442 C C . ILE A 1 545 ? -3.512 21.089 -5.246 1.00 79.25 545 ILE A C 1
ATOM 4444 O O . ILE A 1 545 ? -2.414 21.146 -5.797 1.00 79.25 545 ILE A O 1
ATOM 4448 N N . LYS A 1 546 ? -3.916 22.038 -4.393 1.00 84.94 546 LYS A N 1
ATOM 4449 C CA . LYS A 1 546 ? -3.141 23.258 -4.134 1.00 84.94 546 LYS A CA 1
ATOM 4450 C C . LYS A 1 546 ? -1.730 22.949 -3.625 1.00 84.94 546 LYS A C 1
ATOM 4452 O O . LYS A 1 546 ? -0.777 23.534 -4.130 1.00 84.94 546 LYS A O 1
ATOM 4457 N N . LYS A 1 547 ? -1.579 22.016 -2.678 1.00 83.81 547 LYS A N 1
ATOM 4458 C CA . LYS A 1 547 ? -0.271 21.592 -2.146 1.00 83.81 547 LYS A CA 1
ATOM 4459 C C . LYS A 1 547 ? 0.589 20.896 -3.201 1.00 83.81 547 LYS A C 1
ATOM 4461 O O . LYS A 1 547 ? 1.776 21.192 -3.286 1.00 83.81 547 LYS A O 1
ATOM 4466 N N . THR A 1 548 ? 0.009 20.023 -4.028 1.00 74.31 548 THR A N 1
ATOM 4467 C CA . THR A 1 548 ? 0.727 19.343 -5.120 1.00 74.31 548 THR A CA 1
ATOM 4468 C C . THR A 1 548 ? 1.317 20.340 -6.118 1.00 74.31 548 THR A C 1
ATOM 4470 O O . THR A 1 548 ? 2.427 20.133 -6.608 1.00 74.31 548 THR A O 1
ATOM 4473 N N . TYR A 1 549 ? 0.610 21.439 -6.398 1.00 71.81 549 TYR A N 1
ATOM 4474 C CA . TYR A 1 549 ? 1.067 22.469 -7.334 1.00 71.81 549 TYR A CA 1
ATOM 4475 C C . TYR A 1 549 ? 1.833 23.630 -6.680 1.00 71.81 549 TYR A C 1
ATOM 4477 O O . TYR A 1 549 ? 2.439 24.418 -7.400 1.00 71.81 549 TYR A O 1
ATOM 4485 N N . GLN A 1 550 ? 1.881 23.724 -5.345 1.00 77.12 550 GLN A N 1
ATOM 4486 C CA . GLN A 1 550 ? 2.496 24.852 -4.628 1.00 77.12 550 GLN A CA 1
ATOM 4487 C C . GLN A 1 550 ? 3.983 25.046 -4.965 1.00 77.12 550 GLN A C 1
ATOM 4489 O O . GLN A 1 550 ? 4.430 26.180 -5.106 1.00 77.12 550 GLN A O 1
ATOM 4494 N N . ASN A 1 551 ? 4.722 23.947 -5.143 1.00 64.81 551 ASN A N 1
ATOM 4495 C CA . ASN A 1 551 ? 6.159 23.967 -5.451 1.00 64.81 551 ASN A CA 1
ATOM 4496 C C . ASN A 1 551 ? 6.458 23.739 -6.944 1.00 64.81 551 ASN A C 1
ATOM 4498 O O . ASN A 1 551 ? 7.616 23.613 -7.338 1.00 64.81 551 ASN A O 1
ATOM 4502 N N . ARG A 1 552 ? 5.425 23.663 -7.793 1.00 64.50 552 ARG A N 1
ATOM 4503 C CA . ARG A 1 552 ? 5.563 23.494 -9.244 1.00 64.50 552 ARG A CA 1
ATOM 4504 C C . ARG A 1 552 ? 5.561 24.870 -9.914 1.00 64.50 552 ARG A C 1
ATOM 4506 O O . ARG A 1 552 ? 4.573 25.274 -10.520 1.00 64.50 552 ARG A O 1
ATOM 4513 N N . HIS A 1 553 ? 6.667 25.604 -9.783 1.00 53.78 553 HIS A N 1
ATOM 4514 C CA . HIS A 1 553 ? 6.854 26.917 -10.411 1.00 53.78 553 HIS A CA 1
ATOM 4515 C C . HIS A 1 553 ? 7.141 26.790 -11.915 1.00 53.78 553 HIS A C 1
ATOM 4517 O O . HIS A 1 553 ? 8.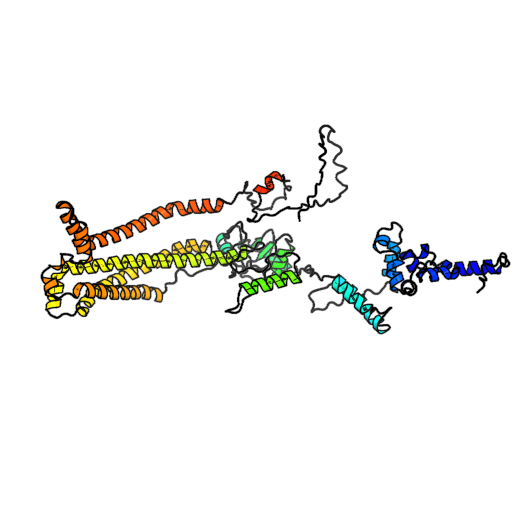252 27.044 -12.365 1.00 53.78 553 HIS A O 1
ATOM 4523 N N . TYR A 1 554 ? 6.147 26.399 -12.710 1.00 52.69 554 TYR A N 1
ATOM 4524 C CA . TYR A 1 554 ? 6.246 26.481 -14.168 1.00 52.69 554 TYR A CA 1
ATOM 4525 C C . TYR A 1 554 ? 5.604 27.789 -14.636 1.00 52.69 554 TYR A C 1
ATOM 4527 O O . TYR A 1 554 ? 4.423 28.021 -14.391 1.00 52.69 554 TYR A O 1
ATOM 4535 N N . ALA A 1 555 ? 6.371 28.653 -15.307 1.00 41.31 555 ALA A N 1
ATOM 4536 C CA . ALA A 1 555 ? 5.852 29.901 -15.882 1.00 41.31 555 ALA A CA 1
ATOM 4537 C C . ALA A 1 555 ? 4.913 29.660 -17.081 1.00 41.31 555 ALA A C 1
ATOM 4539 O O . ALA A 1 555 ? 4.144 30.540 -17.455 1.00 41.31 555 ALA A O 1
ATOM 4540 N N . TYR A 1 556 ? 4.974 28.471 -17.683 1.00 41.56 556 TYR A N 1
ATOM 4541 C CA . TYR A 1 556 ? 4.148 28.062 -18.811 1.00 41.56 556 TYR A CA 1
ATOM 4542 C C . TYR A 1 556 ? 3.986 26.534 -18.825 1.00 41.56 556 TYR A C 1
ATOM 4544 O O . TYR A 1 556 ? 4.920 25.792 -18.521 1.00 41.56 556 TYR A O 1
ATOM 4552 N N . LYS A 1 557 ? 2.794 26.056 -19.197 1.00 43.00 557 LYS A N 1
ATOM 4553 C CA . LYS A 1 557 ? 2.506 24.643 -19.482 1.00 43.00 557 LYS A CA 1
ATOM 4554 C C . LYS A 1 557 ? 2.401 24.493 -20.996 1.00 43.00 557 LYS A C 1
ATOM 4556 O O . LYS A 1 557 ? 1.384 24.863 -21.572 1.00 43.00 557 LYS A O 1
ATOM 4561 N N . ILE A 1 558 ? 3.439 23.966 -21.642 1.00 42.34 558 ILE A N 1
ATOM 4562 C CA . ILE A 1 558 ? 3.358 23.606 -23.064 1.00 42.34 558 ILE A CA 1
ATOM 4563 C C . ILE A 1 558 ? 2.802 22.184 -23.131 1.00 42.34 558 ILE A C 1
ATOM 4565 O O . ILE A 1 558 ? 3.518 21.209 -22.914 1.00 42.34 558 ILE A O 1
ATOM 4569 N N . ASN A 1 559 ? 1.501 22.070 -23.395 1.00 32.69 559 ASN A N 1
ATOM 4570 C CA . ASN A 1 559 ? 0.894 20.804 -23.788 1.00 32.69 559 ASN A CA 1
ATOM 4571 C C . ASN A 1 559 ? 1.244 20.552 -25.255 1.00 32.69 559 ASN A C 1
ATOM 4573 O O . ASN A 1 559 ? 0.543 21.018 -26.151 1.00 32.69 559 ASN A O 1
ATOM 4577 N N . LEU A 1 560 ? 2.335 19.828 -25.499 1.00 35.81 560 LEU A N 1
ATOM 4578 C CA . LEU A 1 560 ? 2.625 19.291 -26.824 1.00 35.81 560 LEU A CA 1
ATOM 4579 C C . LEU A 1 560 ? 1.638 18.145 -27.086 1.00 35.81 560 LEU A C 1
ATOM 4581 O O . LEU A 1 560 ? 1.927 16.985 -26.796 1.00 35.81 560 LEU A O 1
ATOM 4585 N N . PHE A 1 561 ? 0.445 18.470 -27.587 1.00 35.41 561 PHE A N 1
ATOM 4586 C CA . PHE A 1 561 ? -0.433 17.482 -28.207 1.00 35.41 561 PHE A CA 1
ATOM 4587 C C . PHE A 1 561 ? 0.250 17.015 -29.494 1.00 35.41 561 PHE A C 1
ATOM 4589 O O . PHE A 1 561 ? 0.057 17.601 -30.550 1.00 35.41 561 PHE A O 1
ATOM 4596 N N . SER A 1 562 ? 1.083 15.979 -29.365 1.00 31.62 562 SER A N 1
ATOM 4597 C CA . SER A 1 562 ? 1.877 15.327 -30.416 1.00 31.62 562 SER A CA 1
ATOM 4598 C C . SER A 1 562 ? 2.928 16.210 -31.129 1.00 31.62 562 SER A C 1
ATOM 4600 O O . SER A 1 562 ? 2.617 17.295 -31.613 1.00 31.62 562 SER A O 1
ATOM 4602 N N . PRO A 1 563 ? 4.187 15.755 -31.275 1.00 38.12 563 PRO A N 1
ATOM 4603 C CA . PRO A 1 563 ? 5.184 16.417 -32.111 1.00 38.12 563 PRO A CA 1
ATOM 4604 C C . PRO A 1 563 ? 5.046 15.957 -33.573 1.00 38.12 563 PRO A C 1
ATOM 4606 O O . PRO A 1 563 ? 6.027 15.546 -34.182 1.00 38.12 563 PRO A O 1
ATOM 4609 N N . THR A 1 564 ? 3.833 15.915 -34.132 1.00 40.53 564 THR A N 1
ATOM 4610 C CA . THR A 1 564 ? 3.612 15.315 -35.465 1.00 40.53 564 THR A CA 1
ATOM 4611 C C . THR A 1 564 ? 3.445 16.298 -36.611 1.00 40.53 564 THR A C 1
ATOM 4613 O O . THR A 1 564 ? 3.235 15.848 -37.732 1.00 40.53 564 THR A O 1
ATOM 4616 N N . LYS A 1 565 ? 3.637 17.607 -36.423 1.00 40.75 565 LYS A N 1
ATOM 4617 C CA . LYS A 1 565 ? 3.824 18.515 -37.565 1.00 40.75 565 LYS A CA 1
ATOM 4618 C C . LYS A 1 565 ? 4.916 19.535 -37.278 1.00 40.75 565 LYS A C 1
ATOM 4620 O O . LYS A 1 565 ? 4.666 20.542 -36.634 1.00 40.75 565 LYS A O 1
ATOM 4625 N N . GLU A 1 566 ? 6.100 19.195 -37.780 1.00 36.34 566 GLU A N 1
ATOM 4626 C CA . GLU A 1 566 ? 7.268 20.050 -38.007 1.00 36.34 566 GLU A CA 1
ATOM 4627 C C . GLU A 1 566 ? 7.926 20.649 -36.754 1.00 36.34 566 GLU A C 1
ATOM 4629 O O . GLU A 1 566 ? 7.338 21.389 -35.969 1.00 36.34 566 GLU A O 1
ATOM 4634 N N . GLY A 1 567 ? 9.205 20.315 -36.564 1.00 31.19 567 GLY A N 1
ATOM 4635 C CA . GLY A 1 567 ? 10.047 20.918 -35.539 1.00 31.19 567 GLY A CA 1
ATOM 4636 C C . GLY A 1 567 ? 10.198 22.415 -35.786 1.00 31.19 567 GLY A C 1
ATOM 4637 O O . GLY A 1 567 ? 11.049 22.836 -36.563 1.00 31.19 567 GLY A O 1
ATOM 4638 N N . ALA A 1 568 ? 9.381 23.219 -35.112 1.00 26.88 568 ALA A N 1
ATOM 4639 C CA . ALA A 1 568 ? 9.579 24.656 -35.038 1.00 26.88 568 ALA A CA 1
ATOM 4640 C C . ALA A 1 568 ? 10.828 24.981 -34.196 1.00 26.88 568 ALA A C 1
ATOM 4642 O O . ALA A 1 568 ? 11.136 24.303 -33.213 1.00 26.88 568 ALA A O 1
ATOM 4643 N N . HIS A 1 569 ? 11.538 26.028 -34.620 1.00 32.38 569 HIS A N 1
ATOM 4644 C CA . HIS A 1 569 ? 12.812 26.517 -34.098 1.00 32.38 569 HIS A CA 1
ATOM 4645 C C . HIS A 1 569 ? 12.969 26.455 -32.567 1.00 32.38 569 HIS A C 1
ATOM 4647 O O . HIS A 1 569 ? 12.114 26.911 -31.807 1.00 32.38 569 HIS A O 1
ATOM 4653 N N . LEU A 1 570 ? 14.146 25.985 -32.131 1.00 33.03 570 LEU A N 1
ATOM 4654 C CA . LEU A 1 570 ? 14.685 26.185 -30.784 1.00 33.03 570 LEU A CA 1
ATOM 4655 C C . LEU A 1 570 ? 14.607 27.673 -30.412 1.00 33.03 570 LEU A C 1
ATOM 4657 O O . LEU A 1 570 ? 15.362 28.499 -30.925 1.00 33.03 570 LEU A O 1
ATOM 4661 N N . LEU A 1 571 ? 13.692 28.009 -29.504 1.00 31.12 571 LEU A N 1
ATOM 4662 C CA . LEU A 1 571 ? 13.601 29.337 -28.913 1.00 31.12 571 LEU A CA 1
ATOM 4663 C C . LEU A 1 571 ? 14.874 29.573 -28.085 1.00 31.12 571 LEU A C 1
ATOM 4665 O O . LEU A 1 571 ? 15.108 28.888 -27.087 1.00 31.12 571 LEU A O 1
ATOM 4669 N N . PHE A 1 572 ? 15.714 30.528 -28.489 1.00 32.12 572 PHE A N 1
ATOM 4670 C CA . PHE A 1 572 ? 16.844 30.977 -27.675 1.00 32.12 572 PHE A CA 1
ATOM 4671 C C . PHE A 1 572 ? 16.301 31.657 -26.410 1.00 32.12 572 PHE A C 1
ATOM 4673 O O . PHE A 1 572 ? 15.851 32.801 -26.436 1.00 32.12 572 PHE A O 1
ATOM 4680 N N . ILE A 1 573 ? 16.315 30.943 -25.286 1.00 35.56 573 ILE A N 1
ATOM 4681 C CA . ILE A 1 573 ? 15.896 31.486 -23.992 1.00 35.56 573 ILE A CA 1
ATOM 4682 C C . ILE A 1 573 ? 17.079 32.249 -23.383 1.00 35.56 573 ILE A C 1
ATOM 4684 O O . ILE A 1 573 ? 18.126 31.669 -23.095 1.00 35.56 573 ILE A O 1
ATOM 4688 N N . MET A 1 574 ? 16.910 33.558 -23.158 1.00 29.20 574 MET A N 1
ATOM 4689 C CA . MET A 1 574 ? 17.883 34.388 -22.438 1.00 29.20 574 MET A CA 1
ATOM 4690 C C . MET A 1 574 ? 18.211 33.794 -21.059 1.00 29.20 574 MET A C 1
ATOM 4692 O O . MET A 1 574 ? 17.323 33.477 -20.263 1.00 29.20 574 MET A O 1
ATOM 4696 N N . GLN A 1 575 ? 19.505 33.758 -20.734 1.00 38.53 575 GLN A N 1
ATOM 4697 C CA . GLN A 1 575 ? 20.090 33.204 -19.504 1.00 38.53 575 GLN A CA 1
ATOM 4698 C C . GLN A 1 575 ? 19.458 33.737 -18.200 1.00 38.53 575 GLN A C 1
ATOM 4700 O O . GLN A 1 575 ? 19.480 33.062 -17.174 1.00 38.53 575 GLN A O 1
ATOM 4705 N N . LYS A 1 576 ? 18.825 34.917 -18.241 1.00 38.28 576 LYS A N 1
ATOM 4706 C CA . LYS A 1 576 ? 18.159 35.554 -17.093 1.00 38.28 576 LYS A CA 1
ATOM 4707 C C . LYS A 1 576 ? 16.873 34.841 -16.637 1.00 38.28 576 LYS A C 1
ATOM 4709 O O . LYS A 1 576 ? 16.414 35.093 -15.528 1.00 38.28 576 LYS A O 1
ATOM 4714 N N . ILE A 1 577 ? 16.300 33.956 -17.461 1.00 36.62 577 ILE A N 1
ATOM 4715 C CA . ILE A 1 577 ? 15.030 33.254 -17.182 1.00 36.62 577 ILE A CA 1
ATOM 4716 C C . ILE A 1 577 ? 15.269 31.783 -16.770 1.00 36.62 577 ILE A C 1
ATOM 4718 O O . ILE A 1 577 ? 14.391 31.151 -16.184 1.00 36.62 577 ILE A O 1
ATOM 4722 N N . LEU A 1 578 ? 16.479 31.242 -16.973 1.00 39.44 578 LEU A N 1
ATOM 4723 C CA . LEU A 1 578 ? 16.791 29.821 -16.739 1.00 39.44 578 LEU A CA 1
ATOM 4724 C C . LEU A 1 578 ? 16.536 29.352 -15.294 1.00 39.44 578 LEU A C 1
ATOM 4726 O O . LEU A 1 578 ? 16.082 28.230 -15.083 1.00 39.44 578 LEU A O 1
ATOM 4730 N N . GLY A 1 579 ? 16.756 30.226 -14.306 1.00 36.91 579 GLY A N 1
ATOM 4731 C CA . GLY A 1 579 ? 16.523 29.921 -12.888 1.00 36.91 579 GLY A CA 1
ATOM 4732 C C . GLY A 1 579 ? 15.051 29.726 -12.500 1.00 36.91 579 GLY A C 1
ATOM 4733 O O . GLY A 1 579 ? 14.777 29.321 -11.377 1.00 36.91 579 GLY A O 1
ATOM 4734 N N . LYS A 1 580 ? 14.103 30.011 -13.404 1.00 36.81 580 LYS A N 1
ATOM 4735 C CA . LYS A 1 580 ? 12.655 29.844 -13.185 1.00 36.81 580 LYS A CA 1
ATOM 4736 C C . LYS A 1 580 ? 12.021 28.733 -14.032 1.00 36.81 580 LYS A C 1
ATOM 4738 O O . LYS A 1 580 ? 10.815 28.542 -13.944 1.00 36.81 580 LYS A O 1
ATOM 4743 N N . ILE A 1 581 ? 12.792 28.044 -14.879 1.00 34.97 581 ILE A N 1
ATOM 4744 C CA . ILE A 1 581 ? 12.252 27.106 -15.885 1.00 34.97 581 ILE A CA 1
ATOM 4745 C C . ILE A 1 581 ? 12.582 25.640 -15.559 1.00 34.97 581 ILE A C 1
ATOM 4747 O O . ILE A 1 581 ? 11.782 24.761 -15.873 1.00 34.97 581 ILE A O 1
ATOM 4751 N N . PHE A 1 582 ? 13.712 25.360 -14.904 1.00 31.80 582 PHE A N 1
ATOM 4752 C CA . PHE A 1 582 ? 14.134 23.991 -14.592 1.00 31.80 582 PHE A CA 1
ATOM 4753 C C . PHE A 1 582 ? 13.988 23.655 -13.106 1.00 31.80 582 PHE A C 1
ATOM 4755 O O . PHE A 1 582 ? 14.342 24.447 -12.233 1.00 31.80 582 PHE A O 1
ATOM 4762 N N . MET A 1 583 ? 13.481 22.451 -12.833 1.00 30.72 583 MET A N 1
ATOM 4763 C CA . MET A 1 583 ? 13.471 21.855 -11.501 1.00 30.72 583 MET A CA 1
ATOM 4764 C C . MET A 1 583 ? 14.906 21.464 -11.142 1.00 30.72 583 MET A C 1
ATOM 4766 O O . MET A 1 583 ? 15.444 20.507 -11.691 1.00 30.72 583 MET A O 1
ATOM 4770 N N . PHE A 1 584 ? 15.532 22.216 -10.240 1.00 31.05 584 PHE A N 1
ATOM 4771 C CA . PHE A 1 584 ? 16.768 21.791 -9.591 1.00 31.05 584 PHE A CA 1
ATOM 4772 C C . PHE A 1 584 ? 16.411 21.196 -8.222 1.00 31.05 584 PHE A C 1
ATOM 4774 O O . PHE A 1 584 ? 15.702 21.858 -7.456 1.00 31.05 584 PHE A O 1
ATOM 4781 N N . PRO A 1 585 ? 16.862 19.972 -7.888 1.00 26.88 585 PRO A N 1
ATOM 4782 C CA . PRO A 1 585 ? 16.753 19.470 -6.523 1.00 26.88 585 PRO A CA 1
ATOM 4783 C C . PRO A 1 585 ? 17.543 20.390 -5.572 1.00 26.88 585 PRO A C 1
ATOM 4785 O O . PRO A 1 585 ? 18.431 21.121 -6.023 1.00 26.88 585 PRO A O 1
ATOM 4788 N N . PRO A 1 586 ? 17.229 20.407 -4.264 1.00 25.92 586 PRO A N 1
ATOM 4789 C CA . PRO A 1 586 ? 17.827 21.335 -3.311 1.00 25.92 586 PRO A CA 1
ATOM 4790 C C . PRO A 1 586 ? 19.291 20.956 -3.041 1.00 25.92 586 PRO A C 1
ATOM 4792 O O . PRO A 1 586 ? 19.618 20.289 -2.068 1.00 25.92 586 PRO A O 1
ATOM 4795 N N . GLY A 1 587 ? 20.184 21.390 -3.926 1.00 28.55 587 GLY A N 1
ATOM 4796 C CA . GLY A 1 587 ? 21.628 21.240 -3.821 1.00 28.55 587 GLY A CA 1
ATOM 4797 C C . GLY A 1 587 ? 22.306 22.333 -4.641 1.00 28.55 587 GLY A C 1
ATOM 4798 O O . GLY A 1 587 ? 22.021 22.501 -5.824 1.00 28.55 587 GLY A O 1
ATOM 4799 N N . LYS A 1 588 ? 23.172 23.129 -4.005 1.00 28.50 588 LYS A N 1
ATOM 4800 C CA . LYS A 1 588 ? 23.935 24.202 -4.662 1.00 28.50 588 LYS A CA 1
ATOM 4801 C C . LYS A 1 588 ? 24.810 23.611 -5.775 1.00 28.50 588 LYS A C 1
ATOM 4803 O O . LYS A 1 588 ? 25.803 22.958 -5.476 1.00 28.50 588 LYS A O 1
ATOM 4808 N N . ILE A 1 589 ? 24.496 23.898 -7.037 1.00 28.62 589 ILE A N 1
ATOM 4809 C CA . ILE A 1 589 ? 25.385 23.610 -8.171 1.00 28.62 589 ILE A CA 1
ATOM 4810 C C . ILE A 1 589 ? 26.081 24.914 -8.580 1.00 28.62 589 ILE A C 1
ATOM 4812 O O . ILE A 1 589 ? 25.446 25.857 -9.055 1.00 28.62 589 ILE A O 1
ATOM 4816 N N . LEU A 1 590 ? 27.401 24.970 -8.380 1.00 26.55 590 LEU A N 1
ATOM 4817 C CA . LEU A 1 590 ? 28.276 26.008 -8.923 1.00 26.55 590 LEU A CA 1
ATOM 4818 C C . LEU A 1 590 ? 28.617 25.662 -10.388 1.00 26.55 590 LEU A C 1
ATOM 4820 O O . LEU A 1 590 ? 29.282 24.666 -10.638 1.00 26.55 590 LEU A O 1
ATOM 4824 N N . LYS A 1 591 ? 28.221 26.545 -11.318 1.00 25.70 591 LYS A N 1
ATOM 4825 C CA . LYS A 1 591 ? 28.603 26.626 -12.750 1.00 25.70 591 LYS A CA 1
ATOM 4826 C C . LYS A 1 591 ? 28.148 25.491 -13.687 1.00 25.70 591 LYS A C 1
ATOM 4828 O O . LYS A 1 591 ? 28.707 24.404 -13.716 1.00 25.70 591 LYS A O 1
ATOM 4833 N N . LEU A 1 592 ? 27.233 25.846 -14.593 1.00 23.47 592 LEU A N 1
ATOM 4834 C CA . LEU A 1 592 ? 26.998 25.150 -15.861 1.00 23.47 592 LEU A CA 1
ATOM 4835 C C . LEU A 1 592 ? 27.898 25.791 -16.939 1.00 23.47 592 LEU A C 1
ATOM 4837 O O . LEU A 1 592 ? 27.780 26.992 -17.187 1.00 23.47 592 LEU A O 1
ATOM 4841 N N . ILE A 1 593 ? 28.801 25.027 -17.558 1.00 23.62 593 ILE A N 1
ATOM 4842 C CA . ILE A 1 593 ? 29.605 25.475 -18.710 1.00 23.62 593 ILE A CA 1
ATOM 4843 C C . ILE A 1 593 ? 28.885 25.016 -19.980 1.00 23.62 593 ILE A C 1
ATOM 4845 O O . ILE A 1 593 ? 28.766 23.819 -20.224 1.00 23.62 593 ILE A O 1
ATOM 4849 N N . ILE A 1 594 ? 28.390 25.962 -20.777 1.00 23.61 594 ILE A N 1
ATOM 4850 C CA . ILE A 1 594 ? 27.836 25.696 -22.109 1.00 23.61 594 ILE A CA 1
ATOM 4851 C C . ILE A 1 594 ? 28.980 25.884 -23.108 1.00 23.61 594 ILE A C 1
ATOM 4853 O O . ILE A 1 594 ? 29.490 26.992 -23.250 1.00 23.61 594 ILE A O 1
ATOM 4857 N N . ILE A 1 595 ? 29.397 24.805 -23.771 1.00 21.00 595 ILE A N 1
ATOM 4858 C CA . ILE A 1 595 ? 30.359 24.844 -24.879 1.00 21.00 595 ILE A CA 1
ATOM 4859 C C . ILE A 1 595 ? 29.547 25.004 -26.173 1.00 21.00 595 ILE A C 1
ATOM 4861 O O . ILE A 1 595 ? 28.793 24.089 -26.507 1.00 21.00 595 ILE A O 1
ATOM 4865 N N . PRO A 1 596 ? 29.646 26.125 -26.909 1.00 25.28 596 PRO A N 1
ATOM 4866 C CA . PRO A 1 596 ? 29.028 26.220 -28.221 1.00 25.28 596 PRO A CA 1
ATOM 4867 C C . PRO A 1 596 ? 29.884 25.460 -29.243 1.00 25.28 596 PRO A C 1
ATOM 4869 O O . PRO A 1 596 ? 31.060 25.763 -29.440 1.00 25.28 596 PRO A O 1
ATOM 4872 N N . LEU A 1 597 ? 29.283 24.460 -29.888 1.00 22.09 597 LEU A N 1
ATOM 4873 C CA . LEU A 1 597 ? 29.854 23.763 -31.037 1.00 22.09 597 LEU A CA 1
ATOM 4874 C C . LEU A 1 597 ? 29.746 24.695 -32.259 1.00 22.09 597 LEU A C 1
ATOM 4876 O O . LEU A 1 597 ? 28.646 24.962 -32.739 1.00 22.09 597 LEU A O 1
ATOM 4880 N N . ILE A 1 598 ? 30.870 25.228 -32.740 1.00 24.09 598 ILE A N 1
ATOM 4881 C CA . ILE A 1 598 ? 30.927 26.013 -33.982 1.00 24.09 598 ILE A CA 1
ATOM 4882 C C . ILE A 1 598 ? 30.985 25.019 -35.146 1.00 24.09 598 ILE A C 1
ATOM 4884 O O . ILE A 1 598 ? 31.998 24.355 -35.346 1.00 24.09 598 ILE A O 1
ATOM 4888 N N . ILE A 1 599 ? 29.891 24.904 -35.899 1.00 25.56 599 ILE A N 1
ATOM 4889 C CA . ILE A 1 599 ? 29.846 24.183 -37.177 1.00 25.56 599 ILE A CA 1
ATOM 4890 C C . ILE A 1 599 ? 30.049 25.223 -38.283 1.00 25.56 599 ILE A C 1
ATOM 4892 O O . ILE A 1 599 ? 29.252 26.149 -38.421 1.00 25.56 599 ILE A O 1
ATOM 4896 N N . SER A 1 600 ? 31.127 25.090 -39.053 1.00 25.08 600 SER A N 1
ATOM 4897 C CA . SER A 1 600 ? 31.388 25.882 -40.256 1.00 25.08 600 SER A CA 1
ATOM 4898 C C . SER A 1 600 ? 30.648 25.285 -41.459 1.00 25.08 600 SER A C 1
ATOM 4900 O O . SER A 1 600 ? 30.916 24.135 -41.805 1.00 25.08 600 SER A O 1
ATOM 4902 N N . VAL A 1 601 ? 29.783 26.052 -42.134 1.00 26.67 601 VAL A N 1
ATOM 4903 C CA . VAL A 1 601 ? 29.281 25.714 -43.483 1.00 26.67 601 VAL A CA 1
ATOM 4904 C C . VAL A 1 601 ? 29.328 26.966 -44.386 1.00 26.67 601 VAL A C 1
ATOM 4906 O O . VAL A 1 601 ? 28.850 28.014 -43.948 1.00 26.67 601 VAL A O 1
ATOM 4909 N N . PRO A 1 602 ? 29.881 26.908 -45.620 1.00 26.47 602 PRO A N 1
ATOM 4910 C CA . PRO A 1 602 ? 30.123 28.076 -46.488 1.00 26.47 602 PRO A CA 1
ATOM 4911 C C . PRO A 1 602 ? 28.913 28.611 -47.284 1.00 26.47 602 PRO A C 1
ATOM 4913 O O . PRO A 1 602 ? 29.095 29.434 -48.175 1.00 26.47 602 PRO A O 1
ATOM 4916 N N . GLU A 1 603 ? 27.681 28.180 -47.012 1.00 28.47 603 GLU A N 1
ATOM 4917 C CA . GLU A 1 603 ? 26.548 28.400 -47.938 1.00 28.47 603 GLU A CA 1
ATOM 4918 C C . GLU A 1 603 ? 25.634 29.594 -47.595 1.00 28.47 603 GLU A C 1
ATOM 4920 O O . GLU A 1 603 ? 24.685 29.881 -48.319 1.00 28.47 603 GLU A O 1
ATOM 4925 N N . ILE A 1 604 ? 25.932 30.369 -46.544 1.00 29.02 604 ILE A N 1
ATOM 4926 C CA . ILE A 1 604 ? 25.099 31.525 -46.134 1.00 29.02 604 ILE A CA 1
ATOM 4927 C C . ILE A 1 604 ? 25.550 32.849 -46.797 1.00 29.02 604 ILE A C 1
ATOM 4929 O O . ILE A 1 604 ? 24.809 33.834 -46.809 1.00 29.02 604 ILE A O 1
ATOM 4933 N N . GLN A 1 605 ? 26.725 32.888 -47.439 1.00 27.38 605 GLN A N 1
ATOM 4934 C CA . GLN A 1 605 ? 27.237 34.106 -48.093 1.00 27.38 605 GLN A CA 1
ATOM 4935 C C . GLN A 1 605 ? 26.444 34.544 -49.337 1.00 27.38 605 GLN A C 1
ATOM 4937 O O . GLN A 1 605 ? 26.514 35.715 -49.701 1.00 27.38 605 GLN A O 1
ATOM 4942 N N . ALA A 1 606 ? 25.634 33.670 -49.942 1.00 31.45 606 ALA A N 1
ATOM 4943 C CA . ALA A 1 606 ? 24.807 34.029 -51.097 1.00 31.45 606 ALA A CA 1
ATOM 4944 C C . ALA A 1 606 ? 23.505 34.770 -50.725 1.00 31.45 606 ALA A C 1
ATOM 4946 O O . ALA A 1 606 ? 22.912 35.425 -51.577 1.00 31.45 606 ALA A O 1
ATOM 4947 N N . PHE A 1 607 ? 23.067 34.714 -49.460 1.00 27.97 607 PHE A N 1
ATOM 4948 C CA . PHE A 1 607 ? 21.763 35.253 -49.039 1.00 27.97 607 PHE A CA 1
ATOM 4949 C C . PHE A 1 607 ? 21.853 36.588 -48.271 1.00 27.97 607 PHE A C 1
ATOM 4951 O O . PHE A 1 607 ? 20.841 37.231 -48.007 1.00 27.97 607 PHE A O 1
ATOM 4958 N N . LEU A 1 608 ? 23.064 37.045 -47.931 1.00 32.66 608 LEU A N 1
ATOM 4959 C CA . LEU A 1 608 ? 23.303 38.221 -47.077 1.00 32.66 608 LEU A CA 1
ATOM 4960 C C . LEU A 1 608 ? 23.576 39.536 -47.837 1.00 32.66 608 LEU A C 1
ATOM 4962 O O . LEU A 1 608 ? 23.958 40.533 -47.229 1.00 32.66 608 LEU A O 1
ATOM 4966 N N . GLY A 1 609 ? 23.347 39.576 -49.153 1.00 33.50 609 GLY A N 1
ATOM 4967 C CA . GLY A 1 609 ? 23.570 40.762 -49.994 1.00 33.50 609 GLY A CA 1
ATOM 4968 C C . GLY A 1 609 ? 22.458 41.824 -49.989 1.00 33.50 609 GLY A C 1
ATOM 4969 O O . GLY A 1 609 ? 22.560 42.785 -50.745 1.00 33.50 609 GLY A O 1
ATOM 4970 N N . LEU A 1 610 ? 21.393 41.677 -49.188 1.00 33.34 610 LEU A N 1
ATOM 4971 C CA . LEU A 1 610 ? 20.143 42.439 -49.371 1.00 33.34 610 LEU A CA 1
ATOM 4972 C C . LEU A 1 610 ? 19.589 43.153 -48.119 1.00 33.34 610 LEU A C 1
ATOM 4974 O O . LEU A 1 610 ? 18.376 43.284 -47.984 1.00 33.34 610 LEU A O 1
ATOM 4978 N N . ILE A 1 611 ? 20.431 43.660 -47.204 1.00 30.34 611 ILE A N 1
ATOM 4979 C CA . ILE A 1 611 ? 19.945 44.476 -46.064 1.00 30.34 611 ILE A CA 1
ATOM 4980 C C . ILE A 1 611 ? 20.839 45.722 -45.821 1.00 30.34 611 ILE A C 1
ATOM 4982 O O . ILE A 1 611 ? 22.065 45.582 -45.805 1.00 30.34 611 ILE A O 1
ATOM 4986 N N . PRO A 1 612 ? 20.281 46.943 -45.626 1.00 28.77 612 PRO A N 1
ATOM 4987 C CA . PRO A 1 612 ? 21.058 48.181 -45.466 1.00 28.77 612 PRO A CA 1
ATOM 4988 C C . PRO A 1 612 ? 21.904 48.254 -44.180 1.00 28.77 612 PRO A C 1
ATOM 4990 O O . PRO A 1 612 ? 21.487 47.835 -43.102 1.00 28.77 612 PRO A O 1
ATOM 4993 N N . LYS A 1 613 ? 23.083 48.882 -44.294 1.00 32.44 613 LYS A N 1
ATOM 4994 C CA . LYS A 1 613 ? 24.145 49.059 -43.276 1.00 32.44 613 LYS A CA 1
ATOM 4995 C C . LYS A 1 613 ? 23.855 50.092 -42.162 1.00 32.44 613 LYS A C 1
ATOM 4997 O O . LYS A 1 613 ? 24.768 50.785 -41.719 1.00 32.44 613 LYS A O 1
ATOM 5002 N N . THR A 1 614 ? 22.632 50.221 -41.659 1.00 29.53 614 THR A N 1
ATOM 5003 C CA . THR A 1 614 ? 22.312 51.256 -40.650 1.00 29.53 614 THR A CA 1
ATOM 5004 C C . THR A 1 614 ? 21.613 50.682 -39.425 1.00 29.53 614 THR A C 1
ATOM 5006 O O . THR A 1 614 ? 20.415 50.867 -39.266 1.00 29.53 614 THR A O 1
ATOM 5009 N N . ALA A 1 615 ? 22.367 49.971 -38.577 1.00 30.58 615 ALA A N 1
ATOM 5010 C CA . ALA A 1 615 ? 22.144 49.842 -37.125 1.00 30.58 615 ALA A CA 1
ATOM 5011 C C . ALA A 1 615 ? 23.124 48.811 -36.532 1.00 30.58 615 ALA A C 1
ATOM 5013 O O . ALA A 1 615 ? 22.762 47.666 -36.280 1.00 30.58 615 ALA A O 1
ATOM 5014 N N . TRP A 1 616 ? 24.381 49.200 -36.314 1.00 25.89 616 TRP A N 1
ATOM 5015 C CA . TRP A 1 616 ? 25.311 48.428 -35.483 1.00 25.89 616 TRP A CA 1
ATOM 5016 C C . TRP A 1 616 ? 25.971 49.369 -34.471 1.00 25.89 616 TRP A C 1
ATOM 5018 O O . TRP A 1 616 ? 26.845 50.152 -34.829 1.00 25.89 616 TRP A O 1
ATOM 5028 N N . SER A 1 617 ? 25.574 49.274 -33.200 1.00 23.00 617 SER A N 1
ATOM 5029 C CA . SER A 1 617 ? 26.382 49.736 -32.067 1.00 23.00 617 SER A CA 1
ATOM 5030 C C . SER A 1 617 ? 26.849 48.509 -31.279 1.00 23.00 617 SER A C 1
ATOM 5032 O O . SER A 1 617 ? 26.113 47.971 -30.452 1.00 23.00 617 SER A O 1
ATOM 5034 N N . ILE A 1 618 ? 28.066 48.034 -31.550 1.00 26.52 618 ILE A N 1
ATOM 5035 C CA . ILE A 1 618 ? 28.732 47.038 -30.702 1.00 26.52 618 ILE A CA 1
ATOM 5036 C C . ILE A 1 618 ? 29.388 47.794 -29.547 1.00 26.52 618 ILE A C 1
ATOM 5038 O O . ILE A 1 618 ? 30.394 48.476 -29.737 1.00 26.52 618 ILE A O 1
ATOM 5042 N N . GLN A 1 619 ? 28.846 47.651 -28.338 1.00 23.86 619 GLN A N 1
ATOM 5043 C CA . GLN A 1 619 ? 29.601 47.934 -27.120 1.00 23.86 619 GLN A CA 1
ATOM 5044 C C . GLN A 1 619 ? 30.557 46.762 -26.865 1.00 23.86 619 GLN A C 1
ATOM 5046 O O . GLN A 1 619 ? 30.144 45.624 -26.652 1.00 23.86 619 GLN A O 1
ATOM 5051 N N . LYS A 1 620 ? 31.854 47.057 -26.931 1.00 23.69 620 LYS A N 1
ATOM 5052 C CA . LYS A 1 620 ? 32.963 46.142 -26.652 1.00 23.69 620 LYS A CA 1
ATOM 5053 C C . LYS A 1 620 ? 32.976 45.839 -25.145 1.00 23.69 620 LYS A C 1
ATOM 5055 O O . LYS A 1 620 ? 33.237 46.739 -24.353 1.00 23.69 620 LYS A O 1
ATOM 5060 N N . LEU A 1 621 ? 32.672 44.603 -24.743 1.00 22.38 621 LEU A N 1
ATOM 5061 C CA . LEU A 1 621 ? 32.782 44.165 -23.346 1.00 22.38 621 LEU A CA 1
ATOM 5062 C C . LEU A 1 621 ? 34.145 43.480 -23.139 1.00 22.38 621 LEU A C 1
ATOM 5064 O O . LEU A 1 621 ? 34.347 42.345 -23.568 1.00 22.38 621 LEU A O 1
ATOM 5068 N N . GLU A 1 622 ? 35.091 44.180 -22.510 1.00 21.36 622 GLU A N 1
ATOM 5069 C CA . GLU A 1 622 ? 36.332 43.589 -21.995 1.00 21.36 622 GLU A CA 1
ATOM 5070 C C . GLU A 1 622 ? 36.038 42.769 -20.730 1.00 21.36 622 GLU A C 1
ATOM 5072 O O . GLU A 1 622 ? 35.480 43.280 -19.759 1.00 21.36 622 GLU A O 1
ATOM 5077 N N . ILE A 1 623 ? 36.441 41.496 -20.713 1.00 23.44 623 ILE A N 1
ATOM 5078 C CA . ILE A 1 623 ? 36.393 40.640 -19.521 1.00 23.44 623 ILE A CA 1
ATOM 5079 C C . ILE A 1 623 ? 37.798 40.597 -18.905 1.00 23.44 623 ILE A C 1
ATOM 5081 O O . ILE A 1 623 ? 38.685 39.912 -19.410 1.00 23.44 623 ILE A O 1
ATOM 5085 N N . ARG A 1 624 ? 37.997 41.308 -17.785 1.00 19.83 624 ARG A N 1
ATOM 5086 C CA . ARG A 1 624 ? 39.144 41.118 -16.877 1.00 19.83 624 ARG A CA 1
ATOM 5087 C C . ARG A 1 624 ? 38.886 39.902 -15.981 1.00 19.83 624 ARG A C 1
ATOM 5089 O O . ARG A 1 624 ? 37.979 39.922 -15.152 1.00 19.83 624 ARG A O 1
ATOM 5096 N N . LEU A 1 625 ? 39.706 38.861 -16.114 1.00 22.44 625 LEU A N 1
ATOM 5097 C CA . LEU A 1 625 ? 39.755 37.723 -15.189 1.00 22.44 625 LEU A CA 1
ATOM 5098 C C . LEU A 1 625 ? 40.658 38.071 -13.995 1.00 22.44 625 LEU A C 1
ATOM 5100 O O . LEU A 1 625 ? 41.858 38.261 -14.161 1.00 22.44 625 LEU A O 1
ATOM 5104 N N . SER A 1 626 ? 40.083 38.140 -12.792 1.00 19.91 626 SER A N 1
ATOM 5105 C CA . SER A 1 626 ? 40.824 38.179 -11.525 1.00 19.91 626 SER A CA 1
ATOM 5106 C C . SER A 1 626 ? 40.705 36.814 -10.847 1.00 19.91 626 SER A C 1
ATOM 5108 O O . SER A 1 626 ? 39.599 36.368 -10.535 1.00 19.91 626 SER A O 1
ATOM 5110 N N . PHE A 1 627 ? 41.836 36.132 -10.656 1.00 21.84 627 PHE A N 1
ATOM 5111 C CA . PHE A 1 627 ? 41.932 34.898 -9.880 1.00 21.84 627 PHE A CA 1
ATOM 5112 C C . PHE A 1 627 ? 42.253 35.245 -8.425 1.00 21.84 627 PHE A C 1
ATOM 5114 O O . PHE A 1 627 ? 43.269 35.877 -8.147 1.00 21.84 627 PHE A O 1
ATOM 5121 N N . ARG A 1 628 ? 41.415 34.792 -7.488 1.00 20.00 628 ARG A N 1
ATOM 5122 C CA . ARG A 1 628 ? 41.740 34.772 -6.059 1.00 20.00 628 ARG A CA 1
ATOM 5123 C C . ARG A 1 628 ? 41.755 33.318 -5.601 1.00 20.00 628 ARG A C 1
ATOM 5125 O O . ARG A 1 628 ? 40.714 32.669 -5.572 1.00 20.00 628 ARG A O 1
ATOM 5132 N N . VAL A 1 629 ? 42.950 32.816 -5.309 1.00 24.00 629 VAL A N 1
ATOM 5133 C CA . VAL A 1 629 ? 43.180 31.535 -4.632 1.00 24.00 629 VAL A CA 1
ATOM 5134 C C . VAL A 1 629 ? 43.013 31.792 -3.135 1.00 24.00 629 VAL A C 1
ATOM 5136 O O . VAL A 1 629 ? 43.596 32.744 -2.618 1.00 24.00 629 VAL A O 1
ATOM 5139 N N . GLN A 1 630 ? 42.212 30.983 -2.447 1.00 22.89 630 GLN A N 1
ATOM 5140 C CA . GLN A 1 630 ? 42.241 30.905 -0.987 1.00 22.89 630 GLN A CA 1
ATOM 5141 C C . GLN A 1 630 ? 42.621 29.483 -0.581 1.00 22.89 630 GLN A C 1
ATOM 5143 O O . GLN A 1 630 ? 42.036 28.522 -1.081 1.00 22.89 630 GLN A O 1
ATOM 5148 N N . VAL A 1 631 ? 43.655 29.434 0.263 1.00 32.03 631 VAL A N 1
ATOM 5149 C CA . VAL A 1 631 ? 44.124 28.304 1.075 1.00 32.03 631 VAL A CA 1
ATOM 5150 C C . VAL A 1 631 ? 43.065 27.933 2.102 1.00 32.03 631 VAL A C 1
ATOM 5152 O O . VAL A 1 631 ? 42.414 28.879 2.612 1.00 32.03 631 VAL A O 1
#